Protein 5I2T (pdb70)

B-factor: mean 75.61, std 19.77, range [37.93, 160.84]

Secondary structure (DSSP, 8-state):
--EEEEEET-S--SS--EE-TTSSEEEEE-SSSEEEEETTTTEEEE-S---SS-EEEEEE-TTS-EEEEEETTSEEEEEETTT--EEEEEE-SS-EEEEEE-TTSSEEEEEETTEEEEEEPPPTTT----SS-EEEEEE---SS-EEEEEE-TTSSEEEEEETTS-EEEEE-SSTT--S-SEEE---SS-EEEEEE-TTSSEEEEEETTSEEEEEEE--EEEEEEEE---SS--EEEEEEETTTTEEEEEESSSEEEEEETTTTEEEEEEES-SS---EEEE-TTS-EEEEEETTTTEEEEEETTTTEEEEEE------EEEEEE-TTSSEEEEEETTS-EEEEETTT--EEEEE---SS-EEEEEEETTTTEEEEEETTS-EEEEETTTTB---EE--SS-----EEEE-TT-SEEEEE-SS-SSEEEEETTT--B---B-TTSS-EEEEEE-SSTT-EEEEETTSEEEEE-SSS--S--S-EE-SS-EEEEEE-SSSSEEEEEESSSEEEEEETTTTEEEEEEE----------SEEEE-TTSSEEEEE-SSSEEEEEETTTTEEEEEEE-------EEEEEE-TTSSEEEEEETTEEEEEE--

Organism: Saccharomyces cerevisiae (strain ATCC 204508 / S288c) (NCBI:txid559292)

Structure (mmCIF, N/CA/C/O backbone):
data_5I2T
#
_entry.id   5I2T
#
_cell.length_a   70.830
_cell.length_b   76.040
_cell.length_c   191.350
_cell.angle_alpha   90.00
_cell.angle_beta   90.00
_cell.angle_gamma   90.00
#
_symmetry.space_group_name_H-M   'P 21 21 21'
#
loop_
_entity.id
_entity.type
_entity.pdbx_description
1 polymer 'Periodic tryptophan protein 2'
2 non-polymer 'SULFATE ION'
3 water water
#
loop_
_atom_site.group_PDB
_atom_site.id
_atom_site.type_symbol
_atom_site.label_atom_id
_atom_site.label_alt_id
_atom_site.label_comp_id
_atom_site.label_asym_id
_atom_site.label_entity_id
_atom_site.label_seq_id
_atom_site.pdbx_PDB_ins_code
_atom_site.Cartn_x
_atom_site.Cartn_y
_atom_site.Cartn_z
_atom_site.occupancy
_atom_site.B_iso_or_equiv
_atom_site.auth_seq_id
_atom_site.auth_comp_id
_atom_site.auth_asym_id
_atom_site.auth_atom_id
_atom_site.pdbx_PDB_model_num
ATOM 1 N N . ASP A 1 29 ? 57.369 26.054 139.740 1.00 90.65 4 ASP A N 1
ATOM 2 C CA . ASP A 1 29 ? 57.823 27.438 139.834 1.00 97.87 4 ASP A CA 1
ATOM 3 C C . ASP A 1 29 ? 57.625 28.206 138.525 1.00 94.46 4 ASP A C 1
ATOM 4 O O . ASP A 1 29 ? 57.022 27.703 137.577 1.00 94.20 4 ASP A O 1
ATOM 9 N N . PHE A 1 30 ? 58.138 29.434 138.493 1.00 89.23 5 PHE A N 1
ATOM 10 C CA . PHE A 1 30 ? 58.027 30.313 137.335 1.00 80.01 5 PHE A CA 1
ATOM 11 C C . PHE A 1 30 ? 58.974 29.915 136.194 1.00 78.33 5 PHE A C 1
ATOM 12 O O . PHE A 1 30 ? 60.127 29.550 136.429 1.00 76.91 5 PHE A O 1
ATOM 20 N N . LYS A 1 31 ? 58.482 30.020 134.962 1.00 75.91 6 LYS A N 1
ATOM 21 C CA . LYS A 1 31 ? 59.278 29.768 133.766 1.00 68.16 6 LYS A CA 1
ATOM 22 C C . LYS A 1 31 ? 59.026 30.844 132.700 1.00 66.39 6 LYS A C 1
ATOM 23 O O . LYS A 1 31 ? 57.921 31.393 132.599 1.00 65.25 6 LYS A O 1
ATOM 29 N N . PHE A 1 32 ? 60.054 31.146 131.912 1.00 66.36 7 PHE A N 1
ATOM 30 C CA . PHE A 1 32 ? 59.914 32.078 130.802 1.00 63.29 7 PHE A CA 1
ATOM 31 C C . PHE A 1 32 ? 58.810 31.609 129.870 1.00 63.89 7 PHE A C 1
ATOM 32 O O . PHE A 1 32 ? 58.745 30.433 129.521 1.00 64.61 7 PHE A O 1
ATOM 40 N N . SER A 1 33 ? 57.942 32.518 129.456 1.00 58.36 8 SER A N 1
ATOM 41 C CA . SER A 1 33 ? 56.748 32.070 128.757 1.00 58.04 8 SER A CA 1
ATOM 42 C C . SER A 1 33 ? 56.419 32.970 127.577 1.00 59.41 8 SER A C 1
ATOM 43 O O . SER A 1 33 ? 55.845 32.513 126.593 1.00 62.55 8 SER A O 1
ATOM 46 N N . ASN A 1 34 ? 56.784 34.248 127.668 1.00 58.46 9 ASN A N 1
ATOM 47 C CA . ASN A 1 34 ? 56.513 35.184 126.578 1.00 53.89 9 ASN A CA 1
ATOM 48 C C . ASN A 1 34 ? 57.636 36.187 126.374 1.00 58.96 9 ASN A C 1
ATOM 49 O O . ASN A 1 34 ? 58.207 36.699 127.334 1.00 60.16 9 ASN A O 1
ATOM 54 N N . LEU A 1 35 ? 57.946 36.475 125.118 1.00 55.53 10 LEU A N 1
ATOM 55 C CA . LEU A 1 35 ? 58.827 37.580 124.823 1.00 56.49 10 LEU A CA 1
ATOM 56 C C . LEU A 1 35 ? 58.053 38.618 124.029 1.00 57.13 10 LEU A C 1
ATOM 57 O O . LEU A 1 35 ? 57.811 38.439 122.844 1.00 61.38 10 LEU A O 1
ATOM 62 N N . LEU A 1 36 ? 57.659 39.704 124.679 1.00 58.97 11 LEU A N 1
ATOM 63 C CA . LEU A 1 36 ? 56.819 40.691 124.010 1.00 55.43 11 LEU A CA 1
ATOM 64 C C . LEU A 1 36 ? 57.648 41.774 123.355 1.00 54.01 11 LEU A C 1
ATOM 65 O O . LEU A 1 36 ? 58.729 42.086 123.824 1.00 63.43 11 LEU A O 1
ATOM 70 N N . GLY A 1 37 ? 57.137 42.332 122.260 1.00 58.91 12 GLY A N 1
ATOM 71 C CA . GLY A 1 37 ? 57.818 43.381 121.517 1.00 57.28 12 GLY A CA 1
ATOM 72 C C . GLY A 1 37 ? 58.572 42.861 120.295 1.00 56.29 12 GLY A C 1
ATOM 73 O O . GLY A 1 37 ? 59.015 43.635 119.411 1.00 53.96 12 GLY A O 1
ATOM 74 N N . THR A 1 38 ? 58.718 41.540 120.220 1.00 49.82 13 THR A N 1
ATOM 75 C CA . THR A 1 38 ? 59.430 40.951 119.093 1.00 57.17 13 THR A CA 1
ATOM 76 C C . THR A 1 38 ? 58.648 39.808 118.457 1.00 57.87 13 THR A C 1
ATOM 77 O O . THR A 1 38 ? 58.223 38.894 119.168 1.00 58.21 13 THR A O 1
ATOM 81 N N . VAL A 1 39 ? 58.445 39.858 117.133 1.00 55.06 14 VAL A N 1
ATOM 82 C CA . VAL A 1 39 ? 57.667 38.805 116.481 1.00 55.89 14 VAL A CA 1
ATOM 83 C C . VAL A 1 39 ? 58.468 38.008 115.475 1.00 63.71 14 VAL A C 1
ATOM 84 O O . VAL A 1 39 ? 58.094 36.869 115.171 1.00 63.39 14 VAL A O 1
ATOM 88 N N . TYR A 1 40 ? 59.548 38.598 114.951 1.00 61.66 15 TYR A N 1
ATOM 89 C CA . TYR A 1 40 ? 60.439 37.904 114.004 1.00 55.42 15 TYR A CA 1
ATOM 90 C C . TYR A 1 40 ? 61.786 38.593 113.861 1.00 53.55 15 TYR A C 1
ATOM 91 O O . TYR A 1 40 ? 61.836 39.796 113.574 1.00 56.73 15 TYR A O 1
ATOM 100 N N . ARG A 1 41 ? 62.864 37.817 114.012 1.00 50.75 16 ARG A N 1
ATOM 101 C CA . ARG A 1 41 ? 64.247 38.333 113.942 1.00 56.96 16 ARG A CA 1
ATOM 102 C C . ARG A 1 41 ? 64.985 37.904 112.686 1.00 58.49 16 ARG A C 1
ATOM 103 O O . ARG A 1 41 ? 65.399 38.739 111.887 1.00 60.96 16 ARG A O 1
ATOM 111 N N . GLN A 1 42 ? 65.168 36.595 112.543 1.00 56.15 17 GLN A N 1
ATOM 112 C CA . GLN A 1 42 ? 65.918 36.035 111.430 1.00 54.99 17 GLN A CA 1
ATOM 113 C C . GLN A 1 42 ? 65.679 34.537 111.310 1.00 54.60 17 GLN A C 1
ATOM 114 O O . GLN A 1 42 ? 65.191 33.916 112.240 1.00 58.99 17 GLN A O 1
ATOM 120 N N . GLY A 1 43 ? 66.023 33.954 110.169 1.00 55.29 18 GLY A N 1
ATOM 121 C CA . GLY A 1 43 ? 65.774 32.544 109.961 1.00 50.42 18 GLY A CA 1
ATOM 122 C C . GLY A 1 43 ? 64.428 32.321 109.296 1.00 53.27 18 GLY A C 1
ATOM 123 O O . GLY A 1 43 ? 63.748 33.274 108.865 1.00 48.31 18 GLY A O 1
ATOM 124 N N . ASN A 1 44 ? 64.033 31.054 109.209 1.00 46.13 19 ASN A N 1
ATOM 125 C CA . ASN A 1 44 ? 62.809 30.706 108.509 1.00 49.97 19 ASN A CA 1
ATOM 126 C C . ASN A 1 44 ? 61.616 30.602 109.463 1.00 54.71 19 ASN A C 1
ATOM 127 O O . ASN A 1 44 ? 61.771 30.164 110.596 1.00 48.83 19 ASN A O 1
ATOM 132 N N . ILE A 1 45 ? 60.438 31.015 109.005 1.00 50.97 20 ILE A N 1
ATOM 133 C CA . ILE A 1 45 ? 59.194 30.759 109.731 1.00 51.23 20 ILE A CA 1
ATOM 134 C C . ILE A 1 45 ? 58.526 29.528 109.125 1.00 56.12 20 ILE A C 1
ATOM 135 O O . ILE A 1 45 ? 58.798 29.182 107.977 1.00 60.09 20 ILE A O 1
ATOM 140 N N . THR A 1 46 ? 57.658 28.863 109.878 1.00 51.97 21 THR A N 1
ATOM 141 C CA . THR A 1 46 ? 57.002 27.667 109.359 1.00 55.07 21 THR A CA 1
ATOM 142 C C . THR A 1 46 ? 55.624 27.442 110.016 1.00 54.76 21 THR A C 1
ATOM 143 O O . THR A 1 46 ? 55.498 27.500 111.230 1.00 54.55 21 THR A O 1
ATOM 147 N N . PHE A 1 47 ? 54.593 27.215 109.203 1.00 47.70 22 PHE A N 1
ATOM 148 C CA . PHE A 1 47 ? 53.288 26.838 109.727 1.00 54.20 22 PHE A CA 1
ATOM 149 C C . PHE A 1 47 ? 53.316 25.449 110.351 1.00 53.63 22 PHE A C 1
ATOM 150 O O . PHE A 1 47 ? 54.077 24.568 109.919 1.00 45.09 22 PHE A O 1
ATOM 158 N N . SER A 1 48 ? 52.457 25.241 111.346 1.00 52.53 23 SER A N 1
ATOM 159 C CA . SER A 1 48 ? 52.204 23.898 111.810 1.00 55.37 23 SER A CA 1
ATOM 160 C C . SER A 1 48 ? 51.506 23.148 110.680 1.00 54.99 23 SER A C 1
ATOM 161 O O . SER A 1 48 ? 50.988 23.757 109.754 1.00 56.45 23 SER A O 1
ATOM 164 N N . ASP A 1 49 ? 51.474 21.828 110.783 1.00 54.23 24 ASP A N 1
ATOM 165 C CA . ASP A 1 49 ? 50.949 20.958 109.740 1.00 51.36 24 ASP A CA 1
ATOM 166 C C . ASP A 1 49 ? 49.460 21.165 109.412 1.00 64.20 24 ASP A C 1
ATOM 167 O O . ASP A 1 49 ? 49.031 20.909 108.283 1.00 68.76 24 ASP A O 1
ATOM 172 N N . ASP A 1 50 ? 48.675 21.626 110.383 1.00 59.38 25 ASP A N 1
ATOM 173 C CA . ASP A 1 50 ? 47.241 21.848 110.166 1.00 65.63 25 ASP A CA 1
ATOM 174 C C . ASP A 1 50 ? 46.997 23.222 109.540 1.00 68.45 25 ASP A C 1
ATOM 175 O O . ASP A 1 50 ? 45.888 23.531 109.078 1.00 69.16 25 ASP A O 1
ATOM 180 N N . GLY A 1 51 ? 48.055 24.031 109.528 1.00 59.98 26 GLY A N 1
ATOM 181 C CA . GLY A 1 51 ? 48.019 25.347 108.921 1.00 59.64 26 GLY A CA 1
ATOM 182 C C . GLY A 1 51 ? 47.517 26.425 109.861 1.00 60.41 26 GLY A C 1
ATOM 183 O O . GLY A 1 51 ? 47.327 27.568 109.441 1.00 59.50 26 GLY A O 1
ATOM 184 N N . LYS A 1 52 ? 47.319 26.070 111.130 1.00 67.45 27 LYS A N 1
ATOM 185 C CA . LYS A 1 52 ? 46.639 26.965 112.074 1.00 67.77 27 LYS A CA 1
ATOM 186 C C . LYS A 1 52 ? 47.567 27.751 112.995 1.00 71.15 27 LYS A C 1
ATOM 187 O O . LYS A 1 52 ? 47.155 28.749 113.594 1.00 67.72 27 LYS A O 1
ATOM 193 N N . GLN A 1 53 ? 48.814 27.309 113.114 1.00 68.02 28 GLN A N 1
ATOM 194 C CA . GLN A 1 53 ? 49.773 28.041 113.932 1.00 67.17 28 GLN A CA 1
ATOM 195 C C . GLN A 1 53 ? 51.088 28.310 113.191 1.00 63.75 28 GLN A C 1
ATOM 196 O O . GLN A 1 53 ? 51.518 27.541 112.327 1.00 60.92 28 GLN A O 1
ATOM 202 N N . LEU A 1 54 ? 51.715 29.421 113.550 1.00 60.39 29 LEU A N 1
ATOM 203 C CA . LEU A 1 54 ? 52.924 29.859 112.905 1.00 55.12 29 LEU A CA 1
ATOM 204 C C . LEU A 1 54 ? 54.097 29.943 113.889 1.00 55.27 29 LEU A C 1
ATOM 205 O O . LEU A 1 54 ? 54.011 30.601 114.933 1.00 54.77 29 LEU A O 1
ATOM 210 N N . LEU A 1 55 ? 55.192 29.273 113.557 1.00 53.07 30 LEU A N 1
ATOM 211 C CA . LEU A 1 55 ? 56.403 29.346 114.373 1.00 51.70 30 LEU A CA 1
ATOM 212 C C . LEU A 1 55 ? 57.344 30.403 113.793 1.00 49.85 30 LEU A C 1
ATOM 213 O O . LEU A 1 55 ? 57.495 30.519 112.582 1.00 52.29 30 LEU A O 1
ATOM 218 N N . SER A 1 56 ? 57.963 31.177 114.676 1.00 53.44 31 SER A N 1
ATOM 219 C CA . SER A 1 56 ? 58.782 32.302 114.268 1.00 53.38 31 SER A CA 1
ATOM 220 C C . SER A 1 56 ? 60.022 32.459 115.145 1.00 54.96 31 SER A C 1
ATOM 221 O O . SER A 1 56 ? 59.912 32.751 116.339 1.00 56.99 31 SER A O 1
ATOM 224 N N . PRO A 1 57 ? 61.212 32.292 114.550 1.00 58.97 32 PRO A N 1
ATOM 225 C CA . PRO A 1 57 ? 62.448 32.564 115.300 1.00 52.62 32 PRO A CA 1
ATOM 226 C C . PRO A 1 57 ? 62.460 34.014 115.754 1.00 53.41 32 PRO A C 1
ATOM 227 O O . PRO A 1 57 ? 62.382 34.932 114.929 1.00 54.13 32 PRO A O 1
ATOM 231 N N . VAL A 1 58 ? 62.547 34.218 117.060 1.00 57.87 33 VAL A N 1
ATOM 232 C CA . VAL A 1 58 ? 62.295 35.535 117.616 1.00 62.27 33 VAL A CA 1
ATOM 233 C C . VAL A 1 58 ? 63.569 36.096 118.295 1.00 64.11 33 VAL A C 1
ATOM 234 O O . VAL A 1 58 ? 63.551 37.132 118.956 1.00 69.13 33 VAL A O 1
ATOM 238 N N . GLY A 1 59 ? 64.688 35.414 118.061 1.00 61.05 34 GLY A N 1
ATOM 239 C CA . GLY A 1 59 ? 66.013 35.894 118.420 1.00 58.59 34 GLY A CA 1
ATOM 240 C C . GLY A 1 59 ? 66.902 34.693 118.654 1.00 58.35 34 GLY A C 1
ATOM 241 O O . GLY A 1 59 ? 67.533 34.169 117.739 1.00 61.89 34 GLY A O 1
ATOM 242 N N . ASN A 1 60 ? 66.939 34.243 119.899 1.00 58.13 35 ASN A N 1
ATOM 243 C CA . ASN A 1 60 ? 67.544 32.960 120.224 1.00 61.45 35 ASN A CA 1
ATOM 244 C C . ASN A 1 60 ? 66.488 32.020 120.803 1.00 61.10 35 ASN A C 1
ATOM 245 O O . ASN A 1 60 ? 66.812 30.936 121.287 1.00 62.73 35 ASN A O 1
ATOM 250 N N . ARG A 1 61 ? 65.225 32.443 120.734 1.00 61.84 36 ARG A N 1
ATOM 251 C CA . ARG A 1 61 ? 64.105 31.594 121.118 1.00 59.43 36 ARG A CA 1
ATOM 252 C C . ARG A 1 61 ? 63.100 31.511 119.972 1.00 62.46 36 ARG A C 1
ATOM 253 O O . ARG A 1 61 ? 63.135 32.303 119.029 1.00 60.96 36 ARG A O 1
ATOM 261 N N . VAL A 1 62 ? 62.194 30.549 120.062 1.00 59.28 37 VAL A N 1
ATOM 262 C CA . VAL A 1 62 ? 61.144 30.412 119.074 1.00 57.65 37 VAL A CA 1
ATOM 263 C C . VAL A 1 62 ? 59.798 30.752 119.684 1.00 60.46 37 VAL A C 1
ATOM 264 O O . VAL A 1 62 ? 59.440 30.200 120.721 1.00 54.71 37 VAL A O 1
ATOM 268 N N . SER A 1 63 ? 59.055 31.639 119.027 1.00 56.99 38 SER A N 1
ATOM 269 C CA . SER A 1 63 ? 57.676 31.930 119.398 1.00 54.25 38 SER A CA 1
ATOM 270 C C . SER A 1 63 ? 56.680 31.099 118.588 1.00 56.27 38 SER A C 1
ATOM 271 O O . SER A 1 63 ? 56.962 30.697 117.464 1.00 54.44 38 SER A O 1
ATOM 274 N N . VAL A 1 64 ? 55.512 30.850 119.163 1.00 52.73 39 VAL A N 1
ATOM 275 C CA . VAL A 1 64 ? 54.445 30.177 118.441 1.00 54.50 39 VAL A CA 1
ATOM 276 C C . VAL A 1 64 ? 53.153 30.980 118.511 1.00 54.40 39 VAL A C 1
ATOM 277 O O . VAL A 1 64 ? 52.664 31.314 119.592 1.00 59.44 39 VAL A O 1
ATOM 281 N N . PHE A 1 65 ? 52.608 31.286 117.342 1.00 52.09 40 PHE A N 1
ATOM 282 C CA . PHE A 1 65 ? 51.405 32.088 117.260 1.00 58.51 40 PHE A CA 1
ATOM 283 C C . PHE A 1 65 ? 50.213 31.220 116.871 1.00 58.08 40 PHE A C 1
ATOM 284 O O . PHE A 1 65 ? 50.260 30.502 115.867 1.00 57.29 40 PHE A O 1
ATOM 292 N N . ASP A 1 66 ? 49.170 31.261 117.699 1.00 58.99 41 ASP A N 1
ATOM 293 C CA . ASP A 1 66 ? 47.915 30.585 117.411 1.00 59.88 41 ASP A CA 1
ATOM 294 C C . ASP A 1 66 ? 47.144 31.575 116.557 1.00 60.11 41 ASP A C 1
ATOM 295 O O . ASP A 1 66 ? 46.788 32.654 117.018 1.00 58.69 41 ASP A O 1
ATOM 300 N N . LEU A 1 67 ? 46.927 31.231 115.292 1.00 63.12 42 LEU A N 1
ATOM 301 C CA . LEU A 1 67 ? 46.382 32.206 114.359 1.00 62.76 42 LEU A CA 1
ATOM 302 C C . LEU A 1 67 ? 44.856 32.265 114.417 1.00 63.83 42 LEU A C 1
ATOM 303 O O . LEU A 1 67 ? 44.274 33.309 114.125 1.00 60.77 42 LEU A O 1
ATOM 308 N N . ILE A 1 68 ? 44.215 31.169 114.822 1.00 61.57 43 ILE A N 1
ATOM 309 C CA . ILE A 1 68 ? 42.757 31.164 114.919 1.00 72.45 43 ILE A CA 1
ATOM 310 C C . ILE A 1 68 ? 42.248 31.682 116.283 1.00 66.49 43 ILE A C 1
ATOM 311 O O . ILE A 1 68 ? 41.130 32.136 116.371 1.00 64.08 43 ILE A O 1
ATOM 316 N N . ASN A 1 69 ? 43.076 31.667 117.323 1.00 68.11 44 ASN A N 1
ATOM 317 C CA . ASN A 1 69 ? 42.643 32.155 118.642 1.00 62.81 44 ASN A CA 1
ATOM 318 C C . ASN A 1 69 ? 43.328 33.435 119.137 1.00 62.29 44 ASN A C 1
ATOM 319 O O . ASN A 1 69 ? 42.966 33.947 120.172 1.00 58.15 44 ASN A O 1
ATOM 324 N N . ASN A 1 70 ? 44.316 33.940 118.406 1.00 64.03 45 ASN A N 1
ATOM 325 C CA . ASN A 1 70 ? 45.072 35.111 118.837 1.00 59.40 45 ASN A CA 1
ATOM 326 C C . ASN A 1 70 ? 45.797 34.912 120.170 1.00 61.48 45 ASN A C 1
ATOM 327 O O . ASN A 1 70 ? 45.906 35.834 120.955 1.00 59.74 45 ASN A O 1
ATOM 332 N N . LYS A 1 71 ? 46.292 33.706 120.422 1.00 58.67 46 LYS A N 1
ATOM 333 C CA . LYS A 1 71 ? 47.235 33.498 121.505 1.00 59.15 46 LYS A CA 1
ATOM 334 C C . LYS A 1 71 ? 48.638 33.340 120.929 1.00 61.00 46 LYS A C 1
ATOM 335 O O . LYS A 1 71 ? 48.800 32.877 119.805 1.00 60.27 46 LYS A O 1
ATOM 341 N N . SER A 1 72 ? 49.650 33.740 121.690 1.00 64.40 47 SER A N 1
ATOM 342 C CA . SER A 1 72 ? 51.013 33.332 121.390 1.00 55.32 47 SER A CA 1
ATOM 343 C C . SER A 1 72 ? 51.773 33.009 122.669 1.00 54.75 47 SER A C 1
ATOM 344 O O . SER A 1 72 ? 51.371 33.400 123.758 1.00 55.79 47 SER A O 1
ATOM 347 N N . PHE A 1 73 ? 52.870 32.278 122.527 1.00 56.76 48 PHE A N 1
ATOM 348 C CA . PHE A 1 73 ? 53.822 32.128 123.617 1.00 58.67 48 PHE A CA 1
ATOM 349 C C . PHE A 1 73 ? 55.253 32.013 123.080 1.00 57.83 48 PHE A C 1
ATOM 350 O O . PHE A 1 73 ? 55.473 31.985 121.863 1.00 58.21 48 PHE A O 1
ATOM 358 N N . THR A 1 74 ? 56.218 31.930 123.988 1.00 53.93 49 THR A N 1
ATOM 359 C CA . THR A 1 74 ? 57.608 31.743 123.596 1.00 50.46 49 THR A CA 1
ATOM 360 C C . THR A 1 74 ? 58.204 30.603 124.391 1.00 51.60 49 THR A C 1
ATOM 361 O O . THR A 1 74 ? 57.957 30.482 125.587 1.00 58.06 49 THR A O 1
ATOM 365 N N . PHE A 1 75 ? 58.979 29.749 123.742 1.00 53.52 50 PHE A N 1
ATOM 366 C CA . PHE A 1 75 ? 59.585 28.637 124.456 1.00 59.33 50 PHE A CA 1
ATOM 367 C C . PHE A 1 75 ? 60.553 29.119 125.520 1.00 61.32 50 PHE A C 1
ATOM 368 O O . PHE A 1 75 ? 61.149 30.205 125.405 1.00 57.59 50 PHE A O 1
ATOM 376 N N . GLU A 1 76 ? 60.707 28.299 126.551 1.00 61.57 51 GLU A N 1
ATOM 377 C CA . GLU A 1 76 ? 61.579 28.653 127.653 1.00 66.60 51 GLU A CA 1
ATOM 378 C C . GLU A 1 76 ? 63.051 28.617 127.224 1.00 62.03 51 GLU A C 1
ATOM 379 O O . GLU A 1 76 ? 63.858 29.451 127.652 1.00 64.47 51 GLU A O 1
ATOM 385 N N . TYR A 1 77 ? 63.391 27.666 126.365 1.00 54.52 52 TYR A N 1
ATOM 386 C CA . TYR A 1 77 ? 64.787 27.390 126.055 1.00 57.84 52 TYR A CA 1
ATOM 387 C C . TYR A 1 77 ? 65.412 28.498 125.176 1.00 63.07 52 TYR A C 1
ATOM 388 O O . TYR A 1 77 ? 64.711 29.211 124.460 1.00 64.74 52 TYR A O 1
ATOM 397 N N . GLU A 1 78 ? 66.732 28.648 125.281 1.00 65.94 53 GLU A N 1
ATOM 398 C CA . GLU A 1 78 ? 67.518 29.698 124.617 1.00 66.31 53 GLU A CA 1
ATOM 399 C C . GLU A 1 78 ? 68.699 29.092 123.884 1.00 68.25 53 GLU A C 1
ATOM 400 O O . GLU A 1 78 ? 69.334 28.177 124.396 1.00 72.21 53 GLU A O 1
ATOM 406 N N . HIS A 1 79 ? 69.050 29.627 122.724 1.00 69.14 54 HIS A N 1
ATOM 407 C CA . HIS A 1 79 ? 70.310 29.224 122.103 1.00 65.91 54 HIS A CA 1
ATOM 408 C C . HIS A 1 79 ? 71.465 30.102 122.593 1.00 70.90 54 HIS A C 1
ATOM 409 O O . HIS A 1 79 ? 71.233 31.194 123.131 1.00 63.79 54 HIS A O 1
ATOM 416 N N . ARG A 1 80 ? 72.702 29.624 122.402 1.00 76.35 55 ARG A N 1
ATOM 417 C CA . ARG A 1 80 ? 73.900 30.395 122.744 1.00 69.35 55 ARG A CA 1
ATOM 418 C C . ARG A 1 80 ? 73.997 31.637 121.856 1.00 70.70 55 ARG A C 1
ATOM 419 O O . ARG A 1 80 ? 74.620 32.631 122.229 1.00 65.51 55 ARG A O 1
ATOM 427 N N . LYS A 1 81 ? 73.377 31.559 120.674 1.00 72.92 56 LYS A N 1
ATOM 428 C CA . LYS A 1 81 ? 73.364 32.646 119.687 1.00 70.27 56 LYS A CA 1
ATOM 429 C C . LYS A 1 81 ? 72.027 32.723 118.937 1.00 69.02 56 LYS A C 1
ATOM 430 O O . LYS A 1 81 ? 71.141 31.896 119.154 1.00 62.79 56 LYS A O 1
ATOM 436 N N . ASN A 1 82 ? 71.877 33.713 118.062 1.00 68.33 57 ASN A N 1
ATOM 437 C CA . ASN A 1 82 ? 70.661 33.824 117.247 1.00 65.29 57 ASN A CA 1
ATOM 438 C C . ASN A 1 82 ? 70.330 32.554 116.458 1.00 66.54 57 ASN A C 1
ATOM 439 O O . ASN A 1 82 ? 71.233 31.820 116.030 1.00 63.02 57 ASN A O 1
ATOM 444 N N . ILE A 1 83 ? 69.035 32.300 116.266 1.00 66.47 58 ILE A N 1
ATOM 445 C CA . ILE A 1 83 ? 68.593 31.141 115.487 1.00 60.06 58 ILE A CA 1
ATOM 446 C C . ILE A 1 83 ? 68.809 31.328 113.994 1.00 56.35 58 ILE A C 1
ATOM 447 O O . ILE A 1 83 ? 68.491 32.382 113.456 1.00 58.56 58 ILE A O 1
ATOM 452 N N . ALA A 1 84 ? 69.360 30.314 113.330 1.00 58.54 59 ALA A N 1
ATOM 453 C CA . ALA A 1 84 ? 69.577 30.382 111.873 1.00 58.12 59 ALA A CA 1
ATOM 454 C C . ALA A 1 84 ? 68.549 29.575 111.082 1.00 56.56 59 ALA A C 1
ATOM 455 O O . ALA A 1 84 ? 68.341 29.824 109.906 1.00 57.75 59 ALA A O 1
ATOM 457 N N . ALA A 1 85 ? 67.901 28.619 111.741 1.00 56.53 60 ALA A N 1
ATOM 458 C CA . ALA A 1 85 ? 67.072 27.640 111.048 1.00 47.23 60 ALA A CA 1
ATOM 459 C C . ALA A 1 85 ? 66.253 26.772 112.020 1.00 55.10 60 ALA A C 1
ATOM 460 O O . ALA A 1 85 ? 66.756 26.381 113.086 1.00 51.27 60 ALA A O 1
ATOM 462 N N . ILE A 1 86 ? 64.996 26.486 111.660 1.00 49.76 61 ILE A N 1
ATOM 463 C CA . ILE A 1 86 ? 64.111 25.640 112.482 1.00 50.63 61 ILE A CA 1
ATOM 464 C C . ILE A 1 86 ? 63.279 24.675 111.644 1.00 57.78 61 ILE A C 1
ATOM 465 O O . ILE A 1 86 ? 63.084 24.910 110.460 1.00 59.64 61 ILE A O 1
ATOM 470 N N . ASP A 1 87 ? 62.780 23.605 112.262 1.00 53.98 62 ASP A N 1
ATOM 471 C CA . ASP A 1 87 ? 61.721 22.807 111.647 1.00 50.32 62 ASP A CA 1
ATOM 472 C C . ASP A 1 87 ? 60.919 22.003 112.647 1.00 58.39 62 ASP A C 1
ATOM 473 O O . ASP A 1 87 ? 61.450 21.383 113.558 1.00 56.90 62 ASP A O 1
ATOM 478 N N . LEU A 1 88 ? 59.611 22.014 112.422 1.00 57.28 63 LEU A N 1
ATOM 479 C CA . LEU A 1 88 ? 58.667 21.209 113.153 1.00 45.98 63 LEU A CA 1
ATOM 480 C C . LEU A 1 88 ? 58.303 19.986 112.317 1.00 48.22 63 LEU A C 1
ATOM 481 O O . LEU A 1 88 ? 57.843 20.129 111.187 1.00 53.50 63 LEU A O 1
ATOM 486 N N . ASN A 1 89 ? 58.525 18.786 112.842 1.00 47.43 64 ASN A N 1
ATOM 487 C CA . ASN A 1 89 ? 58.145 17.574 112.112 1.00 54.69 64 ASN A CA 1
ATOM 488 C C . ASN A 1 89 ? 56.617 17.544 111.823 1.00 62.48 64 ASN A C 1
ATOM 489 O O . ASN A 1 89 ? 55.848 18.258 112.466 1.00 58.82 64 ASN A O 1
ATOM 494 N N . LYS A 1 90 ? 56.192 16.740 110.847 1.00 67.89 65 LYS A N 1
ATOM 495 C CA . LYS A 1 90 ? 54.787 16.688 110.419 1.00 66.23 65 LYS A CA 1
ATOM 496 C C . LYS A 1 90 ? 53.792 16.283 111.525 1.00 69.95 65 LYS A C 1
ATOM 497 O O . LYS A 1 90 ? 52.721 16.864 111.656 1.00 69.14 65 LYS A O 1
ATOM 503 N N . GLN A 1 91 ? 54.168 15.287 112.322 1.00 69.29 66 GLN A N 1
ATOM 504 C CA . GLN A 1 91 ? 53.303 14.721 113.352 1.00 59.36 66 GLN A CA 1
ATOM 505 C C . GLN A 1 91 ? 53.108 15.687 114.523 1.00 62.50 66 GLN A C 1
ATOM 506 O O . GLN A 1 91 ? 52.414 15.369 115.493 1.00 72.76 66 GLN A O 1
ATOM 512 N N . GLY A 1 92 ? 53.740 16.858 114.431 1.00 60.94 67 GLY A N 1
ATOM 513 C CA . GLY A 1 92 ? 53.617 17.928 115.416 1.00 56.98 67 GLY A CA 1
ATOM 514 C C . GLY A 1 92 ? 54.241 17.684 116.776 1.00 57.86 67 GLY A C 1
ATOM 515 O O . GLY A 1 92 ? 53.892 18.335 117.751 1.00 58.57 67 GLY A O 1
ATOM 516 N N . THR A 1 93 ? 55.195 16.772 116.842 1.00 59.51 68 THR A N 1
ATOM 517 C CA . THR A 1 93 ? 55.795 16.403 118.113 1.00 56.53 68 THR A CA 1
ATOM 518 C C . THR A 1 93 ? 57.253 16.845 118.345 1.00 56.99 68 THR A C 1
ATOM 519 O O . THR A 1 93 ? 57.704 16.893 119.486 1.00 56.36 68 THR A O 1
ATOM 523 N N . LEU A 1 94 ? 57.994 17.150 117.283 1.00 59.89 69 LEU A N 1
ATOM 524 C CA . LEU A 1 94 ? 59.426 17.422 117.429 1.00 51.16 69 LEU A CA 1
ATOM 525 C C . LEU A 1 94 ? 59.825 18.737 116.788 1.00 48.48 69 LEU A C 1
ATOM 526 O O . LEU A 1 94 ? 59.676 18.932 115.587 1.00 52.99 69 LEU A O 1
ATOM 531 N N . LEU A 1 95 ? 60.307 19.655 117.610 1.00 50.40 70 LEU A N 1
ATOM 532 C CA . LEU A 1 95 ? 60.790 20.936 117.111 1.00 52.45 70 LEU A CA 1
ATOM 533 C C . LEU A 1 95 ? 62.306 20.977 117.199 1.00 52.67 70 LEU A C 1
ATOM 534 O O . LEU A 1 95 ? 62.841 20.809 118.284 1.00 54.73 70 LEU A O 1
ATOM 539 N N . ILE A 1 96 ? 63.004 21.176 116.080 1.00 53.92 71 ILE A N 1
ATOM 540 C CA . ILE A 1 96 ? 64.457 21.375 116.146 1.00 52.60 71 ILE A CA 1
ATOM 541 C C . ILE A 1 96 ? 64.845 22.752 115.647 1.00 48.75 71 ILE A C 1
ATOM 542 O O . ILE A 1 96 ? 64.351 23.224 114.624 1.00 49.04 71 ILE A O 1
ATOM 547 N N . SER A 1 97 ? 65.693 23.425 116.413 1.00 49.49 72 SER A N 1
ATOM 548 C CA . SER A 1 97 ? 66.198 24.729 115.993 1.00 52.70 72 SER A CA 1
ATOM 549 C C . SER A 1 97 ? 67.729 24.783 116.115 1.00 56.19 72 SER A C 1
ATOM 550 O O . SER A 1 97 ? 68.352 24.085 116.927 1.00 51.77 72 SER A O 1
ATOM 553 N N . ILE A 1 98 ? 68.322 25.622 115.282 1.00 56.29 73 ILE A N 1
ATOM 554 C CA . ILE A 1 98 ? 69.755 25.646 115.083 1.00 51.03 73 ILE A CA 1
ATOM 555 C C . ILE A 1 98 ? 70.233 27.091 115.063 1.00 57.10 73 ILE A C 1
ATOM 556 O O . ILE A 1 98 ? 69.722 27.910 114.270 1.00 50.69 73 ILE A O 1
ATOM 561 N N . ASP A 1 99 ? 71.205 27.404 115.925 1.00 54.64 74 ASP A N 1
ATOM 562 C CA . ASP A 1 99 ? 71.790 28.739 115.949 1.00 58.43 74 ASP A CA 1
ATOM 563 C C . ASP A 1 99 ? 72.843 28.895 114.832 1.00 62.33 74 ASP A C 1
ATOM 564 O O . ASP A 1 99 ? 73.169 27.933 114.120 1.00 57.02 74 ASP A O 1
ATOM 569 N N . GLU A 1 100 ? 73.375 30.105 114.698 1.00 66.41 75 GLU A N 1
ATOM 570 C CA . GLU A 1 100 ? 74.311 30.436 113.630 1.00 71.57 75 GLU A CA 1
ATOM 571 C C . GLU A 1 100 ? 75.584 29.599 113.608 1.00 66.17 75 GLU A C 1
ATOM 572 O O . GLU A 1 100 ? 76.246 29.522 112.582 1.00 68.65 75 GLU A O 1
ATOM 578 N N . ASP A 1 101 ? 75.939 28.979 114.728 1.00 65.25 76 ASP A N 1
ATOM 579 C CA . ASP A 1 101 ? 77.168 28.183 114.771 1.00 64.61 76 ASP A CA 1
ATOM 580 C C . ASP A 1 101 ? 76.912 26.692 114.515 1.00 67.10 76 ASP A C 1
ATOM 581 O O . ASP A 1 101 ? 77.850 25.891 114.555 1.00 68.77 76 ASP A O 1
ATOM 586 N N . GLY A 1 102 ? 75.655 26.322 114.265 1.00 62.16 77 GLY A N 1
ATOM 587 C CA . GLY A 1 102 ? 75.304 24.927 114.035 1.00 57.19 77 GLY A CA 1
ATOM 588 C C . GLY A 1 102 ? 75.073 24.105 115.298 1.00 59.97 77 GLY A C 1
ATOM 589 O O . GLY A 1 102 ? 75.215 22.875 115.292 1.00 61.40 77 GLY A O 1
ATOM 590 N N . ARG A 1 103 ? 74.719 24.784 116.387 1.00 58.91 78 ARG A N 1
ATOM 591 C CA . ARG A 1 103 ? 74.379 24.105 117.632 1.00 59.26 78 ARG A CA 1
ATOM 592 C C . ARG A 1 103 ? 72.875 23.960 117.690 1.00 58.42 78 ARG A C 1
ATOM 593 O O . ARG A 1 103 ? 72.142 24.951 117.701 1.00 57.29 78 ARG A O 1
ATOM 601 N N . ALA A 1 104 ? 72.412 22.720 117.710 1.00 58.06 79 ALA A N 1
ATOM 602 C CA . ALA A 1 104 ? 70.989 22.458 117.569 1.00 56.55 79 ALA A CA 1
ATOM 603 C C . ALA A 1 104 ? 70.364 21.997 118.866 1.00 58.65 79 ALA A C 1
ATOM 604 O O . ALA A 1 104 ? 70.949 21.195 119.590 1.00 59.60 79 ALA A O 1
ATOM 606 N N . ILE A 1 105 ? 69.172 22.507 119.147 1.00 54.66 80 ILE A N 1
ATOM 607 C CA . ILE A 1 105 ? 68.356 22.009 120.261 1.00 58.98 80 ILE A CA 1
ATOM 608 C C . ILE A 1 105 ? 67.098 21.312 119.730 1.00 60.77 80 ILE A C 1
ATOM 609 O O . ILE A 1 105 ? 66.331 21.893 118.952 1.00 57.71 80 ILE A O 1
ATOM 614 N N . LEU A 1 106 ? 66.904 20.061 120.134 1.00 59.14 81 LEU A N 1
ATOM 615 C CA . LEU A 1 106 ? 65.703 19.317 119.780 1.00 56.55 81 LEU A CA 1
ATOM 616 C C . LEU A 1 106 ? 64.712 19.347 120.951 1.00 58.49 81 LEU A C 1
ATOM 617 O O . LEU A 1 106 ? 65.057 19.062 122.100 1.00 62.77 81 LEU A O 1
ATOM 622 N N . VAL A 1 107 ? 63.472 19.691 120.651 1.00 56.21 82 VAL A N 1
ATOM 623 C CA . VAL A 1 107 ? 62.486 19.938 121.686 1.00 61.50 82 VAL A CA 1
ATOM 624 C C . VAL A 1 107 ? 61.241 19.058 121.555 1.00 61.20 82 VAL A C 1
ATOM 625 O O . VAL A 1 107 ? 60.718 18.865 120.458 1.00 60.06 82 VAL A O 1
ATOM 629 N N . ASN A 1 108 ? 60.780 18.506 122.673 1.00 65.75 83 ASN A N 1
ATOM 630 C CA . ASN A 1 108 ? 59.446 17.919 122.727 1.00 62.67 83 ASN A CA 1
ATOM 631 C C . ASN A 1 108 ? 58.464 19.060 122.520 1.00 60.35 83 ASN A C 1
ATOM 632 O O . ASN A 1 108 ? 58.325 19.929 123.372 1.00 61.65 83 ASN A O 1
ATOM 637 N N . PHE A 1 109 ? 57.789 19.076 121.384 1.00 61.06 84 PHE A N 1
ATOM 638 C CA . PHE A 1 109 ? 56.983 20.238 121.046 1.00 61.16 84 PHE A CA 1
ATOM 639 C C . PHE A 1 109 ? 55.758 20.401 121.944 1.00 62.77 84 PHE A C 1
ATOM 640 O O . PHE A 1 109 ? 55.374 21.524 122.247 1.00 64.03 84 PHE A O 1
ATOM 648 N N . LYS A 1 110 ? 55.144 19.294 122.360 1.00 62.19 85 LYS A N 1
ATOM 649 C CA . LYS A 1 110 ? 53.860 19.364 123.069 1.00 62.74 85 LYS A CA 1
ATOM 650 C C . LYS A 1 110 ? 54.009 19.503 124.575 1.00 62.94 85 LYS A C 1
ATOM 651 O O . LYS A 1 110 ? 53.159 20.090 125.227 1.00 69.08 85 LYS A O 1
ATOM 657 N N . ALA A 1 111 ? 55.090 18.969 125.127 1.00 67.36 86 ALA A N 1
ATOM 658 C CA . ALA A 1 111 ? 55.355 19.077 126.552 1.00 55.44 86 ALA A CA 1
ATOM 659 C C . ALA A 1 111 ? 56.305 20.236 126.839 1.00 61.59 86 ALA A C 1
ATOM 660 O O . ALA A 1 111 ? 56.524 20.602 127.981 1.00 64.84 86 ALA A O 1
ATOM 662 N N . ARG A 1 112 ? 56.887 20.769 125.774 1.00 63.96 87 ARG A N 1
ATOM 663 C CA . ARG A 1 112 ? 57.809 21.902 125.798 1.00 58.23 87 ARG A CA 1
ATOM 664 C C . ARG A 1 112 ? 59.203 21.631 126.397 1.00 60.17 87 ARG A C 1
ATOM 665 O O . ARG A 1 112 ? 60.007 22.570 126.526 1.00 56.18 87 ARG A O 1
ATOM 673 N N . ASN A 1 113 ? 59.527 20.372 126.711 1.00 58.56 88 ASN A N 1
ATOM 674 C CA . ASN A 1 113 ? 60.859 20.069 127.272 1.00 58.93 88 ASN A CA 1
ATOM 675 C C . ASN A 1 113 ? 61.951 19.771 126.226 1.00 64.42 88 ASN A C 1
ATOM 676 O O . ASN A 1 113 ? 61.691 19.207 125.154 1.00 62.69 88 ASN A O 1
ATOM 681 N N . VAL A 1 114 ? 63.178 20.162 126.562 1.00 62.27 89 VAL A N 1
ATOM 682 C CA . VAL A 1 114 ? 64.330 19.882 125.728 1.00 57.34 89 VAL A CA 1
ATOM 683 C C . VAL A 1 114 ? 64.678 18.412 125.839 1.00 60.15 89 VAL A C 1
ATOM 684 O O . VAL A 1 114 ? 64.707 17.867 126.932 1.00 72.92 89 VAL A O 1
ATOM 688 N N . LEU A 1 115 ? 64.893 17.768 124.700 1.00 63.75 90 LEU A N 1
ATOM 689 C CA . LEU A 1 115 ? 65.157 16.340 124.658 1.00 64.81 90 LEU A CA 1
ATOM 690 C C . LEU A 1 115 ? 66.603 16.042 124.320 1.00 69.74 90 LEU A C 1
ATOM 691 O O . LEU A 1 115 ? 67.076 14.938 124.588 1.00 74.07 90 LEU A O 1
ATOM 696 N N . HIS A 1 116 ? 67.289 17.006 123.701 1.00 68.13 91 HIS A N 1
ATOM 697 C CA . HIS A 1 116 ? 68.620 16.754 123.154 1.00 66.72 91 HIS A CA 1
ATOM 698 C C . HIS A 1 116 ? 69.338 17.965 122.553 1.00 66.66 91 HIS A C 1
ATOM 699 O O . HIS A 1 116 ? 68.707 18.918 122.091 1.00 66.49 91 HIS A O 1
ATOM 706 N N . HIS A 1 117 ? 70.671 17.906 122.577 1.00 66.01 92 HIS A N 1
ATOM 707 C CA . HIS A 1 117 ? 71.519 18.857 121.861 1.00 62.70 92 HIS A CA 1
ATOM 708 C C . HIS A 1 117 ? 72.345 18.135 120.825 1.00 65.48 92 HIS A C 1
ATOM 709 O O . HIS A 1 117 ? 72.814 17.030 121.062 1.00 66.28 92 HIS A O 1
ATOM 716 N N . PHE A 1 118 ? 72.511 18.758 119.668 1.00 66.69 93 PHE A N 1
ATOM 717 C CA . PHE A 1 118 ? 73.429 18.259 118.654 1.00 55.91 93 PHE A CA 1
ATOM 718 C C . PHE A 1 118 ? 74.444 19.326 118.379 1.00 64.37 93 PHE A C 1
ATOM 719 O O . PHE A 1 118 ? 74.106 20.519 118.384 1.00 63.20 93 PHE A O 1
ATOM 727 N N . ASN A 1 119 ? 75.675 18.924 118.088 1.00 70.61 94 ASN A N 1
ATOM 728 C CA . ASN A 1 119 ? 76.587 19.872 117.484 1.00 67.59 94 ASN A CA 1
ATOM 729 C C . ASN A 1 119 ? 76.857 19.491 116.045 1.00 71.64 94 ASN A C 1
ATOM 730 O O . ASN A 1 119 ? 77.490 18.474 115.777 1.00 81.37 94 ASN A O 1
ATOM 735 N N . PHE A 1 120 ? 76.392 20.304 115.108 1.00 67.70 95 PHE A N 1
ATOM 736 C CA . PHE A 1 120 ? 76.625 19.979 113.703 1.00 71.40 95 PHE A CA 1
ATOM 737 C C . PHE A 1 120 ? 77.939 20.577 113.186 1.00 79.21 95 PHE A C 1
ATOM 738 O O . PHE A 1 120 ? 78.266 20.440 112.001 1.00 80.27 95 PHE A O 1
ATOM 746 N N . LYS A 1 121 ? 78.681 21.233 114.086 1.00 77.91 96 LYS A N 1
ATOM 747 C CA . LYS A 1 121 ? 80.068 21.653 113.848 1.00 77.34 96 LYS A CA 1
ATOM 748 C C . LYS A 1 121 ? 80.261 22.620 112.668 1.00 82.51 96 LYS A C 1
ATOM 749 O O . LYS A 1 121 ? 81.385 23.001 112.351 1.00 84.20 96 LYS A O 1
ATOM 755 N N . GLU A 1 122 ? 79.162 23.014 112.033 1.00 83.57 97 GLU A N 1
ATOM 756 C CA . GLU A 1 122 ? 79.177 23.870 110.847 1.00 82.20 97 GLU A CA 1
ATOM 757 C C . GLU A 1 122 ? 77.899 24.710 110.798 1.00 73.54 97 GLU A C 1
ATOM 758 O O . GLU A 1 122 ? 76.850 24.282 111.274 1.00 64.52 97 GLU A O 1
ATOM 764 N N . LYS A 1 123 ? 77.997 25.894 110.204 1.00 72.21 98 LYS A N 1
ATOM 765 C CA . LYS A 1 123 ? 76.838 26.726 109.923 1.00 64.53 98 LYS A CA 1
ATOM 766 C C . LYS A 1 123 ? 75.828 25.988 109.036 1.00 71.61 98 LYS A C 1
ATOM 767 O O . LYS A 1 123 ? 76.177 25.459 107.972 1.00 69.16 98 LYS A O 1
ATOM 773 N N . CYS A 1 124 ? 74.577 25.936 109.497 1.00 70.73 99 CYS A N 1
ATOM 774 C CA . CYS A 1 124 ? 73.504 25.304 108.738 1.00 64.88 99 CYS A CA 1
ATOM 775 C C . CYS A 1 124 ? 72.502 26.338 108.277 1.00 60.97 99 CYS A C 1
ATOM 776 O O . CYS A 1 124 ? 72.070 27.183 109.057 1.00 66.71 99 CYS A O 1
ATOM 779 N N . SER A 1 125 ? 72.148 26.269 107.000 1.00 57.84 100 SER A N 1
ATOM 780 C CA . SER A 1 125 ? 71.201 27.207 106.390 1.00 62.87 100 SER A CA 1
ATOM 781 C C . SER A 1 125 ? 69.747 26.784 106.508 1.00 57.31 100 SER A C 1
ATOM 782 O O . SER A 1 125 ? 68.844 27.597 106.311 1.00 45.39 100 SER A O 1
ATOM 785 N N . ALA A 1 126 ? 69.531 25.506 106.790 1.00 48.94 101 ALA A N 1
ATOM 786 C CA . ALA A 1 126 ? 68.226 24.920 106.603 1.00 50.75 101 ALA A CA 1
ATOM 787 C C . ALA A 1 126 ? 68.211 23.539 107.217 1.00 55.99 101 ALA A C 1
ATOM 788 O O . ALA A 1 126 ? 69.207 22.799 107.129 1.00 55.71 101 ALA A O 1
ATOM 790 N N . VAL A 1 127 ? 67.095 23.210 107.866 1.00 53.36 102 VAL A N 1
ATOM 791 C CA . VAL A 1 127 ? 66.866 21.862 108.367 1.00 51.09 102 VAL A CA 1
ATOM 792 C C . VAL A 1 127 ? 65.419 21.525 108.077 1.00 52.16 102 VAL A C 1
ATOM 793 O O . VAL A 1 127 ? 64.568 22.414 108.082 1.00 51.78 102 VAL A O 1
ATOM 797 N N . LYS A 1 128 ? 65.149 20.254 107.788 1.00 47.55 103 LYS A N 1
ATOM 798 C CA . LYS A 1 128 ? 63.811 19.834 107.430 1.00 52.51 103 LYS A CA 1
ATOM 799 C C . LYS A 1 128 ? 63.621 18.360 107.720 1.00 55.04 103 LYS A C 1
ATOM 800 O O . LYS A 1 128 ? 64.428 17.529 107.286 1.00 50.55 103 LYS A O 1
ATOM 806 N N . PHE A 1 129 ? 62.569 18.034 108.469 1.00 52.48 104 PHE A N 1
ATOM 807 C CA . PHE A 1 129 ? 62.262 16.637 108.730 1.00 52.69 104 PHE A CA 1
ATOM 808 C C . PHE A 1 129 ? 61.671 16.035 107.472 1.00 50.52 104 PHE A C 1
ATOM 809 O O . PHE A 1 129 ? 61.007 16.729 106.703 1.00 51.81 104 PHE A O 1
ATOM 817 N N . SER A 1 130 ? 61.892 14.741 107.277 1.00 50.01 105 SER A N 1
ATOM 818 C CA . SER A 1 130 ? 61.266 14.030 106.190 1.00 53.39 105 SER A CA 1
ATOM 819 C C . SER A 1 130 ? 59.771 13.950 106.492 1.00 56.29 105 SER A C 1
ATOM 820 O O . SER A 1 130 ? 59.374 14.084 107.640 1.00 59.01 105 SER A O 1
ATOM 823 N N . PRO A 1 131 ? 58.930 13.768 105.460 1.00 60.59 106 PRO A N 1
ATOM 824 C CA . PRO A 1 131 ? 57.473 13.676 105.695 1.00 60.40 106 PRO A CA 1
ATOM 825 C C . PRO A 1 131 ? 57.068 12.633 106.749 1.00 60.97 106 PRO A C 1
ATOM 826 O O . PRO A 1 131 ? 56.181 12.895 107.557 1.00 62.15 106 PRO A O 1
ATOM 830 N N . ASP A 1 132 ? 57.730 11.481 106.769 1.00 60.68 107 ASP A N 1
ATOM 831 C CA . ASP A 1 132 ? 57.359 10.444 107.725 1.00 58.31 107 ASP A CA 1
ATOM 832 C C . ASP A 1 132 ? 58.005 10.616 109.106 1.00 63.86 107 ASP A C 1
ATOM 833 O O . ASP A 1 132 ? 57.880 9.735 109.954 1.00 64.75 107 ASP A O 1
ATOM 838 N N . GLY A 1 133 ? 58.726 11.722 109.311 1.00 60.89 108 GLY A N 1
ATOM 839 C CA . GLY A 1 133 ? 59.401 11.990 110.573 1.00 63.51 108 GLY A CA 1
ATOM 840 C C . GLY A 1 133 ? 60.531 11.050 111.013 1.00 66.08 108 GLY A C 1
ATOM 841 O O . GLY A 1 133 ? 61.099 11.225 112.097 1.00 67.35 108 GLY A O 1
ATOM 842 N N . ARG A 1 134 ? 60.863 10.053 110.195 1.00 65.20 109 ARG A N 1
ATOM 843 C CA . ARG A 1 134 ? 61.931 9.103 110.537 1.00 67.80 109 ARG A CA 1
ATOM 844 C C . ARG A 1 134 ? 63.317 9.701 110.305 1.00 68.66 109 ARG A C 1
ATOM 845 O O . ARG A 1 134 ? 64.315 9.234 110.862 1.00 69.11 109 ARG A O 1
ATOM 853 N N . LEU A 1 135 ? 63.356 10.732 109.467 1.00 64.98 110 LEU A N 1
ATOM 854 C CA . LEU A 1 135 ? 64.588 11.344 108.991 1.00 60.11 110 LEU A CA 1
ATOM 855 C C . LEU A 1 135 ? 64.551 12.860 109.137 1.00 58.05 110 LEU A C 1
ATOM 856 O O . LEU A 1 135 ? 63.472 13.464 109.111 1.00 61.76 110 LEU A O 1
ATOM 861 N N . PHE A 1 136 ? 65.713 13.490 109.285 1.00 56.08 111 PHE A N 1
ATOM 862 C CA . PHE A 1 136 ? 65.757 14.915 108.989 1.00 57.22 111 PHE A CA 1
ATOM 863 C C . PHE A 1 136 ? 67.018 15.226 108.184 1.00 55.72 111 PHE A C 1
ATOM 864 O O . PHE A 1 136 ? 67.990 14.476 108.211 1.00 58.32 111 PHE A O 1
ATOM 872 N N . ALA A 1 137 ? 66.962 16.310 107.421 1.00 49.73 112 ALA A N 1
ATOM 873 C CA . ALA A 1 137 ? 68.036 16.661 106.514 1.00 51.34 112 ALA A CA 1
ATOM 874 C C . ALA A 1 137 ? 68.554 18.035 106.838 1.00 55.92 112 ALA A C 1
ATOM 875 O O . ALA A 1 137 ? 67.782 18.943 107.154 1.00 53.05 112 ALA A O 1
ATOM 877 N N . LEU A 1 138 ? 69.874 18.167 106.753 1.00 57.30 113 LEU A N 1
ATOM 878 C CA . LEU A 1 138 ? 70.569 19.409 107.006 1.00 51.32 113 LEU A CA 1
ATOM 879 C C . LEU A 1 138 ? 71.277 19.940 105.760 1.00 53.56 113 LEU A C 1
ATOM 880 O O . LEU A 1 138 ? 71.863 19.178 104.979 1.00 53.98 113 LEU A O 1
ATOM 885 N N . ALA A 1 139 ? 71.249 21.254 105.596 1.00 50.89 114 ALA A N 1
ATOM 886 C CA . ALA A 1 139 ? 72.183 21.922 104.711 1.00 49.88 114 ALA A CA 1
ATOM 887 C C . ALA A 1 139 ? 73.306 22.553 105.571 1.00 56.83 114 ALA A C 1
ATOM 888 O O . ALA A 1 139 ? 73.086 23.580 106.229 1.00 55.35 114 ALA A O 1
ATOM 890 N N . SER A 1 140 ? 74.480 21.919 105.617 1.00 54.72 115 SER A N 1
ATOM 891 C CA . SER A 1 140 ? 75.624 22.502 106.348 1.00 57.66 115 SER A CA 1
ATOM 892 C C . SER A 1 140 ? 76.722 22.799 105.370 1.00 57.66 115 SER A C 1
ATOM 893 O O . SER A 1 140 ? 77.360 21.873 104.840 1.00 55.90 115 SER A O 1
ATOM 896 N N . GLY A 1 141 ? 76.942 24.086 105.119 1.00 54.76 116 GLY A N 1
ATOM 897 C CA . GLY A 1 141 ? 77.786 24.497 104.007 1.00 51.70 116 GLY A CA 1
ATOM 898 C C . GLY A 1 141 ? 77.345 23.899 102.682 1.00 55.58 116 GLY A C 1
ATOM 899 O O . GLY A 1 141 ? 76.207 24.073 102.255 1.00 67.91 116 GLY A O 1
ATOM 900 N N . ARG A 1 142 ? 78.245 23.166 102.040 1.00 60.01 117 ARG A N 1
ATOM 901 C CA . ARG A 1 142 ? 77.990 22.608 100.712 1.00 59.68 117 ARG A CA 1
ATOM 902 C C . ARG A 1 142 ? 77.434 21.177 100.792 1.00 56.95 117 ARG A C 1
ATOM 903 O O . ARG A 1 142 ? 77.043 20.563 99.770 1.00 53.86 117 ARG A O 1
ATOM 911 N N . PHE A 1 143 ? 77.402 20.657 102.014 1.00 50.51 118 PHE A N 1
ATOM 912 C CA . PHE A 1 143 ? 77.002 19.279 102.248 1.00 55.06 118 PHE A CA 1
ATOM 913 C C . PHE A 1 143 ? 75.546 19.167 102.641 1.00 56.99 118 PHE A C 1
ATOM 914 O O . PHE A 1 143 ? 74.957 20.097 103.195 1.00 53.01 118 PHE A O 1
ATOM 922 N N . LEU A 1 144 ? 74.984 18.010 102.324 1.00 52.53 119 LEU A N 1
ATOM 923 C CA . LEU A 1 144 ? 73.666 17.624 102.752 1.00 53.39 119 LEU A CA 1
ATOM 924 C C . LEU A 1 144 ? 73.862 16.490 103.732 1.00 54.74 119 LEU A C 1
ATOM 925 O O . LEU A 1 144 ? 74.372 15.439 103.351 1.00 58.91 119 LEU A O 1
ATOM 930 N N . GLN A 1 145 ? 73.497 16.698 104.994 1.00 56.46 120 GLN A N 1
ATOM 931 C CA . GLN A 1 145 ? 73.543 15.605 105.970 1.00 61.15 120 GLN A CA 1
ATOM 932 C C . GLN A 1 145 ? 72.157 15.000 106.088 1.00 58.18 120 GLN A C 1
ATOM 933 O O . GLN A 1 145 ? 71.162 15.707 105.973 1.00 55.37 120 GLN A O 1
ATOM 939 N N . ILE A 1 146 ? 72.105 13.688 106.293 1.00 57.35 121 ILE A N 1
ATOM 940 C CA . ILE A 1 146 ? 70.856 12.987 106.548 1.00 57.51 121 ILE A CA 1
ATOM 941 C C . ILE A 1 146 ? 70.969 12.325 107.909 1.00 62.09 121 ILE A C 1
ATOM 942 O O . ILE A 1 146 ? 71.951 11.616 108.175 1.00 59.08 121 ILE A O 1
ATOM 947 N N . TRP A 1 147 ? 69.982 12.578 108.769 1.00 59.87 122 TRP A N 1
ATOM 948 C CA . TRP A 1 147 ? 69.955 12.005 110.112 1.00 58.95 122 TRP A CA 1
ATOM 949 C C . TRP A 1 147 ? 68.752 11.087 110.295 1.00 61.04 122 TRP A C 1
ATOM 950 O O . TRP A 1 147 ? 67.642 11.389 109.844 1.00 62.75 122 TRP A O 1
ATOM 961 N N . LYS A 1 148 ? 68.991 9.963 110.960 1.00 60.06 123 LYS A N 1
ATOM 962 C CA . LYS A 1 148 ? 68.011 8.893 111.061 1.00 65.25 123 LYS A CA 1
ATOM 963 C C . LYS A 1 148 ? 67.763 8.462 112.504 1.00 68.95 123 LYS A C 1
ATOM 964 O O . LYS A 1 148 ? 68.595 8.669 113.391 1.00 70.04 123 LYS A O 1
ATOM 970 N N . THR A 1 149 ? 66.591 7.876 112.717 1.00 75.93 124 THR A N 1
ATOM 971 C CA . THR A 1 149 ? 66.227 7.217 113.965 1.00 76.05 124 THR A CA 1
ATOM 972 C C . THR A 1 149 ? 67.047 5.946 114.107 1.00 75.30 124 THR A C 1
ATOM 973 O O . THR A 1 149 ? 67.192 5.200 113.146 1.00 81.30 124 THR A O 1
ATOM 977 N N . PRO A 1 150 ? 67.594 5.693 115.301 1.00 79.76 125 PRO A N 1
ATOM 978 C CA . PRO A 1 150 ? 68.537 4.578 115.478 1.00 79.30 125 PRO A CA 1
ATOM 979 C C . PRO A 1 150 ? 67.899 3.208 115.273 1.00 84.97 125 PRO A C 1
ATOM 980 O O . PRO A 1 150 ? 66.792 2.989 115.756 1.00 89.93 125 PRO A O 1
ATOM 984 N N . ASP A 1 151 ? 68.570 2.308 114.558 1.00 91.59 126 ASP A N 1
ATOM 985 C CA . ASP A 1 151 ? 68.024 0.968 114.356 1.00 103.73 126 ASP A CA 1
ATOM 986 C C . ASP A 1 151 ? 68.117 0.189 115.662 1.00 114.72 126 ASP A C 1
ATOM 987 O O . ASP A 1 151 ? 69.117 0.295 116.372 1.00 114.92 126 ASP A O 1
ATOM 989 N N . VAL A 1 152 ? 67.079 -0.585 115.980 1.00 116.93 127 VAL A N 1
ATOM 990 C CA . VAL A 1 152 ? 67.051 -1.361 117.224 1.00 118.35 127 VAL A CA 1
ATOM 991 C C . VAL A 1 152 ? 68.104 -2.477 117.219 1.00 124.35 127 VAL A C 1
ATOM 992 O O . VAL A 1 152 ? 68.401 -3.070 118.260 1.00 123.91 127 VAL A O 1
ATOM 996 N N . ASN A 1 153 ? 68.665 -2.749 116.040 1.00 128.71 128 ASN A N 1
ATOM 997 C CA . ASN A 1 153 ? 69.732 -3.736 115.879 1.00 130.76 128 ASN A CA 1
ATOM 998 C C . ASN A 1 153 ? 71.069 -3.292 116.485 1.00 131.25 128 ASN A C 1
ATOM 999 O O . ASN A 1 153 ? 71.743 -4.073 117.157 1.00 136.01 128 ASN A O 1
ATOM 1004 N N . LYS A 1 154 ? 71.446 -2.038 116.246 1.00 128.41 129 LYS A N 1
ATOM 1005 C CA . LYS A 1 154 ? 72.707 -1.489 116.757 1.00 131.79 129 LYS A CA 1
ATOM 1006 C C . LYS A 1 154 ? 72.617 -1.203 118.273 1.00 129.50 129 LYS A C 1
ATOM 1007 O O . LYS A 1 154 ? 73.628 -1.154 118.988 1.00 121.22 129 LYS A O 1
ATOM 1013 N N . ASP A 1 155 ? 71.388 -0.992 118.730 1.00 128.29 130 ASP A N 1
ATOM 1014 C CA . ASP A 1 155 ? 70.975 -1.295 120.098 1.00 126.09 130 ASP A CA 1
ATOM 1015 C C . ASP A 1 155 ? 71.656 -0.552 121.256 1.00 128.44 130 ASP A C 1
ATOM 1016 O O . ASP A 1 155 ? 71.390 -0.875 122.415 1.00 135.29 130 ASP A O 1
ATOM 1018 N N . ARG A 1 156 ? 72.510 0.431 120.992 1.00 122.93 131 ARG A N 1
ATOM 1019 C CA . ARG A 1 156 ? 73.123 1.143 122.118 1.00 118.98 131 ARG A CA 1
ATOM 1020 C C . ARG A 1 156 ? 73.416 2.615 121.842 1.00 113.59 131 ARG A C 1
ATOM 1021 O O . ARG A 1 156 ? 74.519 3.087 122.109 1.00 113.87 131 ARG A O 1
ATOM 1023 N N . GLN A 1 157 ? 72.427 3.339 121.325 1.00 109.21 132 GLN A N 1
ATOM 1024 C CA . GLN A 1 157 ? 72.567 4.777 121.106 1.00 105.99 132 GLN A CA 1
ATOM 1025 C C . GLN A 1 157 ? 71.790 5.524 122.180 1.00 100.82 132 GLN A C 1
ATOM 1026 O O . GLN A 1 157 ? 70.751 5.044 122.641 1.00 101.00 132 GLN A O 1
ATOM 1032 N N . PHE A 1 158 ? 72.272 6.698 122.577 1.00 89.30 133 PHE A N 1
ATOM 1033 C CA . PHE A 1 158 ? 71.528 7.505 123.542 1.00 84.73 133 PHE A CA 1
ATOM 1034 C C . PHE A 1 158 ? 71.025 8.807 122.930 1.00 81.48 133 PHE A C 1
ATOM 1035 O O . PHE A 1 158 ? 70.764 9.784 123.636 1.00 79.92 133 PHE A O 1
ATOM 1043 N N . ALA A 1 159 ? 70.885 8.815 121.610 1.00 80.59 134 ALA A N 1
ATOM 1044 C CA . ALA A 1 159 ? 70.414 9.999 120.912 1.00 70.50 134 ALA A CA 1
ATOM 1045 C C . ALA A 1 159 ? 69.172 9.656 120.111 1.00 69.23 134 ALA A C 1
ATOM 1046 O O . ALA A 1 159 ? 69.029 8.520 119.664 1.00 75.01 134 ALA A O 1
ATOM 1048 N N . PRO A 1 160 ? 68.272 10.637 119.923 1.00 61.58 135 PRO A N 1
ATOM 1049 C CA . PRO A 1 160 ? 67.045 10.420 119.144 1.00 64.98 135 PRO A CA 1
ATOM 1050 C C . PRO A 1 160 ? 67.318 10.296 117.643 1.00 68.00 135 PRO A C 1
ATOM 1051 O O . PRO A 1 160 ? 66.519 9.698 116.919 1.00 70.59 135 PRO A O 1
ATOM 1055 N N . PHE A 1 161 ? 68.426 10.881 117.189 1.00 69.09 136 PHE A N 1
ATOM 1056 C CA . PHE A 1 161 ? 68.874 10.757 115.798 1.00 67.55 136 PHE A CA 1
ATOM 1057 C C . PHE A 1 161 ? 70.384 10.615 115.737 1.00 70.04 136 PHE A C 1
ATOM 1058 O O . PHE A 1 161 ? 71.116 11.365 116.386 1.00 71.07 136 PHE A O 1
ATOM 1066 N N . VAL A 1 162 ? 70.847 9.638 114.969 1.00 72.95 137 VAL A N 1
ATOM 1067 C CA . VAL A 1 162 ? 72.259 9.557 114.636 1.00 69.51 137 VAL A CA 1
ATOM 1068 C C . VAL A 1 162 ? 72.442 9.985 113.193 1.00 69.23 137 VAL A C 1
ATOM 1069 O O . VAL A 1 162 ? 71.511 9.902 112.380 1.00 63.54 137 VAL A O 1
ATOM 1073 N N . ARG A 1 163 ? 73.639 10.467 112.877 1.00 70.23 138 ARG A N 1
ATOM 1074 C CA . ARG A 1 163 ? 73.910 10.889 111.518 1.00 63.14 138 ARG A CA 1
ATOM 1075 C C . ARG A 1 163 ? 74.130 9.681 110.642 1.00 63.97 138 ARG A C 1
ATOM 1076 O O . ARG A 1 163 ? 74.854 8.769 110.999 1.00 67.80 138 ARG A O 1
ATOM 1084 N N . HIS A 1 164 ? 73.492 9.676 109.487 1.00 64.00 139 HIS A N 1
ATOM 1085 C CA . HIS A 1 164 ? 73.466 8.480 108.674 1.00 68.21 139 HIS A CA 1
ATOM 1086 C C . HIS A 1 164 ? 74.385 8.613 107.463 1.00 71.35 139 HIS A C 1
ATOM 1087 O O . HIS A 1 164 ? 75.027 7.648 107.034 1.00 71.72 139 HIS A O 1
ATOM 1094 N N . ARG A 1 165 ? 74.439 9.816 106.912 1.00 63.32 140 ARG A N 1
ATOM 1095 C CA . ARG A 1 165 ? 75.235 10.024 105.743 1.00 61.57 140 ARG A CA 1
ATOM 1096 C C . ARG A 1 165 ? 75.515 11.502 105.494 1.00 60.23 140 ARG A C 1
ATOM 1097 O O . ARG A 1 165 ? 74.704 12.390 105.771 1.00 54.32 140 ARG A O 1
ATOM 1105 N N . VAL A 1 166 ? 76.706 11.755 104.977 1.00 61.39 141 VAL A N 1
ATOM 1106 C CA . VAL A 1 166 ? 77.030 13.074 104.491 1.00 61.12 141 VAL A CA 1
ATOM 1107 C C . VAL A 1 166 ? 77.140 13.014 102.970 1.00 64.28 141 VAL A C 1
ATOM 1108 O O . VAL A 1 166 ? 77.796 12.131 102.420 1.00 68.46 141 VAL A O 1
ATOM 1112 N N . HIS A 1 167 ? 76.459 13.929 102.293 1.00 52.87 142 HIS A N 1
ATOM 1113 C CA . HIS A 1 167 ? 76.405 13.877 100.856 1.00 51.99 142 HIS A CA 1
ATOM 1114 C C . HIS A 1 167 ? 77.188 15.026 100.248 1.00 57.31 142 HIS A C 1
ATOM 1115 O O . HIS A 1 167 ? 76.804 16.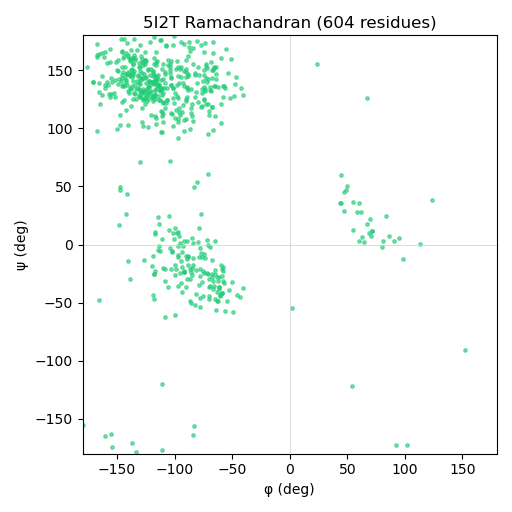201 100.385 1.00 52.20 142 HIS A O 1
ATOM 1122 N N . ALA A 1 168 ? 78.273 14.671 99.551 1.00 61.25 143 ALA A N 1
ATOM 1123 C CA . ALA A 1 168 ? 79.186 15.661 98.981 1.00 52.61 143 ALA A CA 1
ATOM 1124 C C . ALA A 1 168 ? 79.042 15.749 97.470 1.00 51.28 143 ALA A C 1
ATOM 1125 O O . ALA A 1 168 ? 79.166 14.749 96.774 1.00 50.30 143 ALA A O 1
ATOM 1127 N N . GLY A 1 169 ? 78.782 16.956 96.974 1.00 54.07 144 GLY A N 1
ATOM 1128 C CA . GLY A 1 169 ? 78.604 17.180 95.551 1.00 46.13 144 GLY A CA 1
ATOM 1129 C C . GLY A 1 169 ? 78.656 18.642 95.118 1.00 49.32 144 GLY A C 1
ATOM 1130 O O . GLY A 1 169 ? 79.335 18.987 94.151 1.00 56.89 144 GLY A O 1
ATOM 1131 N N . HIS A 1 170 ? 77.936 19.506 95.820 1.00 48.98 145 HIS A N 1
ATOM 1132 C CA . HIS A 1 170 ? 77.893 20.927 95.478 1.00 53.45 145 HIS A CA 1
ATOM 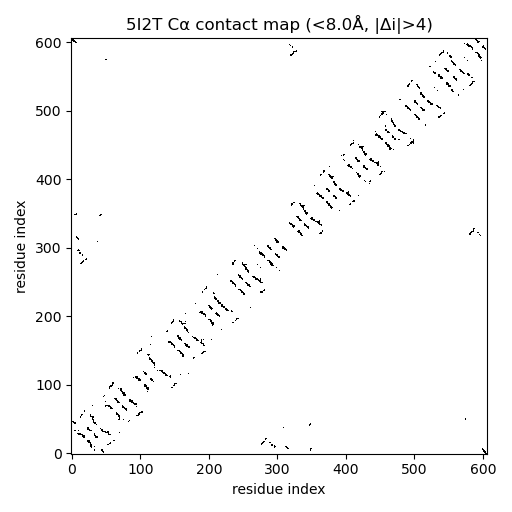1133 C C . HIS A 1 170 ? 79.255 21.589 95.670 1.00 58.87 145 HIS A C 1
ATOM 1134 O O . HIS A 1 170 ? 80.060 21.146 96.504 1.00 58.38 145 HIS A O 1
ATOM 1141 N N . PHE A 1 171 ? 79.501 22.653 94.908 1.00 60.89 146 PHE A N 1
ATOM 1142 C CA . PHE A 1 171 ? 80.778 23.373 94.956 1.00 58.28 146 PHE A CA 1
ATOM 1143 C C . PHE A 1 171 ? 80.730 24.522 95.950 1.00 62.23 146 PHE A C 1
ATOM 1144 O O . PHE A 1 171 ? 81.765 24.975 96.444 1.00 64.36 146 PHE A O 1
ATOM 1152 N N . GLN A 1 172 ? 79.519 24.995 96.218 1.00 54.76 147 GLN A N 1
ATOM 1153 C CA . GLN A 1 172 ? 79.277 26.059 97.183 1.00 54.35 147 GLN A CA 1
ATOM 1154 C C . GLN A 1 172 ? 78.051 25.738 98.058 1.00 57.39 147 GLN A C 1
ATOM 1155 O O . GLN A 1 172 ? 77.528 24.621 98.034 1.00 56.34 147 GLN A O 1
ATOM 1161 N N . ASP A 1 173 ? 77.610 26.708 98.844 1.00 54.76 148 ASP A N 1
ATOM 1162 C CA . ASP A 1 173 ? 76.694 26.419 99.941 1.00 52.12 148 ASP A CA 1
ATOM 1163 C C . ASP A 1 173 ? 75.308 25.984 99.497 1.00 55.86 148 ASP A C 1
ATOM 1164 O O . ASP A 1 173 ? 74.709 26.610 98.623 1.00 55.11 148 ASP A O 1
ATOM 1169 N N . ILE A 1 174 ? 74.815 24.898 100.089 1.00 48.50 149 ILE A N 1
ATOM 1170 C CA . ILE A 1 174 ? 73.428 24.502 99.912 1.00 52.22 149 ILE A CA 1
ATOM 1171 C C . ILE A 1 174 ? 72.491 25.547 100.509 1.00 49.44 149 ILE A C 1
ATOM 1172 O O . ILE A 1 174 ? 72.722 26.074 101.584 1.00 55.97 149 ILE A O 1
ATOM 1177 N N . THR A 1 175 ? 71.444 25.849 99.760 1.00 51.80 150 THR A N 1
ATOM 1178 C CA . THR A 1 175 ? 70.641 27.036 99.977 1.00 52.88 150 THR A CA 1
ATOM 1179 C C . THR A 1 175 ? 69.273 26.664 100.550 1.00 56.00 150 THR A C 1
ATOM 1180 O O . THR A 1 175 ? 68.693 27.409 101.344 1.00 52.80 150 THR A O 1
ATOM 1184 N N . SER A 1 176 ? 68.789 25.485 100.172 1.00 55.60 151 SER A N 1
ATOM 1185 C CA . SER A 1 176 ? 67.460 25.051 100.559 1.00 56.05 151 SER A CA 1
ATOM 1186 C C . SER A 1 176 ? 67.290 23.569 100.253 1.00 53.51 151 SER A C 1
ATOM 1187 O O . SER A 1 176 ? 68.079 22.978 99.519 1.00 57.33 151 SER A O 1
ATOM 1190 N N . LEU A 1 177 ? 66.277 22.975 100.863 1.00 45.16 152 LEU A N 1
ATOM 1191 C CA . LEU A 1 177 ? 66.045 21.541 100.804 1.00 50.58 152 LEU A CA 1
ATOM 1192 C C . LEU A 1 177 ? 64.557 21.293 100.577 1.00 58.48 152 LEU A C 1
ATOM 1193 O O . LEU A 1 177 ? 63.695 22.023 101.096 1.00 52.67 152 LEU A O 1
ATOM 1198 N N . THR A 1 178 ? 64.251 20.237 99.845 1.00 54.39 153 THR A N 1
ATOM 1199 C CA . THR A 1 178 ? 62.874 19.864 99.637 1.00 52.82 153 THR A CA 1
ATOM 1200 C C . THR A 1 178 ? 62.757 18.353 99.606 1.00 57.00 153 THR A C 1
ATOM 1201 O O . THR A 1 178 ? 63.437 17.690 98.823 1.00 51.33 153 THR A O 1
ATOM 1205 N N . TRP A 1 179 ? 61.900 17.802 100.459 1.00 54.99 154 TRP A N 1
ATOM 1206 C CA . TRP A 1 179 ? 61.767 16.356 100.534 1.00 53.99 154 TRP A CA 1
ATOM 1207 C C . TRP A 1 179 ? 60.818 15.863 99.465 1.00 57.18 154 TRP A C 1
ATOM 1208 O O . TRP A 1 179 ? 59.999 16.624 98.973 1.00 50.99 154 TRP A O 1
ATOM 1219 N N . SER A 1 180 ? 60.967 14.605 99.068 1.00 60.34 155 SER A N 1
ATOM 1220 C CA . SER A 1 180 ? 60.006 13.992 98.170 1.00 64.17 155 SER A CA 1
ATOM 1221 C C . SER A 1 180 ? 58.963 13.411 99.096 1.00 68.28 155 SER A C 1
ATOM 1222 O O . SER A 1 180 ? 59.325 12.956 100.187 1.00 62.69 155 SER A O 1
ATOM 1225 N N . GLN A 1 181 ? 57.695 13.420 98.677 1.00 71.32 156 GLN A N 1
ATOM 1226 C CA . GLN A 1 181 ? 56.604 13.045 99.567 1.00 71.82 156 GLN A CA 1
ATOM 1227 C C . GLN A 1 181 ? 56.766 11.643 100.157 1.00 70.06 156 GLN A C 1
ATOM 1228 O O . GLN A 1 181 ? 56.391 11.406 101.319 1.00 63.96 156 GLN A O 1
ATOM 1234 N N . ASP A 1 182 ? 57.354 10.731 99.384 1.00 64.59 157 ASP A N 1
ATOM 1235 C CA . ASP A 1 182 ? 57.604 9.370 99.872 1.00 66.09 157 ASP A CA 1
ATOM 1236 C C . ASP A 1 182 ? 58.816 9.277 100.812 1.00 66.16 157 ASP A C 1
ATOM 1237 O O . ASP A 1 182 ? 59.117 8.192 101.340 1.00 58.66 157 ASP A O 1
ATOM 1242 N N . SER A 1 183 ? 59.499 10.407 101.006 1.00 60.93 158 SER A N 1
ATOM 1243 C CA . SER A 1 183 ? 60.640 10.520 101.917 1.00 64.80 158 SER A CA 1
ATOM 1244 C C . SER A 1 183 ? 61.920 9.814 101.443 1.00 62.85 158 SER A C 1
ATOM 1245 O O . SER A 1 183 ? 62.850 9.673 102.219 1.00 57.78 158 SER A O 1
ATOM 1248 N N . ARG A 1 184 ? 61.968 9.378 100.183 1.00 63.48 159 ARG A N 1
ATOM 1249 C CA . ARG A 1 184 ? 63.124 8.624 99.684 1.00 70.96 159 ARG A CA 1
ATOM 1250 C C . ARG A 1 184 ? 64.146 9.492 98.930 1.00 68.27 159 ARG A C 1
ATOM 1251 O O . ARG A 1 184 ? 65.232 9.021 98.613 1.00 75.43 159 ARG A O 1
ATOM 1259 N N . PHE A 1 185 ? 63.795 10.748 98.665 1.00 61.69 160 PHE A N 1
ATOM 1260 C CA . PHE A 1 185 ? 64.539 11.622 97.765 1.00 59.43 160 PHE A CA 1
ATOM 1261 C C . PHE A 1 185 ? 64.525 13.060 98.228 1.00 60.12 160 PHE A C 1
ATOM 1262 O O . PHE A 1 185 ? 63.546 13.515 98.802 1.00 62.75 160 PHE A O 1
ATOM 1270 N N . ILE A 1 186 ? 65.592 13.799 97.952 1.00 55.81 161 ILE A N 1
ATOM 1271 C CA . ILE A 1 186 ? 65.605 15.191 98.361 1.00 53.73 161 ILE A CA 1
ATOM 1272 C C . ILE A 1 186 ? 66.278 16.046 97.298 1.00 54.82 161 ILE A C 1
ATOM 1273 O O . ILE A 1 186 ? 67.156 15.589 96.577 1.00 57.15 161 ILE A O 1
ATOM 1278 N N . LEU A 1 187 ? 65.794 17.269 97.158 1.00 55.82 162 LEU A N 1
ATOM 1279 C CA . LEU A 1 187 ? 66.379 18.243 96.265 1.00 51.23 162 LEU A CA 1
ATOM 1280 C C . LEU A 1 187 ? 67.163 19.210 97.104 1.00 52.84 162 LEU A C 1
ATOM 1281 O O . LEU A 1 187 ? 66.692 19.617 98.170 1.00 53.20 162 LEU A O 1
ATOM 1286 N N . THR A 1 188 ? 68.357 19.568 96.635 1.00 51.86 163 THR A N 1
ATOM 1287 C CA . THR A 1 188 ? 69.124 20.657 97.232 1.00 49.37 163 THR A CA 1
ATOM 1288 C C . THR A 1 188 ? 69.341 21.739 96.186 1.00 53.32 163 THR A C 1
ATOM 1289 O O . THR A 1 188 ? 69.384 21.447 94.996 1.00 53.86 163 THR A O 1
ATOM 1293 N N . THR A 1 189 ? 69.435 22.986 96.623 1.00 51.42 164 THR A N 1
ATOM 1294 C CA . THR A 1 189 ? 69.833 24.074 95.742 1.00 52.88 164 THR A CA 1
ATOM 1295 C C . THR A 1 189 ? 71.134 24.669 96.258 1.00 58.85 164 THR A C 1
ATOM 1296 O O . THR A 1 189 ? 71.414 24.589 97.451 1.00 57.40 164 THR A O 1
ATOM 1300 N N . SER A 1 190 ? 71.916 25.298 95.389 1.00 60.62 165 SER A N 1
ATOM 1301 C CA . SER A 1 190 ? 73.178 25.847 95.851 1.00 57.08 165 SER A CA 1
ATOM 1302 C C . SER A 1 190 ? 73.611 27.140 95.186 1.00 55.86 165 SER A C 1
ATOM 1303 O O . SER A 1 190 ? 73.069 27.552 94.165 1.00 56.99 165 SER A O 1
ATOM 1306 N N . LYS A 1 191 ? 74.606 27.783 95.781 1.00 56.91 166 LYS A N 1
ATOM 1307 C CA . LYS A 1 191 ? 75.159 28.975 95.170 1.00 61.16 166 LYS A CA 1
ATOM 1308 C C . LYS A 1 191 ? 76.038 28.601 93.969 1.00 58.49 166 LYS A C 1
ATOM 1309 O O . LYS A 1 191 ? 76.455 29.477 93.210 1.00 57.87 166 LYS A O 1
ATOM 1315 N N . ASP A 1 192 ? 76.290 27.300 93.788 1.00 54.61 167 ASP A N 1
ATOM 1316 C CA . ASP A 1 192 ? 77.059 26.820 92.645 1.00 55.04 167 ASP A CA 1
ATOM 1317 C C . ASP A 1 192 ? 76.212 26.755 91.371 1.00 57.42 167 ASP A C 1
ATOM 1318 O O . ASP A 1 192 ? 76.603 26.113 90.381 1.00 63.00 167 ASP A O 1
ATOM 1323 N N . LEU A 1 193 ? 75.048 27.409 91.423 1.00 57.50 168 LEU A N 1
ATOM 1324 C CA . LEU A 1 193 ? 74.149 27.583 90.278 1.00 57.68 168 LEU A CA 1
ATOM 1325 C C . LEU A 1 193 ? 73.494 26.287 89.812 1.00 56.79 168 LEU A C 1
ATOM 1326 O O . LEU A 1 193 ? 72.860 26.264 88.754 1.00 62.66 168 LEU A O 1
ATOM 1331 N N . SER A 1 194 ? 73.630 25.213 90.585 1.00 46.77 169 SER A N 1
ATOM 1332 C CA . SER A 1 194 ? 72.843 24.020 90.294 1.00 51.20 169 SER A CA 1
ATOM 1333 C C . SER A 1 194 ? 71.828 23.641 91.417 1.00 61.83 169 SER A C 1
ATOM 1334 O O . SER A 1 194 ? 71.885 24.145 92.554 1.00 55.50 169 SER A O 1
ATOM 1337 N N . ALA A 1 195 ? 70.892 22.756 91.083 1.00 54.03 170 ALA A N 1
ATOM 1338 C CA . ALA A 1 195 ? 70.175 21.997 92.101 1.00 52.72 170 ALA A CA 1
ATOM 1339 C C . ALA A 1 195 ? 70.557 20.544 91.906 1.00 51.13 170 ALA A C 1
ATOM 1340 O O . ALA A 1 195 ? 70.995 20.165 90.827 1.00 51.03 170 ALA A O 1
ATOM 1342 N N . LYS A 1 196 ? 70.406 19.730 92.936 1.00 48.45 171 LYS A N 1
ATOM 1343 C CA . LYS A 1 196 ? 70.724 18.312 92.830 1.00 51.35 171 LYS A CA 1
ATOM 1344 C C . LYS A 1 196 ? 69.656 17.497 93.531 1.00 53.45 171 LYS A C 1
ATOM 1345 O O . LYS A 1 196 ? 68.934 17.997 94.400 1.00 51.83 171 LYS A O 1
ATOM 1351 N N . ILE A 1 197 ? 69.561 16.234 93.158 1.00 49.70 172 ILE A N 1
ATOM 1352 C CA . ILE A 1 197 ? 68.546 15.389 93.722 1.00 49.44 172 ILE A CA 1
ATOM 1353 C C . ILE A 1 197 ? 69.232 14.142 94.188 1.00 48.87 172 ILE A C 1
ATOM 1354 O O . ILE A 1 197 ? 69.997 13.523 93.459 1.00 58.65 172 ILE A O 1
ATOM 1359 N N . TRP A 1 198 ? 68.991 13.815 95.445 1.00 53.97 173 TRP A N 1
ATOM 1360 C CA . TRP A 1 198 ? 69.713 12.762 96.134 1.00 53.00 173 TRP A CA 1
ATOM 1361 C C . TRP A 1 198 ? 68.774 11.633 96.482 1.00 59.11 173 TRP A C 1
ATOM 1362 O O . TRP A 1 198 ? 67.618 11.874 96.816 1.00 62.59 173 TRP A O 1
ATOM 1373 N N . SER A 1 199 ? 69.255 10.403 96.383 1.00 54.21 174 SER A N 1
ATOM 1374 C CA . SER A 1 199 ? 68.520 9.266 96.901 1.00 62.46 174 SER A CA 1
ATOM 1375 C C . SER A 1 199 ? 69.030 9.039 98.312 1.00 69.90 174 SER A C 1
ATOM 1376 O O . SER A 1 199 ? 70.200 8.703 98.500 1.00 73.30 174 SER A O 1
ATOM 1379 N N . VAL A 1 200 ? 68.170 9.238 99.310 1.00 73.40 175 VAL A N 1
ATOM 1380 C CA . VAL A 1 200 ? 68.661 9.303 100.685 1.00 75.49 175 VAL A CA 1
ATOM 1381 C C . VAL A 1 200 ? 68.212 8.174 101.608 1.00 87.62 175 VAL A C 1
ATOM 1382 O O . VAL A 1 200 ? 68.330 8.295 102.821 1.00 90.08 175 VAL A O 1
ATOM 1386 N N . ASP A 1 201 ? 67.731 7.068 101.054 1.00 102.44 176 ASP A N 1
ATOM 1387 C CA . ASP A 1 201 ? 67.409 5.919 101.898 1.00 120.63 176 ASP A CA 1
ATOM 1388 C C . ASP A 1 201 ? 68.257 4.688 101.562 1.00 139.34 176 ASP A C 1
ATOM 1389 O O . ASP A 1 201 ? 68.805 4.048 102.462 1.00 141.95 176 ASP A O 1
ATOM 1394 N N . SER A 1 202 ? 68.378 4.375 100.271 1.00 150.28 177 SER A N 1
ATOM 1395 C CA . SER A 1 202 ? 68.998 3.128 99.819 1.00 149.00 177 SER A CA 1
ATOM 1396 C C . SER A 1 202 ? 70.517 3.139 99.965 1.00 143.11 177 SER A C 1
ATOM 1397 O O . SER A 1 202 ? 71.201 4.012 99.426 1.00 133.42 177 SER A O 1
ATOM 1400 N N . GLU A 1 203 ? 71.022 2.141 100.690 1.00 148.03 178 GLU A N 1
ATOM 1401 C CA . GLU A 1 203 ? 72.429 2.043 101.070 1.00 149.61 178 GLU A CA 1
ATOM 1402 C C . GLU A 1 203 ? 73.274 1.224 100.087 1.00 151.29 178 GLU A C 1
ATOM 1403 O O . GLU A 1 203 ? 73.006 0.045 99.856 1.00 156.18 178 GLU A O 1
ATOM 1409 N N . GLU A 1 204 ? 74.291 1.855 99.507 1.00 147.16 179 GLU A N 1
ATOM 1410 C CA . GLU A 1 204 ? 74.491 3.286 99.676 1.00 140.67 179 GLU A CA 1
ATOM 1411 C C . GLU A 1 204 ? 74.884 3.925 98.337 1.00 138.22 179 GLU A C 1
ATOM 1412 O O . GLU A 1 204 ? 75.870 3.555 97.685 1.00 135.36 179 GLU A O 1
ATOM 1418 N N . LYS A 1 205 ? 74.040 4.846 97.897 1.00 128.85 180 LYS A N 1
ATOM 1419 C CA . LYS A 1 205 ? 74.385 5.711 96.792 1.00 110.25 180 LYS A CA 1
ATOM 1420 C C . LYS A 1 205 ? 74.580 7.095 97.355 1.00 95.44 180 LYS A C 1
ATOM 1421 O O . LYS A 1 205 ? 73.609 7.785 97.706 1.00 85.39 180 LYS A O 1
ATOM 1427 N N . ASN A 1 206 ? 75.847 7.482 97.446 1.00 82.77 181 ASN A N 1
ATOM 1428 C CA . ASN A 1 206 ? 76.231 8.692 98.144 1.00 76.01 181 ASN A CA 1
ATOM 1429 C C . ASN A 1 206 ? 76.220 9.903 97.231 1.00 69.22 181 ASN A C 1
ATOM 1430 O O . ASN A 1 206 ? 76.294 11.040 97.699 1.00 62.56 181 ASN A O 1
ATOM 1435 N N . LEU A 1 207 ? 76.128 9.662 95.925 1.00 65.33 182 LEU A N 1
ATOM 1436 C CA . LEU A 1 207 ? 76.273 10.746 94.960 1.00 62.08 182 LEU A CA 1
ATOM 1437 C C . LEU A 1 207 ? 74.934 11.176 94.398 1.00 58.73 182 LEU A C 1
ATOM 1438 O O . LEU A 1 207 ? 74.052 10.353 94.198 1.00 61.72 182 LEU A O 1
ATOM 1443 N N . ALA A 1 208 ? 74.808 12.474 94.146 1.00 55.79 183 ALA A N 1
ATOM 1444 C CA . ALA A 1 208 ? 73.628 13.050 93.537 1.00 57.09 183 ALA A CA 1
ATOM 1445 C C . ALA A 1 208 ? 73.236 12.236 92.326 1.00 61.85 183 ALA A C 1
ATOM 1446 O O . ALA A 1 208 ? 74.092 11.823 91.567 1.00 61.09 183 ALA A O 1
ATOM 1448 N N . ALA A 1 209 ? 71.942 11.990 92.147 1.00 64.25 184 ALA A N 1
ATOM 1449 C CA . ALA A 1 209 ? 71.497 11.203 90.999 1.00 58.44 184 ALA A CA 1
ATOM 1450 C C . ALA A 1 209 ? 71.305 12.048 89.738 1.00 58.46 184 ALA A C 1
ATOM 1451 O O . ALA A 1 209 ? 71.378 11.537 88.632 1.00 61.08 184 ALA A O 1
ATOM 1453 N N . THR A 1 210 ? 71.072 13.338 89.913 1.00 55.70 185 THR A N 1
ATOM 1454 C CA . THR A 1 210 ? 70.893 14.237 88.789 1.00 55.11 185 THR A CA 1
ATOM 1455 C C . THR A 1 210 ? 71.276 15.634 89.236 1.00 54.93 185 THR A C 1
ATOM 1456 O O . THR A 1 210 ? 70.977 16.040 90.345 1.00 68.76 185 THR A O 1
ATOM 1460 N N . THR A 1 211 ? 71.944 16.371 88.373 1.00 54.20 186 THR A N 1
ATOM 1461 C CA . THR A 1 211 ? 72.297 17.746 88.664 1.00 59.71 186 THR A CA 1
ATOM 1462 C C . THR A 1 211 ? 71.487 18.624 87.719 1.00 59.46 186 THR A C 1
ATOM 1463 O O . THR A 1 211 ? 71.294 18.262 86.571 1.00 57.49 186 THR A O 1
ATOM 1467 N N . PHE A 1 212 ? 71.001 19.765 88.194 1.00 55.58 187 PHE A N 1
ATOM 1468 C CA . PHE A 1 212 ? 70.131 20.609 87.378 1.00 54.87 187 PHE A CA 1
ATOM 1469 C C . PHE A 1 212 ? 70.831 21.930 86.987 1.00 55.00 187 PHE A C 1
ATOM 1470 O O . PHE A 1 212 ? 70.857 22.906 87.750 1.00 51.32 187 PHE A O 1
ATOM 1478 N N . ASN A 1 213 ? 71.406 21.958 85.789 1.00 58.55 188 ASN A N 1
ATOM 1479 C CA . ASN A 1 213 ? 72.078 23.164 85.297 1.00 61.20 188 ASN A CA 1
ATOM 1480 C C . ASN A 1 213 ? 71.248 23.789 84.199 1.00 66.94 188 ASN A C 1
ATOM 1481 O O . ASN A 1 213 ? 70.575 23.069 83.464 1.00 81.08 188 ASN A O 1
ATOM 1486 N N . GLY A 1 214 ? 71.286 25.109 84.060 1.00 59.99 189 GLY A N 1
ATOM 1487 C CA . GLY A 1 214 ? 72.073 25.975 84.902 1.00 68.00 189 GLY A CA 1
ATOM 1488 C C . GLY A 1 214 ? 71.452 27.355 84.835 1.00 70.75 189 GLY A C 1
ATOM 1489 O O . GLY A 1 214 ? 71.163 27.878 83.749 1.00 55.77 189 GLY A O 1
ATOM 1490 N N . HIS A 1 215 ? 71.216 27.927 86.011 1.00 69.09 190 HIS A N 1
ATOM 1491 C CA . HIS A 1 215 ? 70.769 29.301 86.121 1.00 68.01 190 HIS A CA 1
ATOM 1492 C C . HIS A 1 215 ? 71.975 30.231 86.127 1.00 67.73 190 HIS A C 1
ATOM 1493 O O . HIS A 1 215 ? 73.121 29.789 86.289 1.00 60.47 190 HIS A O 1
ATOM 1500 N N . ARG A 1 216 ? 71.710 31.521 85.952 1.00 69.10 191 ARG A N 1
ATOM 1501 C CA . ARG A 1 216 ? 72.759 32.526 85.978 1.00 70.37 191 ARG A CA 1
ATOM 1502 C C . ARG A 1 216 ? 73.204 32.764 87.410 1.00 72.22 191 ARG A C 1
ATOM 1503 O O . ARG A 1 216 ? 74.405 32.839 87.687 1.00 77.77 191 ARG A O 1
ATOM 1511 N N . ASP A 1 217 ? 72.226 32.871 88.313 1.00 67.79 192 ASP A N 1
ATOM 1512 C CA . ASP A 1 217 ? 72.482 33.129 89.733 1.00 63.93 192 ASP A CA 1
ATOM 1513 C C . ASP A 1 217 ? 72.153 31.922 90.638 1.00 63.14 192 ASP A C 1
ATOM 1514 O O . ASP A 1 217 ? 71.803 30.838 90.150 1.00 60.86 192 ASP A O 1
ATOM 1519 N N . TYR A 1 218 ? 72.299 32.106 91.953 1.00 59.24 193 TYR A N 1
ATOM 1520 C CA . TYR A 1 218 ? 72.087 31.015 92.900 1.00 57.28 193 TYR A CA 1
ATOM 1521 C C . TYR A 1 218 ? 70.685 30.426 92.758 1.00 59.40 193 TYR A C 1
ATOM 1522 O O . TYR A 1 218 ? 69.699 31.170 92.649 1.00 53.68 193 TYR A O 1
ATOM 1531 N N . VAL A 1 219 ? 70.594 29.101 92.780 1.00 54.59 194 VAL A N 1
ATOM 1532 C CA . VAL A 1 219 ? 69.304 28.451 92.869 1.00 59.35 194 VAL A CA 1
ATOM 1533 C C . VAL A 1 219 ? 68.735 28.622 94.286 1.00 63.78 194 VAL A C 1
ATOM 1534 O O . VAL A 1 219 ? 69.351 28.214 95.270 1.00 60.71 194 VAL A O 1
ATOM 1538 N N . MET A 1 220 ? 67.557 29.231 94.381 1.00 59.49 195 MET A N 1
ATOM 1539 C CA . MET A 1 220 ? 66.934 29.505 95.672 1.00 56.01 195 MET A CA 1
ATOM 1540 C C . MET A 1 220 ? 65.958 28.435 96.122 1.00 56.45 195 MET A C 1
ATOM 1541 O O . MET A 1 220 ? 65.856 28.159 97.315 1.00 55.60 195 MET A O 1
ATOM 1546 N N . GLY A 1 221 ? 65.264 27.811 95.174 1.00 59.11 196 GLY A N 1
ATOM 1547 C CA . GLY A 1 221 ? 64.335 26.746 95.504 1.00 54.11 196 GLY A CA 1
ATOM 1548 C C . GLY A 1 221 ? 64.297 25.687 94.433 1.00 51.20 196 GLY A C 1
ATOM 1549 O O . GLY A 1 221 ? 64.564 25.965 93.276 1.00 51.63 196 GLY A O 1
ATOM 1550 N N . ALA A 1 222 ? 63.973 24.466 94.824 1.00 53.10 197 ALA A N 1
ATOM 1551 C CA . ALA A 1 222 ? 63.789 23.376 93.875 1.00 51.19 197 ALA A CA 1
ATOM 1552 C C . ALA A 1 222 ? 62.687 22.475 94.405 1.00 55.04 197 ALA A C 1
ATOM 1553 O O . ALA A 1 222 ? 62.765 21.981 95.510 1.00 54.37 197 ALA A O 1
ATOM 1555 N N . PHE A 1 223 ? 61.642 22.274 93.624 1.00 58.47 198 PHE A N 1
ATOM 1556 C CA . PHE A 1 223 ? 60.436 21.675 94.166 1.00 54.10 198 PHE A CA 1
ATOM 1557 C C . PHE A 1 223 ? 59.904 20.539 93.312 1.00 55.05 198 PHE A C 1
ATOM 1558 O O . PHE A 1 223 ? 59.859 20.661 92.103 1.00 55.09 198 PHE A O 1
ATOM 1566 N N . PHE A 1 224 ? 59.524 19.427 93.929 1.00 55.56 199 PHE A N 1
ATOM 1567 C CA . PHE A 1 224 ? 58.720 18.443 93.209 1.00 56.30 199 PHE A CA 1
ATOM 1568 C C . PHE A 1 224 ? 57.296 18.979 93.095 1.00 59.36 199 PHE A C 1
ATOM 1569 O O . PHE A 1 224 ? 56.807 19.671 93.987 1.00 66.63 199 PHE A O 1
ATOM 1577 N N . SER A 1 225 ? 56.630 18.667 91.997 1.00 61.92 200 SER A N 1
ATOM 1578 C CA . SER A 1 225 ? 55.236 19.035 91.844 1.00 59.73 200 SER A CA 1
ATOM 1579 C C . SER A 1 225 ? 54.403 17.911 92.449 1.00 60.48 200 SER A C 1
ATOM 1580 O O . SER A 1 225 ? 54.948 16.853 92.764 1.00 57.66 200 SER A O 1
ATOM 1583 N N . HIS A 1 226 ? 53.093 18.132 92.605 1.00 60.40 201 HIS A N 1
ATOM 1584 C CA . HIS A 1 226 ? 52.284 17.204 93.381 1.00 56.15 201 HIS A CA 1
ATOM 1585 C C . HIS A 1 226 ? 52.349 15.793 92.802 1.00 56.87 201 HIS A C 1
ATOM 1586 O O . HIS A 1 226 ? 52.455 14.827 93.566 1.00 52.33 201 HIS A O 1
ATOM 1593 N N . ASP A 1 227 ? 52.287 15.674 91.467 1.00 54.44 202 ASP A N 1
ATOM 1594 C CA . ASP A 1 227 ? 52.296 14.355 90.812 1.00 63.15 202 ASP A CA 1
ATOM 1595 C C . ASP A 1 227 ? 53.701 13.724 90.758 1.00 67.35 202 ASP A C 1
ATOM 1596 O O . ASP A 1 227 ? 53.864 12.570 90.332 1.00 61.79 202 ASP A O 1
ATOM 1601 N N . GLN A 1 228 ? 54.699 14.510 91.169 1.00 65.94 203 GLN A N 1
ATOM 1602 C CA . GLN A 1 228 ? 56.095 14.069 91.273 1.00 74.10 203 GLN A CA 1
ATOM 1603 C C . GLN A 1 228 ? 56.764 13.871 89.879 1.00 73.98 203 GLN A C 1
ATOM 1604 O O . GLN A 1 228 ? 57.856 13.335 89.779 1.00 75.78 203 GLN A O 1
ATOM 1610 N N . GLU A 1 229 ? 56.108 14.331 88.815 1.00 72.85 204 GLU A N 1
ATOM 1611 C CA . GLU A 1 229 ? 56.618 14.193 87.449 1.00 65.22 204 GLU A CA 1
ATOM 1612 C C . GLU A 1 229 ? 57.185 15.506 86.907 1.00 64.88 204 GLU A C 1
ATOM 1613 O O . GLU A 1 229 ? 57.659 15.557 85.779 1.00 68.12 204 GLU A O 1
ATOM 1619 N N . LYS A 1 230 ? 57.101 16.579 87.679 1.00 63.96 205 LYS A N 1
ATOM 1620 C CA . LYS A 1 230 ? 57.708 17.850 87.273 1.00 59.08 205 LYS A CA 1
ATOM 1621 C C . LYS A 1 230 ? 58.564 18.438 88.390 1.00 65.35 205 LYS A C 1
ATOM 1622 O O . LYS A 1 230 ? 58.205 18.334 89.564 1.00 59.39 205 LYS A O 1
ATOM 1628 N N . ILE A 1 231 ? 59.699 19.034 88.031 1.00 60.98 206 ILE A N 1
ATOM 1629 C CA . ILE A 1 231 ? 60.519 19.713 89.017 1.00 54.99 206 ILE A CA 1
ATOM 1630 C C . ILE A 1 231 ? 60.685 21.174 88.650 1.00 57.97 206 ILE A C 1
ATOM 1631 O O . ILE A 1 231 ? 60.956 21.503 87.513 1.00 60.05 206 ILE A O 1
ATOM 1636 N N . TYR A 1 232 ? 60.483 22.058 89.617 1.00 56.06 207 TYR A N 1
ATOM 1637 C CA . TYR A 1 232 ? 60.693 23.480 89.383 1.00 60.71 207 TYR A CA 1
ATOM 1638 C C . TYR A 1 232 ? 61.907 23.985 90.162 1.00 60.13 207 TYR A C 1
ATOM 1639 O O . TYR A 1 232 ? 62.078 23.673 91.332 1.00 58.02 207 TYR A O 1
ATOM 1648 N N . THR A 1 233 ? 62.734 24.771 89.482 1.00 51.53 208 THR A N 1
ATOM 1649 C CA . THR A 1 233 ? 63.909 25.376 90.057 1.00 52.77 208 THR A CA 1
ATOM 1650 C C . THR A 1 233 ? 63.789 26.884 89.916 1.00 52.48 208 THR A C 1
ATOM 1651 O O . THR A 1 233 ? 63.477 27.393 88.854 1.00 54.78 208 THR A O 1
ATOM 1655 N N . VAL A 1 234 ? 64.032 27.601 90.999 1.00 56.68 209 VAL A N 1
ATOM 1656 C CA . VAL A 1 234 ? 63.855 29.039 91.009 1.00 55.18 209 VAL A CA 1
ATOM 1657 C C . VAL A 1 234 ? 65.166 29.607 91.448 1.00 59.32 209 VAL A C 1
ATOM 1658 O O . VAL A 1 234 ? 65.837 29.009 92.279 1.00 61.72 209 VAL A O 1
ATOM 1662 N N . SER A 1 235 ? 65.541 30.752 90.894 1.00 57.74 210 SER A N 1
ATOM 1663 C CA . SER A 1 235 ? 66.882 31.253 91.099 1.00 60.41 210 SER A CA 1
ATOM 1664 C C . SER A 1 235 ? 66.913 32.740 91.380 1.00 61.61 210 SER A C 1
ATOM 1665 O O . SER A 1 235 ? 65.988 33.456 91.050 1.00 60.13 210 SER A O 1
ATOM 1668 N N . LYS A 1 236 ? 68.010 33.197 91.968 1.00 63.54 211 LYS A N 1
ATOM 1669 C CA . LYS A 1 236 ? 68.101 34.553 92.484 1.00 66.09 211 LYS A CA 1
ATOM 1670 C C . LYS A 1 236 ? 67.973 35.616 91.383 1.00 65.87 211 LYS A C 1
ATOM 1671 O O . LYS A 1 236 ? 67.513 36.726 91.636 1.00 67.32 211 LYS A O 1
ATOM 1677 N N . ASP A 1 237 ? 68.371 35.265 90.161 1.00 68.31 212 ASP A N 1
ATOM 1678 C CA . ASP A 1 237 ? 68.316 36.182 89.014 1.00 68.48 212 ASP A CA 1
ATOM 1679 C C . ASP A 1 237 ? 66.885 36.435 88.592 1.00 71.53 212 ASP A C 1
ATOM 1680 O O . ASP A 1 237 ? 66.572 37.498 88.066 1.00 75.04 212 ASP A O 1
ATOM 1685 N N . GLY A 1 238 ? 66.030 35.441 88.811 1.00 64.07 213 GLY A N 1
ATOM 1686 C CA . GLY A 1 238 ? 64.598 35.614 88.681 1.00 64.29 213 GLY A CA 1
ATOM 1687 C C . GLY A 1 238 ? 63.973 34.646 87.701 1.00 68.20 213 GLY A C 1
ATOM 1688 O O . GLY A 1 238 ? 63.066 35.012 86.963 1.00 69.93 213 GLY A O 1
ATOM 1689 N N . ALA A 1 239 ? 64.457 33.411 87.699 1.00 66.61 214 ALA A N 1
ATOM 1690 C CA . ALA A 1 239 ? 64.062 32.435 86.696 1.00 61.33 214 ALA A CA 1
ATOM 1691 C C . ALA A 1 239 ? 63.351 31.255 87.316 1.00 61.37 214 ALA A C 1
ATOM 1692 O O . ALA A 1 239 ? 63.683 30.831 88.419 1.00 65.92 214 ALA A O 1
ATOM 1694 N N . VAL A 1 240 ? 62.368 30.719 86.601 1.00 58.04 215 VAL A N 1
ATOM 1695 C CA . VAL A 1 240 ? 61.793 29.444 86.984 1.00 56.29 215 VAL A CA 1
ATOM 1696 C C . VAL A 1 240 ? 61.929 28.501 85.812 1.00 56.30 215 VAL A C 1
ATOM 1697 O O . VAL A 1 240 ? 61.613 28.856 84.684 1.00 60.98 215 VAL A O 1
ATOM 1701 N N . PHE A 1 241 ? 62.438 27.308 86.075 1.00 57.72 216 PHE A N 1
ATOM 1702 C CA . PHE A 1 241 ? 62.635 26.322 85.026 1.00 58.85 216 PHE A CA 1
ATOM 1703 C C . PHE A 1 241 ? 61.723 25.144 85.300 1.00 61.98 216 PHE A C 1
ATOM 1704 O O . PHE A 1 241 ? 61.626 24.685 86.435 1.00 70.80 216 PHE A O 1
ATOM 1712 N N . VAL A 1 242 ? 61.065 24.641 84.268 1.00 56.92 217 VAL A N 1
ATOM 1713 C CA . VAL A 1 242 ? 60.291 23.427 84.429 1.00 60.60 217 VAL A CA 1
ATOM 1714 C C . VAL A 1 242 ? 61.084 22.259 83.862 1.00 59.31 217 VAL A C 1
ATOM 1715 O O . VAL A 1 242 ? 61.641 22.359 82.782 1.00 60.88 217 VAL A O 1
ATOM 1719 N N . TRP A 1 243 ? 61.128 21.157 84.594 1.00 54.98 218 TRP A N 1
ATOM 1720 C CA . TRP A 1 243 ? 61.932 20.004 84.227 1.00 60.32 218 TRP A CA 1
ATOM 1721 C C . TRP A 1 243 ? 61.088 18.765 84.158 1.00 63.64 218 TRP A C 1
ATOM 1722 O O . TRP A 1 243 ? 60.342 18.500 85.091 1.00 69.84 218 TRP A O 1
ATOM 1733 N N . GLU A 1 244 ? 61.209 17.978 83.093 1.00 65.02 219 GLU A N 1
ATOM 1734 C CA . GLU A 1 244 ? 60.490 16.703 83.050 1.00 66.77 219 GLU A CA 1
ATOM 1735 C C . GLU A 1 244 ? 61.357 15.541 82.573 1.00 68.74 219 GLU A C 1
ATOM 1736 O O . GLU A 1 244 ? 62.387 15.747 81.935 1.00 67.07 219 GLU A O 1
ATOM 1742 N N . PHE A 1 245 ? 60.935 14.324 82.917 1.00 72.26 220 PHE A N 1
ATOM 1743 C CA . PHE A 1 245 ? 61.622 13.086 82.527 1.00 76.27 220 PHE A CA 1
ATOM 1744 C C . PHE A 1 245 ? 61.265 12.716 81.077 1.00 82.09 220 PHE A C 1
ATOM 1745 O O . PHE A 1 245 ? 60.082 12.557 80.754 1.00 82.98 220 PHE A O 1
ATOM 1753 N N . THR A 1 246 ? 62.258 12.585 80.196 1.00 87.28 221 THR A N 1
ATOM 1754 C CA . THR A 1 246 ? 61.966 12.324 78.791 1.00 85.46 221 THR A CA 1
ATOM 1755 C C . THR A 1 246 ? 62.909 11.332 78.113 1.00 93.63 221 THR A C 1
ATOM 1756 O O . THR A 1 246 ? 62.783 11.052 76.886 1.00 101.43 221 THR A O 1
ATOM 1760 N N . SER A 1 272 ? 66.203 11.083 80.925 1.00 82.98 247 SER A N 1
ATOM 1761 C CA . SER A 1 272 ? 66.846 12.155 81.681 1.00 86.35 247 SER A CA 1
ATOM 1762 C C . SER A 1 272 ? 65.935 13.370 81.863 1.00 84.29 247 SER A C 1
ATOM 1763 O O . SER A 1 272 ? 65.039 13.599 81.060 1.00 83.79 247 SER A O 1
ATOM 1766 N N . TRP A 1 273 ? 66.193 14.150 82.913 1.00 74.88 248 TRP A N 1
ATOM 1767 C CA . TRP A 1 273 ? 65.470 15.397 83.200 1.00 73.34 248 TRP A CA 1
ATOM 1768 C C . TRP A 1 273 ? 65.923 16.556 82.311 1.00 70.13 248 TRP A C 1
ATOM 1769 O O . TRP A 1 273 ? 67.077 16.973 82.390 1.00 74.94 248 TRP A O 1
ATOM 1780 N N . ARG A 1 274 ? 65.015 17.095 81.501 1.00 63.99 249 ARG A N 1
ATOM 1781 C CA . ARG A 1 274 ? 65.319 18.220 80.610 1.00 62.50 249 ARG A CA 1
ATOM 1782 C C . ARG A 1 274 ? 64.496 19.458 80.925 1.00 62.14 249 ARG A C 1
ATOM 1783 O O . ARG A 1 274 ? 63.338 19.342 81.327 1.00 65.85 249 ARG A O 1
ATOM 1791 N N . ILE A 1 275 ? 65.074 20.641 80.746 1.00 57.52 250 ILE A N 1
ATOM 1792 C CA . ILE A 1 275 ? 64.278 21.857 80.873 1.00 55.56 250 ILE A CA 1
ATOM 1793 C C . ILE A 1 275 ? 63.193 21.863 79.812 1.00 67.72 250 ILE A C 1
ATOM 1794 O O . ILE A 1 275 ? 63.455 21.575 78.649 1.00 75.80 250 ILE A O 1
ATOM 1799 N N . THR A 1 276 ? 61.980 22.222 80.210 1.00 65.83 251 THR A N 1
ATOM 1800 C CA . THR A 1 276 ? 60.821 22.077 79.350 1.00 63.15 251 THR A CA 1
ATOM 1801 C C . THR A 1 276 ? 60.196 23.424 79.053 1.00 66.24 251 THR A C 1
ATOM 1802 O O . THR A 1 276 ? 59.553 23.609 78.035 1.00 68.58 251 THR A O 1
ATOM 1806 N N . LYS A 1 277 ? 60.411 24.379 79.942 1.00 67.66 252 LYS A N 1
ATOM 1807 C CA . LYS A 1 277 ? 59.903 25.727 79.747 1.00 66.78 252 LYS A CA 1
ATOM 1808 C C . LYS A 1 277 ? 60.713 26.618 80.680 1.00 63.42 252 LYS A C 1
ATOM 1809 O O . LYS A 1 277 ? 61.356 26.123 81.601 1.00 63.89 252 LYS A O 1
ATOM 1815 N N . LYS A 1 278 ? 60.706 27.918 80.431 1.00 58.90 253 LYS A N 1
ATOM 1816 C CA . LYS A 1 278 ? 61.419 28.861 81.272 1.00 59.83 253 LYS A CA 1
ATOM 1817 C C . LYS A 1 278 ? 60.543 30.080 81.510 1.00 60.94 253 LYS A C 1
ATOM 1818 O O . LYS A 1 278 ? 59.930 30.594 80.584 1.00 70.65 253 LYS A O 1
ATOM 1824 N N . HIS A 1 279 ? 60.497 30.550 82.752 1.00 59.79 254 HIS A N 1
ATOM 1825 C CA . HIS A 1 279 ? 59.688 31.714 83.097 1.00 63.75 254 HIS A CA 1
ATOM 1826 C C . HIS A 1 279 ? 60.500 32.710 83.882 1.00 63.51 254 HIS A C 1
ATOM 1827 O O . HIS A 1 279 ? 61.477 32.347 84.529 1.00 64.50 254 HIS A O 1
ATOM 1834 N N . PHE A 1 280 ? 60.077 33.966 83.838 1.00 62.32 255 PHE A N 1
ATOM 1835 C CA . PHE A 1 280 ? 60.873 35.042 84.397 1.00 66.39 255 PHE A CA 1
ATOM 1836 C C . PHE A 1 280 ? 60.006 36.078 85.098 1.00 67.61 255 PHE A C 1
ATOM 1837 O O . PHE A 1 280 ? 58.945 36.449 84.606 1.00 75.01 255 PHE A O 1
ATOM 1845 N N . PHE A 1 281 ? 60.455 36.520 86.267 1.00 63.75 256 PHE A N 1
ATOM 1846 C CA . PHE A 1 281 ? 59.678 37.434 87.087 1.00 68.12 256 PHE A CA 1
ATOM 1847 C C . PHE A 1 281 ? 59.786 38.839 86.533 1.00 68.65 256 PHE A C 1
ATOM 1848 O O . PHE A 1 281 ? 58.880 39.654 86.697 1.00 74.18 256 PHE A O 1
ATOM 1856 N N . TYR A 1 282 ? 60.897 39.103 85.858 1.00 70.10 257 TYR A N 1
ATOM 1857 C CA . TYR A 1 282 ? 61.220 40.433 85.351 1.00 74.29 257 TYR A CA 1
ATOM 1858 C C . TYR A 1 282 ? 60.934 41.542 86.367 1.00 75.35 257 TYR A C 1
ATOM 1859 O O . TYR A 1 282 ? 60.503 42.629 85.991 1.00 76.92 257 TYR A O 1
ATOM 1868 N N . ALA A 1 283 ? 61.156 41.252 87.648 1.00 80.79 258 ALA A N 1
ATOM 1869 C CA . ALA A 1 283 ? 61.119 42.268 88.697 1.00 81.46 258 ALA A CA 1
ATOM 1870 C C . ALA A 1 283 ? 62.379 43.080 88.565 1.00 88.16 258 ALA A C 1
ATOM 1871 O O . ALA A 1 283 ? 63.454 42.510 88.366 1.00 89.54 258 ALA A O 1
ATOM 1873 N N . ASN A 1 284 ? 62.290 44.398 88.649 1.00 93.82 259 ASN A N 1
ATOM 1874 C CA . ASN A 1 284 ? 63.524 45.143 88.458 1.00 110.11 259 ASN A CA 1
ATOM 1875 C C . ASN A 1 284 ? 64.043 45.755 89.746 1.00 115.72 259 ASN A C 1
ATOM 1876 O O . ASN A 1 284 ? 63.260 46.162 90.614 1.00 112.94 259 ASN A O 1
ATOM 1881 N N . GLN A 1 285 ? 65.375 45.822 89.835 1.00 116.20 260 GLN A N 1
ATOM 1882 C CA . GLN A 1 285 ? 66.087 46.185 91.057 1.00 113.27 260 GLN A CA 1
ATOM 1883 C C . GLN A 1 285 ? 65.549 45.348 92.203 1.00 104.82 260 GLN A C 1
ATOM 1884 O O . GLN A 1 285 ? 65.167 45.873 93.258 1.00 108.71 260 GLN A O 1
ATOM 1890 N N . ALA A 1 286 ? 65.494 44.042 91.970 1.00 86.52 261 ALA A N 1
ATOM 1891 C CA . ALA A 1 286 ? 65.098 43.114 93.010 1.00 82.57 261 ALA A CA 1
ATOM 1892 C C . ALA A 1 286 ? 65.451 41.698 92.607 1.00 75.16 261 ALA A C 1
ATOM 1893 O O . ALA A 1 286 ? 65.287 41.307 91.453 1.00 67.54 261 ALA A O 1
ATOM 1895 N N . LYS A 1 287 ? 65.946 40.942 93.582 1.00 73.44 262 LYS A N 1
ATOM 1896 C CA . LYS A 1 287 ? 66.335 39.558 93.387 1.00 68.20 262 LYS A CA 1
ATOM 1897 C C . LYS A 1 287 ? 65.441 38.685 94.248 1.00 64.89 262 LYS A C 1
ATOM 1898 O O . LYS A 1 287 ? 64.857 39.156 95.224 1.00 63.79 262 LYS A O 1
ATOM 1904 N N . VAL A 1 288 ? 65.317 37.418 93.874 1.00 60.98 263 VAL A N 1
ATOM 1905 C CA . VAL A 1 288 ? 64.537 36.480 94.664 1.00 59.89 263 VAL A CA 1
ATOM 1906 C C . VAL A 1 288 ? 65.282 36.285 95.964 1.00 63.34 263 VAL A C 1
ATOM 1907 O O . VAL A 1 288 ? 66.432 35.843 95.950 1.00 67.03 263 VAL A O 1
ATOM 1911 N N . LYS A 1 289 ? 64.647 36.642 97.078 1.00 59.29 264 LYS A N 1
ATOM 1912 C CA . LYS A 1 289 ? 65.272 36.488 98.394 1.00 59.13 264 LYS A CA 1
ATOM 1913 C C . LYS A 1 289 ? 64.789 35.219 99.111 1.00 56.92 264 LYS A C 1
ATOM 1914 O O . LYS A 1 289 ? 65.457 34.717 99.995 1.00 59.78 264 LYS A O 1
ATOM 1920 N N . CYS A 1 290 ? 63.637 34.695 98.713 1.00 62.90 265 CYS A N 1
ATOM 1921 C CA . CYS A 1 290 ? 63.143 33.415 99.227 1.00 59.71 265 CYS A CA 1
ATOM 1922 C C . CYS A 1 290 ? 61.988 32.958 98.370 1.00 58.10 265 CYS A C 1
ATOM 1923 O O . CYS A 1 290 ? 61.378 33.763 97.658 1.00 55.79 265 CYS A O 1
ATOM 1926 N N . VAL A 1 291 ? 61.675 31.673 98.450 1.00 53.51 266 VAL A N 1
ATOM 1927 C CA . VAL A 1 291 ? 60.633 31.119 97.615 1.00 57.48 266 VAL A CA 1
ATOM 1928 C C . VAL A 1 291 ? 60.106 29.837 98.233 1.00 57.64 266 VAL A C 1
ATOM 1929 O O . VAL A 1 291 ? 60.865 29.047 98.770 1.00 50.29 266 VAL A O 1
ATOM 1933 N N . THR A 1 292 ? 58.796 29.626 98.190 1.00 56.48 267 THR A N 1
ATOM 1934 C CA . THR A 1 292 ? 58.314 28.297 98.523 1.00 53.89 267 THR A CA 1
ATOM 1935 C C . THR A 1 292 ? 57.231 27.861 97.586 1.00 55.75 267 THR A C 1
ATOM 1936 O O . THR A 1 292 ? 56.687 28.654 96.826 1.00 59.45 267 THR A O 1
ATOM 1940 N N . PHE A 1 293 ? 56.915 26.581 97.652 1.00 55.75 268 PHE A N 1
ATOM 1941 C CA . PHE A 1 293 ? 55.939 26.029 96.751 1.00 53.95 268 PHE A CA 1
ATOM 1942 C C . PHE A 1 293 ? 54.990 25.043 97.453 1.00 54.28 268 PHE A C 1
ATOM 1943 O O . PHE A 1 293 ? 55.425 24.182 98.210 1.00 56.92 268 PHE A O 1
ATOM 1951 N N . HIS A 1 294 ? 53.694 25.181 97.181 1.00 55.41 269 HIS A N 1
ATOM 1952 C CA . HIS A 1 294 ? 52.676 24.302 97.740 1.00 52.01 269 HIS A CA 1
ATOM 1953 C C . HIS A 1 294 ? 52.060 23.440 96.646 1.00 56.11 269 HIS A C 1
ATOM 1954 O O . HIS A 1 294 ? 51.147 23.879 95.946 1.00 57.20 269 HIS A O 1
ATOM 1961 N N . PRO A 1 295 ? 52.557 22.207 96.500 1.00 54.54 270 PRO A N 1
ATOM 1962 C CA . PRO A 1 295 ? 52.244 21.304 95.377 1.00 53.46 270 PRO A CA 1
ATOM 1963 C C . PRO A 1 295 ? 50.740 21.011 95.099 1.00 55.80 270 PRO A C 1
ATOM 1964 O O . PRO A 1 295 ? 50.301 21.084 93.938 1.00 57.21 270 PRO A O 1
ATOM 1968 N N . ALA A 1 296 ? 49.978 20.667 96.128 1.00 55.89 271 ALA A N 1
ATOM 1969 C CA . ALA A 1 296 ? 48.557 20.335 95.956 1.00 53.36 271 ALA A CA 1
ATOM 1970 C C . ALA A 1 296 ? 47.724 21.498 95.377 1.00 50.10 271 ALA A C 1
ATOM 1971 O O . ALA A 1 296 ? 46.913 21.290 94.482 1.00 49.43 271 ALA A O 1
ATOM 1973 N N . THR A 1 297 ? 47.930 22.717 95.857 1.00 48.59 272 THR A N 1
ATOM 1974 C CA . THR A 1 297 ? 47.255 23.861 95.251 1.00 48.37 272 THR A CA 1
ATOM 1975 C C . THR A 1 297 ? 48.072 24.519 94.140 1.00 55.87 272 THR A C 1
ATOM 1976 O O . THR A 1 297 ? 47.647 25.540 93.592 1.00 55.22 272 THR A O 1
ATOM 1980 N N . ARG A 1 298 ? 49.242 23.941 93.823 1.00 56.08 273 ARG A N 1
ATOM 1981 C CA . ARG A 1 298 ? 50.160 24.450 92.785 1.00 53.13 273 ARG A CA 1
ATOM 1982 C C . ARG A 1 298 ? 50.563 25.922 92.994 1.00 53.35 273 ARG A C 1
ATOM 1983 O O . ARG A 1 298 ? 50.737 26.661 92.037 1.00 57.95 273 ARG A O 1
ATOM 1991 N N . LEU A 1 299 ? 50.736 26.342 94.245 1.00 55.31 274 LEU A N 1
ATOM 1992 C CA . LEU A 1 299 ? 51.086 27.735 94.528 1.00 57.82 274 LEU A CA 1
ATOM 1993 C C . LEU A 1 299 ? 52.600 27.956 94.762 1.00 59.32 274 LEU A C 1
ATOM 1994 O O . LEU A 1 299 ? 53.230 27.265 95.550 1.00 54.88 274 LEU A O 1
ATOM 1999 N N . LEU A 1 300 ? 53.165 28.909 94.033 1.00 58.21 275 LEU A N 1
ATOM 2000 C CA . LEU A 1 300 ? 54.511 29.364 94.252 1.00 56.45 275 LEU A CA 1
ATOM 2001 C C . LEU A 1 300 ? 54.454 30.753 94.864 1.00 62.04 275 LEU A C 1
ATOM 2002 O O . LEU A 1 300 ? 53.955 31.693 94.245 1.00 59.24 275 LEU A O 1
ATOM 2007 N N . ALA A 1 301 ? 54.976 30.880 96.080 1.00 58.44 276 ALA A N 1
ATOM 2008 C CA . ALA A 1 301 ? 55.108 32.181 96.718 1.00 54.04 276 ALA A CA 1
ATOM 2009 C C . ALA A 1 301 ? 56.586 32.617 96.734 1.00 57.71 276 ALA A C 1
ATOM 2010 O O . ALA A 1 301 ? 57.498 31.836 97.042 1.00 58.52 276 ALA A O 1
ATOM 2012 N N . VAL A 1 302 ? 56.801 33.875 96.380 1.00 55.36 277 VAL A N 1
ATOM 2013 C CA . VAL A 1 302 ? 58.119 34.390 96.092 1.00 58.32 277 VAL A CA 1
ATOM 2014 C C . VAL A 1 302 ? 58.247 35.695 96.825 1.00 64.73 277 VAL A C 1
ATOM 2015 O O . VAL A 1 302 ? 57.331 36.517 96.761 1.00 61.98 277 VAL A O 1
ATOM 2019 N N . GLY A 1 303 ? 59.371 35.895 97.509 1.00 60.46 278 GLY A N 1
ATOM 2020 C CA . GLY A 1 303 ? 59.639 37.158 98.172 1.00 62.57 278 GLY A CA 1
ATOM 2021 C C . GLY A 1 303 ? 60.929 37.773 97.668 1.00 61.98 278 GLY A C 1
ATOM 2022 O O . GLY A 1 303 ? 61.932 37.076 97.545 1.00 57.82 278 GLY A O 1
ATOM 2023 N N . PHE A 1 304 ? 60.906 39.076 97.396 1.00 61.99 279 PHE A N 1
ATOM 2024 C CA . PHE A 1 304 ? 62.023 39.754 96.755 1.00 63.75 279 PHE A CA 1
ATOM 2025 C C . PHE A 1 304 ? 62.788 40.653 97.699 1.00 64.40 279 PHE A C 1
ATOM 2026 O O . PHE A 1 304 ? 62.356 40.867 98.825 1.00 67.65 279 PHE A O 1
ATOM 2034 N N . THR A 1 305 ? 63.932 41.160 97.239 1.00 65.16 280 THR A N 1
ATOM 2035 C CA . THR A 1 305 ? 64.840 41.948 98.080 1.00 65.47 280 THR A CA 1
ATOM 2036 C C . THR A 1 305 ? 64.308 43.352 98.298 1.00 67.83 280 THR A C 1
ATOM 2037 O O . THR A 1 305 ? 64.687 44.027 99.266 1.00 67.95 280 THR A O 1
ATOM 2041 N N . SER A 1 306 ? 63.445 43.793 97.384 1.00 71.31 281 SER A N 1
ATOM 2042 C CA . SER A 1 306 ? 62.563 44.926 97.650 1.00 72.06 281 SER A CA 1
ATOM 2043 C C . SER A 1 306 ? 61.497 44.423 98.597 1.00 72.01 281 SER A C 1
ATOM 2044 O O . SER A 1 306 ? 61.433 43.234 98.868 1.00 74.38 281 SER A O 1
ATOM 2047 N N . GLY A 1 307 ? 60.636 45.279 99.103 1.00 69.29 282 GLY A N 1
ATOM 2048 C CA . GLY A 1 307 ? 59.564 44.739 99.933 1.00 72.78 282 GLY A CA 1
ATOM 2049 C C . GLY A 1 307 ? 58.635 43.726 99.251 1.00 72.84 282 GLY A C 1
ATOM 2050 O O . GLY A 1 307 ? 57.932 42.969 99.917 1.00 74.89 282 GLY A O 1
ATOM 2051 N N . GLU A 1 308 ? 58.658 43.705 97.921 1.00 74.33 283 GLU A N 1
ATOM 2052 C CA . GLU A 1 308 ? 57.731 42.940 97.084 1.00 71.02 283 GLU A CA 1
ATOM 2053 C C . GLU A 1 308 ? 57.669 41.421 97.288 1.00 70.49 283 GLU A C 1
ATOM 2054 O O . GLU A 1 308 ? 58.696 40.756 97.398 1.00 69.00 283 GLU A O 1
ATOM 2060 N N . PHE A 1 309 ? 56.453 40.876 97.319 1.00 68.76 284 PHE A N 1
ATOM 2061 C CA . PHE A 1 309 ? 56.259 39.429 97.197 1.00 67.53 284 PHE A CA 1
ATOM 2062 C C . PHE A 1 309 ? 55.219 39.108 96.099 1.00 72.24 284 PHE A C 1
ATOM 2063 O O . PHE A 1 309 ? 54.434 39.976 95.716 1.00 71.56 284 PHE A O 1
ATOM 2071 N N . ARG A 1 310 ? 55.234 37.876 95.582 1.00 68.95 285 ARG A N 1
ATOM 2072 C CA . ARG A 1 310 ? 54.339 37.472 94.484 1.00 64.66 285 ARG A CA 1
ATOM 2073 C C . ARG A 1 310 ? 53.779 36.058 94.627 1.00 65.17 285 ARG A C 1
ATOM 2074 O O . ARG A 1 310 ? 54.444 35.160 95.140 1.00 61.87 285 ARG A O 1
ATOM 2082 N N . LEU A 1 311 ? 52.550 35.863 94.154 1.00 64.39 286 LEU A N 1
ATOM 2083 C CA . LEU A 1 311 ? 51.948 34.539 94.148 1.00 61.61 286 LEU A CA 1
ATOM 2084 C C . LEU A 1 311 ? 51.681 34.098 92.686 1.00 62.76 286 LEU A C 1
ATOM 2085 O O . LEU A 1 311 ? 51.128 34.854 91.895 1.00 64.93 286 LEU A O 1
ATOM 2090 N N . TYR A 1 312 ? 52.127 32.892 92.338 1.00 56.03 287 TYR A N 1
ATOM 2091 C CA . TYR A 1 312 ? 51.967 32.309 91.006 1.00 60.43 287 TYR A CA 1
ATOM 2092 C C . TYR A 1 312 ? 51.402 30.919 91.152 1.00 61.35 287 TYR A C 1
ATOM 2093 O O . TYR A 1 312 ? 51.335 30.390 92.247 1.00 58.59 287 TYR A O 1
ATOM 2102 N N . ASP A 1 313 ? 51.030 30.303 90.040 1.00 67.91 288 ASP A N 1
ATOM 2103 C CA . ASP A 1 313 ? 50.791 28.870 90.058 1.00 64.47 288 ASP A CA 1
ATOM 2104 C C . ASP A 1 313 ? 51.664 28.228 88.988 1.00 61.07 288 ASP A C 1
ATOM 2105 O O . ASP A 1 313 ? 52.085 28.882 88.051 1.00 60.07 288 ASP A O 1
ATOM 2110 N N . LEU A 1 314 ? 51.932 26.945 89.141 1.00 56.83 289 LEU A N 1
ATOM 2111 C CA . LEU A 1 314 ? 52.801 26.247 88.231 1.00 65.46 289 LEU A CA 1
ATOM 2112 C C . LEU A 1 314 ? 52.064 24.987 87.842 1.00 69.78 289 LEU A C 1
ATOM 2113 O O . LEU A 1 314 ? 51.485 24.323 88.699 1.00 73.70 289 LEU A O 1
ATOM 2118 N N . PRO A 1 315 ? 52.130 24.620 86.554 1.00 76.42 290 PRO A N 1
ATOM 2119 C CA . PRO A 1 315 ? 53.146 25.145 85.631 1.00 70.36 290 PRO A CA 1
ATOM 2120 C C . PRO A 1 315 ? 52.726 26.320 84.741 1.00 71.82 290 PRO A C 1
ATOM 2121 O O . PRO A 1 315 ? 53.569 26.825 84.000 1.00 76.98 290 PRO A O 1
ATOM 2125 N N . ASP A 1 316 ? 51.479 26.765 84.832 1.00 77.48 291 ASP A N 1
ATOM 2126 C CA . ASP A 1 316 ? 50.988 27.866 83.997 1.00 75.89 291 ASP A CA 1
ATOM 2127 C C . ASP A 1 316 ? 51.760 29.194 84.126 1.00 70.12 291 ASP A C 1
ATOM 2128 O O . ASP A 1 316 ? 51.666 30.047 83.258 1.00 70.90 291 ASP A O 1
ATOM 2133 N N . PHE A 1 317 ? 52.502 29.369 85.212 1.00 68.32 292 PHE A N 1
ATOM 2134 C CA . PHE A 1 317 ? 53.147 30.650 85.553 1.00 68.82 292 PHE A CA 1
ATOM 2135 C C . PHE A 1 317 ? 52.184 31.847 85.459 1.00 67.05 292 PHE A C 1
ATOM 2136 O O . PHE A 1 317 ? 52.515 32.898 84.903 1.00 65.55 292 PHE A O 1
ATOM 2144 N N . THR A 1 318 ? 50.998 31.678 86.038 1.00 65.87 293 THR A N 1
ATOM 2145 C CA . THR A 1 318 ? 50.018 32.748 86.121 1.00 63.40 293 THR A CA 1
ATOM 2146 C C . THR A 1 318 ? 50.239 33.658 87.321 1.00 62.76 293 THR A C 1
ATOM 2147 O O . THR A 1 318 ? 50.180 33.189 88.457 1.00 64.76 293 THR A O 1
ATOM 2151 N N . LEU A 1 319 ? 50.451 34.952 87.087 1.00 57.38 294 LEU A N 1
ATOM 2152 C CA . LEU A 1 319 ? 50.543 35.900 88.202 1.00 60.86 294 LEU A CA 1
ATOM 2153 C C . LEU A 1 319 ? 49.188 36.121 88.888 1.00 65.08 294 LEU A C 1
ATOM 2154 O O . LEU A 1 319 ? 48.281 36.728 88.318 1.00 68.42 294 LEU A O 1
ATOM 2159 N N . ILE A 1 320 ? 49.072 35.638 90.124 1.00 66.45 295 ILE A N 1
ATOM 2160 C CA . ILE A 1 320 ? 47.844 35.730 90.919 1.00 59.95 295 ILE A CA 1
ATOM 2161 C C . ILE A 1 320 ? 47.810 36.953 91.835 1.00 69.61 295 ILE A C 1
ATOM 2162 O O . ILE A 1 320 ? 46.776 37.601 91.999 1.00 76.40 295 ILE A O 1
ATOM 2167 N N . GLN A 1 321 ? 48.949 37.250 92.451 1.00 72.64 296 GLN A N 1
ATOM 2168 C CA . GLN A 1 321 ? 49.040 38.325 93.429 1.00 68.84 296 GLN A CA 1
ATOM 2169 C C . GLN A 1 321 ? 50.384 39.021 93.307 1.00 68.48 296 GLN A C 1
ATOM 2170 O O . GLN A 1 321 ? 51.418 38.360 93.150 1.00 68.27 296 GLN A O 1
ATOM 2176 N N . GLN A 1 322 ? 50.376 40.351 93.363 1.00 65.82 297 GLN A N 1
ATOM 2177 C CA . GLN A 1 322 ? 51.627 41.112 93.383 1.00 65.52 297 GLN A CA 1
ATOM 2178 C C . GLN A 1 322 ? 51.562 42.303 94.339 1.00 72.10 297 GLN A C 1
ATOM 2179 O O . GLN A 1 322 ? 50.966 43.338 94.023 1.00 71.45 297 GLN A O 1
ATOM 2185 N N . LEU A 1 323 ? 52.189 42.144 95.505 1.00 73.96 298 LEU A N 1
ATOM 2186 C CA . LEU A 1 323 ? 52.102 43.126 96.586 1.00 76.08 298 LEU A CA 1
ATOM 2187 C C . LEU A 1 323 ? 53.457 43.423 97.215 1.00 75.30 298 LEU A C 1
ATOM 2188 O O . LEU A 1 323 ? 54.468 42.816 96.872 1.00 73.73 298 LEU A O 1
ATOM 2193 N N . SER A 1 324 ? 53.452 44.350 98.164 1.00 73.38 299 SER A N 1
ATOM 2194 C CA . SER A 1 324 ? 54.631 44.640 98.951 1.00 74.65 299 SER A CA 1
ATOM 2195 C C . SER A 1 324 ? 54.348 44.334 100.436 1.00 78.34 299 SER A C 1
ATOM 2196 O O . SER A 1 324 ? 53.194 44.230 100.852 1.00 74.81 299 SER A O 1
ATOM 2199 N N . MET A 1 325 ? 55.394 44.158 101.232 1.00 77.51 300 MET A N 1
ATOM 2200 C CA . MET A 1 325 ? 55.209 43.988 102.668 1.00 73.14 300 MET A CA 1
ATOM 2201 C C . MET A 1 325 ? 55.928 45.107 103.412 1.00 69.52 300 MET A C 1
ATOM 2202 O O . MET A 1 325 ? 55.644 45.370 104.570 1.00 74.90 300 MET A O 1
ATOM 2207 N N . GLY A 1 326 ? 56.853 45.766 102.725 1.00 75.73 301 GLY A N 1
ATOM 2208 C CA . GLY A 1 326 ? 57.604 46.883 103.272 1.00 75.70 301 GLY A CA 1
ATOM 2209 C C . GLY A 1 326 ? 58.547 47.387 102.198 1.00 74.54 301 GLY A C 1
ATOM 2210 O O . GLY A 1 326 ? 58.296 47.194 101.020 1.00 74.78 301 GLY A O 1
ATOM 2211 N N . GLN A 1 327 ? 59.634 48.034 102.589 1.00 79.54 302 GLN A N 1
ATOM 2212 C CA . GLN A 1 327 ? 60.652 48.421 101.622 1.00 83.49 302 GLN A CA 1
ATOM 2213 C C . GLN A 1 327 ? 61.921 47.598 101.843 1.00 78.18 302 GLN A C 1
ATOM 2214 O O . GLN A 1 327 ? 62.932 47.800 101.175 1.00 81.39 302 GLN A O 1
ATOM 2220 N N . ASN A 1 328 ? 61.845 46.653 102.774 1.00 73.34 303 ASN A N 1
ATOM 2221 C CA . ASN A 1 328 ? 62.985 45.825 103.145 1.00 71.19 303 ASN A CA 1
ATOM 2222 C C . ASN A 1 328 ? 62.797 44.383 102.675 1.00 66.89 303 ASN A C 1
ATOM 2223 O O . ASN A 1 328 ? 61.672 43.949 102.492 1.00 71.98 303 ASN A O 1
ATOM 2228 N N . PRO A 1 329 ? 63.905 43.645 102.475 1.00 64.17 304 PRO A N 1
ATOM 2229 C CA . PRO A 1 329 ? 63.906 42.271 101.954 1.00 63.77 304 PRO A CA 1
ATOM 2230 C C . PRO A 1 329 ? 62.898 41.333 102.595 1.00 59.57 304 PRO A C 1
ATOM 2231 O O . PRO A 1 329 ? 62.641 41.410 103.792 1.00 62.61 304 PRO A O 1
ATOM 2235 N N . VAL A 1 330 ? 62.347 40.436 101.788 1.00 60.39 305 VAL A N 1
ATOM 2236 C CA . VAL A 1 330 ? 61.517 39.363 102.308 1.00 62.18 305 VAL A CA 1
ATOM 2237 C C . VAL A 1 330 ? 62.427 38.176 102.560 1.00 61.30 305 VAL A C 1
ATOM 2238 O O . VAL A 1 330 ? 62.878 37.527 101.619 1.00 64.62 305 VAL A O 1
ATOM 2242 N N . ASN A 1 331 ? 62.694 37.897 103.830 1.00 56.14 306 ASN A N 1
ATOM 2243 C CA . ASN A 1 331 ? 63.691 36.902 104.203 1.00 53.13 306 ASN A CA 1
ATOM 2244 C C . ASN A 1 331 ? 63.170 35.490 104.274 1.00 55.21 306 ASN A C 1
ATOM 2245 O O . ASN A 1 331 ? 63.915 34.541 104.052 1.00 51.17 306 ASN A O 1
ATOM 2250 N N . THR A 1 332 ? 61.893 35.341 104.591 1.00 55.51 307 THR A N 1
ATOM 2251 C CA . THR A 1 332 ? 61.335 34.010 104.677 1.00 55.95 307 THR A CA 1
ATOM 2252 C C . THR A 1 332 ? 59.848 34.003 104.296 1.00 57.65 307 THR A C 1
ATOM 2253 O O . THR A 1 332 ? 59.147 34.994 104.489 1.00 55.51 307 THR A O 1
ATOM 2257 N N . VAL A 1 333 ? 59.393 32.883 103.738 1.00 50.49 308 VAL A N 1
ATOM 2258 C CA . VAL A 1 333 ? 58.032 32.746 103.271 1.00 57.51 308 VAL A CA 1
ATOM 2259 C C . VAL A 1 333 ? 57.536 31.337 103.552 1.00 59.91 308 VAL A C 1
ATOM 2260 O O . VAL A 1 333 ? 58.303 30.377 103.462 1.00 60.44 308 VAL A O 1
ATOM 2264 N N . SER A 1 334 ? 56.254 31.225 103.905 1.00 54.11 309 SER A N 1
ATOM 2265 C CA . SER A 1 334 ? 55.634 29.936 104.177 1.00 56.97 309 SER A CA 1
ATOM 2266 C C . SER A 1 334 ? 54.172 29.955 103.720 1.00 59.92 309 SER A C 1
ATOM 2267 O O . SER A 1 334 ? 53.452 30.931 103.944 1.00 61.12 309 SER A O 1
ATOM 2270 N N . VAL A 1 335 ? 53.744 28.879 103.072 1.00 54.60 310 VAL A N 1
ATOM 2271 C CA . VAL A 1 335 ? 52.347 28.722 102.664 1.00 52.59 310 VAL A CA 1
ATOM 2272 C C . VAL A 1 335 ? 51.711 27.642 103.539 1.00 55.91 310 VAL A C 1
ATOM 2273 O O . VAL A 1 335 ? 52.310 26.585 103.779 1.00 52.63 310 VAL A O 1
ATOM 2277 N N . ASN A 1 336 ? 50.509 27.905 104.047 1.00 54.75 311 ASN A N 1
ATOM 2278 C CA . ASN A 1 336 ? 49.945 26.972 105.011 1.00 51.31 311 ASN A CA 1
ATOM 2279 C C . ASN A 1 336 ? 49.188 25.876 104.276 1.00 59.07 311 ASN A C 1
ATOM 2280 O O . ASN A 1 336 ? 49.068 25.928 103.056 1.00 67.30 311 ASN A O 1
ATOM 2285 N N . GLN A 1 337 ? 48.701 24.878 105.006 1.00 63.79 312 GLN A N 1
ATOM 2286 C CA . GLN A 1 337 ? 48.239 23.632 104.390 1.00 65.64 312 GLN A CA 1
ATOM 2287 C C . GLN A 1 337 ? 47.126 23.812 103.354 1.00 65.21 312 GLN A C 1
ATOM 2288 O O . GLN A 1 337 ? 47.043 23.055 102.391 1.00 61.44 312 GLN A O 1
ATOM 2294 N N . THR A 1 338 ? 46.281 24.818 103.541 1.00 62.49 313 THR A N 1
ATOM 2295 C CA . THR A 1 338 ? 45.158 25.029 102.631 1.00 63.06 313 THR A CA 1
ATOM 2296 C C . THR A 1 338 ? 45.547 25.907 101.441 1.00 62.60 313 THR A C 1
ATOM 2297 O O . THR A 1 338 ? 44.790 26.038 100.469 1.00 61.64 313 THR A O 1
ATOM 2301 N N . GLY A 1 339 ? 46.731 26.498 101.511 1.00 52.50 314 GLY A N 1
ATOM 2302 C CA . GLY A 1 339 ? 47.137 27.447 100.500 1.00 53.95 314 GLY A CA 1
ATOM 2303 C C . GLY A 1 339 ? 46.540 28.823 100.719 1.00 55.30 314 GLY A C 1
ATOM 2304 O O . GLY A 1 339 ? 46.815 29.771 99.971 1.00 51.67 314 GLY A O 1
ATOM 2305 N N . GLU A 1 340 ? 45.716 28.951 101.754 1.00 59.59 315 GLU A N 1
ATOM 2306 C CA . GLU A 1 340 ? 44.918 30.158 101.898 1.00 57.95 315 GLU A CA 1
ATOM 2307 C C . GLU A 1 340 ? 45.699 31.284 102.514 1.00 62.38 315 GLU A C 1
ATOM 2308 O O . GLU A 1 340 ? 45.367 32.457 102.338 1.00 71.41 315 GLU A O 1
ATOM 2314 N N . TRP A 1 341 ? 46.762 30.901 103.213 1.00 63.43 316 TRP A N 1
ATOM 2315 C CA . TRP A 1 341 ? 47.509 31.789 104.077 1.00 56.42 316 TRP A CA 1
ATOM 2316 C C . TRP A 1 341 ? 48.998 31.864 103.696 1.00 63.08 316 TRP A C 1
ATOM 2317 O O . TRP A 1 341 ? 49.694 30.835 103.610 1.00 60.09 316 TRP A O 1
ATOM 2328 N N . LEU A 1 342 ? 49.476 33.088 103.469 1.00 61.72 317 LEU A N 1
ATOM 2329 C CA . LEU A 1 342 ? 50.870 33.329 103.116 1.00 60.79 317 LEU A CA 1
ATOM 2330 C C . LEU A 1 342 ? 51.591 34.022 104.263 1.00 65.33 317 LEU A C 1
ATOM 2331 O O . LEU A 1 342 ? 51.187 35.111 104.691 1.00 68.69 317 LEU A O 1
ATOM 2336 N N . ALA A 1 343 ? 52.655 33.395 104.758 1.00 63.24 318 ALA A N 1
ATOM 2337 C CA . ALA A 1 343 ? 53.434 33.968 105.858 1.00 63.11 318 ALA A CA 1
ATOM 2338 C C . ALA A 1 343 ? 54.736 34.585 105.359 1.00 62.35 318 ALA A C 1
ATOM 2339 O O . ALA A 1 343 ? 55.413 34.008 104.507 1.00 58.29 318 ALA A O 1
ATOM 2341 N N . PHE A 1 344 ? 55.078 35.758 105.887 1.00 60.10 319 PHE A N 1
ATOM 2342 C CA . PHE A 1 344 ? 56.303 36.454 105.501 1.00 59.88 319 PHE A CA 1
ATOM 2343 C C . PHE A 1 344 ? 57.038 37.014 106.704 1.00 63.52 319 PHE A C 1
ATOM 2344 O O . PHE A 1 344 ? 56.406 37.511 107.647 1.00 63.91 319 PHE A O 1
ATOM 2352 N N . GLY A 1 345 ? 58.372 36.924 106.663 1.00 61.53 320 GLY A N 1
ATOM 2353 C CA . GLY A 1 345 ? 59.236 37.564 107.643 1.00 55.70 320 GLY A CA 1
ATOM 2354 C C . GLY A 1 345 ? 60.270 38.461 106.979 1.00 62.19 320 GLY A C 1
ATOM 2355 O O . GLY A 1 345 ? 60.983 38.022 106.074 1.00 60.34 320 GLY A O 1
ATOM 2356 N N . SER A 1 346 ? 60.329 39.724 107.398 1.00 61.66 321 SER A N 1
ATOM 2357 C CA . SER A 1 346 ? 61.431 40.616 107.029 1.00 59.98 321 SER A CA 1
ATOM 2358 C C . SER A 1 346 ? 62.217 40.984 108.287 1.00 61.92 321 SER A C 1
ATOM 2359 O O . SER A 1 346 ? 61.630 41.281 109.312 1.00 67.66 321 SER A O 1
ATOM 2362 N N . SER A 1 347 ? 63.540 40.975 108.197 1.00 61.49 322 SER A N 1
ATOM 2363 C CA . SER A 1 347 ? 64.408 41.112 109.366 1.00 57.49 322 SER A CA 1
ATOM 2364 C C . SER A 1 347 ? 64.611 42.547 109.826 1.00 66.08 322 SER A C 1
ATOM 2365 O O . SER A 1 347 ? 64.579 42.826 111.027 1.00 69.82 322 SER A O 1
ATOM 2368 N N . LYS A 1 348 ? 64.821 43.451 108.876 1.00 66.02 323 LYS A N 1
ATOM 2369 C CA . LYS A 1 348 ? 65.216 44.816 109.198 1.00 61.18 323 LYS A CA 1
ATOM 2370 C C . LYS A 1 348 ? 64.339 45.494 110.251 1.00 69.37 323 LYS A C 1
ATOM 2371 O O . LYS A 1 348 ? 64.853 46.292 111.038 1.00 76.22 323 LYS A O 1
ATOM 2377 N N . LEU A 1 349 ? 63.042 45.168 110.315 1.00 63.85 324 LEU A N 1
ATOM 2378 C CA . LEU A 1 349 ? 62.146 46.025 111.096 1.00 58.46 324 LEU A CA 1
ATOM 2379 C C . LEU A 1 349 ? 61.344 45.521 112.331 1.00 78.23 324 LEU A C 1
ATOM 2380 O O . LEU A 1 349 ? 60.735 46.359 113.013 1.00 86.36 324 LEU A O 1
ATOM 2385 N N . GLY A 1 350 ? 61.265 44.229 112.650 1.00 70.30 325 GLY A N 1
ATOM 2386 C CA . GLY A 1 350 ? 61.442 43.085 111.795 1.00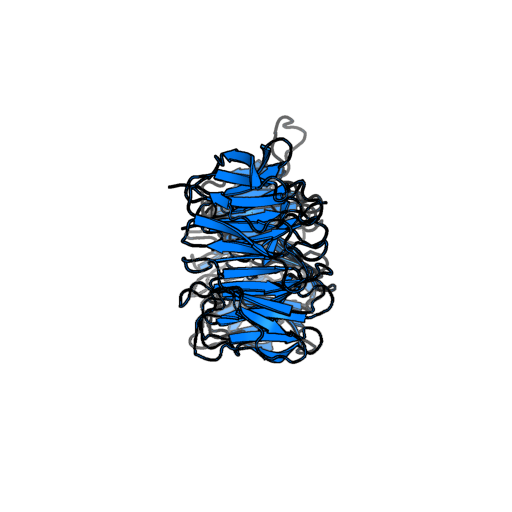 57.66 325 GLY A CA 1
ATOM 2387 C C . GLY A 1 350 ? 59.998 42.575 111.734 1.00 73.47 325 GLY A C 1
ATOM 2388 O O . GLY A 1 350 ? 59.356 42.289 112.760 1.00 64.38 325 GLY A O 1
ATOM 2389 N N . GLN A 1 351 ? 59.470 42.484 110.520 1.00 73.58 326 GLN A N 1
ATOM 2390 C CA . GLN A 1 351 ? 58.057 42.249 110.321 1.00 67.04 326 GLN A CA 1
ATOM 2391 C C . GLN A 1 351 ? 57.676 40.793 110.244 1.00 62.08 326 GLN A C 1
ATOM 2392 O O . GLN A 1 351 ? 58.461 39.944 109.844 1.00 62.44 326 GLN A O 1
ATOM 2398 N N . LEU A 1 352 ? 56.450 40.516 110.651 1.00 60.85 327 LEU A N 1
ATOM 2399 C CA . LEU A 1 352 ? 55.848 39.219 110.433 1.00 59.46 327 LEU A CA 1
ATOM 2400 C C . LEU A 1 352 ? 54.481 39.469 109.802 1.00 63.57 327 LEU A C 1
ATOM 2401 O O . LEU A 1 352 ? 53.729 40.334 110.248 1.00 59.97 327 LEU A O 1
ATOM 2406 N N . LEU A 1 353 ? 54.183 38.750 108.730 1.00 66.15 328 LEU A N 1
ATOM 2407 C CA . LEU A 1 353 ? 52.911 38.918 108.042 1.00 63.17 328 LEU A CA 1
ATOM 2408 C C . LEU A 1 353 ? 52.247 37.577 107.870 1.00 64.49 328 LEU A C 1
ATOM 2409 O O . LEU A 1 353 ? 52.887 36.625 107.447 1.00 66.12 328 LEU A O 1
ATOM 2414 N N . VAL A 1 354 ? 50.972 37.482 108.217 1.00 56.43 329 VAL A N 1
ATOM 2415 C CA . VAL A 1 354 ? 50.178 36.379 107.691 1.00 62.38 329 VAL A CA 1
ATOM 2416 C C . VAL A 1 354 ? 49.042 36.949 106.883 1.00 61.62 329 VAL A C 1
ATOM 2417 O O . VAL A 1 354 ? 48.261 37.757 107.370 1.00 58.84 329 VAL A O 1
ATOM 2421 N N . TYR A 1 355 ? 48.971 36.531 105.630 1.00 61.53 330 TYR A N 1
ATOM 2422 C CA . TYR A 1 355 ? 48.106 37.181 104.658 1.00 60.72 330 TYR A CA 1
ATOM 2423 C C . TYR A 1 355 ? 47.163 36.192 103.999 1.00 64.84 330 TYR A C 1
ATOM 2424 O O . TYR A 1 355 ? 47.613 35.209 103.419 1.00 60.33 330 TYR A O 1
ATOM 2433 N N . GLU A 1 356 ? 45.858 36.440 104.134 1.00 64.65 331 GLU A N 1
ATOM 2434 C CA . GLU A 1 356 ? 44.823 35.616 103.508 1.00 66.99 331 GLU A CA 1
ATOM 2435 C C . GLU A 1 356 ? 44.476 36.203 102.134 1.00 69.25 331 GLU A C 1
ATOM 2436 O O . GLU A 1 356 ? 43.694 37.150 102.014 1.00 70.73 331 GLU A O 1
ATOM 2442 N N . TRP A 1 357 ? 45.065 35.646 101.090 1.00 62.44 332 TRP A N 1
ATOM 2443 C CA . TRP A 1 357 ? 45.129 36.382 99.847 1.00 64.18 332 TRP A CA 1
ATOM 2444 C C . TRP A 1 357 ? 43.799 36.416 99.073 1.00 67.85 332 TRP A C 1
ATOM 2445 O O . TRP A 1 357 ? 43.513 37.407 98.399 1.00 68.65 332 TRP A O 1
ATOM 2456 N N . GLN A 1 358 ? 42.979 35.369 99.166 1.00 64.96 333 GLN A N 1
ATOM 2457 C CA . GLN A 1 358 ? 41.675 35.412 98.488 1.00 66.97 333 GLN A CA 1
ATOM 2458 C C . GLN A 1 358 ? 40.823 36.557 99.036 1.00 64.45 333 GLN A C 1
ATOM 2459 O O . GLN A 1 358 ? 40.153 37.236 98.279 1.00 68.16 333 GLN A O 1
ATOM 2465 N N . SER A 1 359 ? 40.885 36.811 100.336 1.00 61.54 334 SER A N 1
ATOM 2466 C CA . SER A 1 359 ? 40.056 37.867 100.912 1.00 64.88 334 SER A CA 1
ATOM 2467 C C . SER A 1 359 ? 40.783 39.185 101.093 1.00 70.59 334 SER A C 1
ATOM 2468 O O . SER A 1 359 ? 40.262 40.087 101.752 1.00 67.04 334 SER A O 1
ATOM 2471 N N . GLU A 1 360 ? 41.987 39.281 100.534 1.00 72.68 335 GLU A N 1
ATOM 2472 C CA . GLU A 1 360 ? 42.844 40.463 100.678 1.00 71.66 335 GLU A CA 1
ATOM 2473 C C . GLU A 1 360 ? 42.990 41.007 102.108 1.00 70.81 335 GLU A C 1
ATOM 2474 O O . GLU A 1 360 ? 43.208 42.205 102.298 1.00 72.12 335 GLU A O 1
ATOM 2480 N N . SER A 1 361 ? 42.879 40.136 103.106 1.00 66.01 336 SER A N 1
ATOM 2481 C CA . SER A 1 361 ? 42.942 40.577 104.498 1.00 73.67 336 SER A CA 1
ATOM 2482 C C . SER A 1 361 ? 44.158 40.007 105.247 1.00 73.59 336 SER A C 1
ATOM 2483 O O . SER A 1 361 ? 44.679 38.939 104.903 1.00 68.77 336 SER A O 1
ATOM 2486 N N . TYR A 1 362 ? 44.596 40.719 106.281 1.00 68.86 337 TYR A N 1
ATOM 2487 C CA . TYR A 1 362 ? 45.722 40.268 107.077 1.00 65.09 337 TYR A CA 1
ATOM 2488 C C . TYR A 1 362 ? 45.306 39.527 108.339 1.00 62.10 337 TYR A C 1
ATOM 2489 O O . TYR A 1 362 ? 44.734 40.126 109.234 1.00 70.50 337 TYR A O 1
ATOM 2498 N N . ILE A 1 363 ? 45.606 38.239 108.434 1.00 54.42 338 ILE A N 1
ATOM 2499 C CA . ILE A 1 363 ? 45.460 37.552 109.715 1.00 55.98 338 ILE A CA 1
ATOM 2500 C C . ILE A 1 363 ? 46.372 38.140 110.813 1.00 59.10 338 ILE A C 1
ATOM 2501 O O . ILE A 1 363 ? 45.930 38.376 111.936 1.00 62.96 338 ILE A O 1
ATOM 2506 N N . LEU A 1 364 ? 47.649 38.337 110.504 1.00 57.06 339 LEU A N 1
ATOM 2507 C CA . LEU A 1 364 ? 48.607 38.848 111.480 1.00 53.21 339 LEU A CA 1
ATOM 2508 C C . LEU A 1 364 ? 49.503 39.886 110.822 1.00 57.01 339 LEU A C 1
ATOM 2509 O O . LEU A 1 364 ? 50.021 39.673 109.726 1.00 60.14 339 LEU A O 1
ATOM 2514 N N . LYS A 1 365 ? 49.699 41.014 111.488 1.00 59.73 340 LYS A N 1
ATOM 2515 C CA . LYS A 1 365 ? 50.580 42.038 110.938 1.00 64.62 340 LYS A CA 1
ATOM 2516 C C . LYS A 1 365 ? 51.229 42.831 112.065 1.00 69.16 340 LYS A C 1
ATOM 2517 O O . LYS A 1 365 ? 50.620 43.730 112.653 1.00 71.37 340 LYS A O 1
ATOM 2523 N N . GLN A 1 366 ? 52.469 42.461 112.370 1.00 68.01 341 GLN A N 1
ATOM 2524 C CA . GLN A 1 366 ? 53.237 43.068 113.445 1.00 65.12 341 GLN A CA 1
ATOM 2525 C C . GLN A 1 366 ? 54.680 43.321 113.028 1.00 72.52 34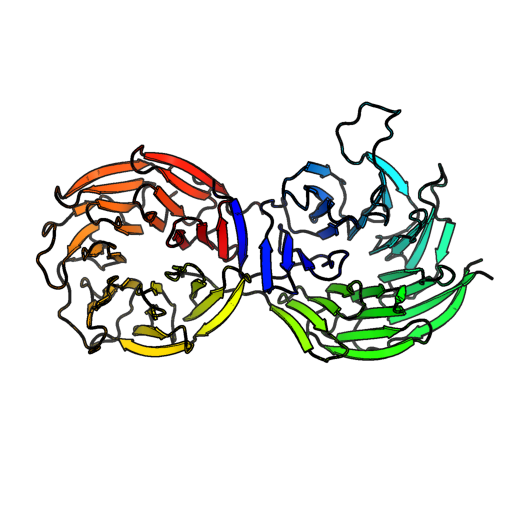1 GLN A C 1
ATOM 2526 O O . GLN A 1 366 ? 55.235 42.612 112.189 1.00 74.12 341 GLN A O 1
ATOM 2532 N N . GLN A 1 367 ? 55.286 44.337 113.624 1.00 76.90 342 GLN A N 1
ATOM 2533 C CA . GLN A 1 367 ? 56.723 44.543 113.518 1.00 69.62 342 GLN A CA 1
ATOM 2534 C C . GLN A 1 367 ? 57.324 44.536 114.912 1.00 71.66 342 GLN A C 1
ATOM 2535 O O . GLN A 1 367 ? 56.595 44.482 115.909 1.00 68.45 342 GLN A O 1
ATOM 2541 N N . GLY A 1 368 ? 58.648 44.602 114.987 1.00 72.11 343 GLY A N 1
ATOM 2542 C CA . GLY A 1 368 ? 59.314 44.629 116.271 1.00 66.26 343 GLY A CA 1
ATOM 2543 C C . GLY A 1 368 ? 59.271 46.007 116.904 1.00 66.80 343 GLY A C 1
ATOM 2544 O O . GLY A 1 368 ? 59.316 47.022 116.210 1.00 66.59 343 GLY A O 1
ATOM 2545 N N . HIS A 1 369 ? 59.172 46.041 118.229 1.00 64.19 344 HIS A N 1
ATOM 2546 C CA . HIS A 1 369 ? 59.242 47.296 118.975 1.00 65.94 344 HIS A CA 1
ATOM 2547 C C . HIS A 1 369 ? 60.662 47.505 119.553 1.00 69.70 344 HIS A C 1
ATOM 2548 O O . HIS A 1 369 ? 61.389 46.540 119.818 1.00 63.39 344 HIS A O 1
ATOM 2555 N N . PHE A 1 370 ? 61.062 48.764 119.721 1.00 73.40 345 PHE A N 1
ATOM 2556 C CA . PHE A 1 370 ? 62.435 49.079 120.121 1.00 74.23 345 PHE A CA 1
ATOM 2557 C C . PHE A 1 370 ? 62.536 50.237 121.097 1.00 77.21 345 PHE A C 1
ATOM 2558 O O . PHE A 1 370 ? 63.394 51.098 120.941 1.00 85.83 345 PHE A O 1
ATOM 2566 N N . ASP A 1 371 ? 61.668 50.277 122.095 1.00 78.82 346 ASP A N 1
ATOM 2567 C CA . ASP A 1 371 ? 61.726 51.364 123.059 1.00 84.96 346 ASP A CA 1
ATOM 2568 C C . ASP A 1 371 ? 62.755 51.079 124.147 1.00 83.02 346 ASP A C 1
ATOM 2569 O O . ASP A 1 371 ? 63.273 49.968 124.257 1.00 83.91 346 ASP A O 1
ATOM 2574 N N . SER A 1 372 ? 63.044 52.101 124.943 1.00 82.50 347 SER A N 1
ATOM 2575 C CA . SER A 1 372 ? 63.704 51.908 126.221 1.00 79.02 347 SER A CA 1
ATOM 2576 C C . SER A 1 372 ? 62.657 52.003 127.316 1.00 74.80 347 SER A C 1
ATOM 2577 O O . SER A 1 372 ? 62.093 53.071 127.554 1.00 73.52 347 SER A O 1
ATOM 2580 N N . THR A 1 373 ? 62.385 50.891 127.984 1.00 74.78 348 THR A N 1
ATOM 2581 C CA . THR A 1 373 ? 61.341 50.906 129.000 1.00 74.71 348 THR A CA 1
ATOM 2582 C C . THR A 1 373 ? 61.874 51.283 130.384 1.00 74.26 348 THR A C 1
ATOM 2583 O O . THR A 1 373 ? 62.921 50.810 130.818 1.00 74.56 348 THR A O 1
ATOM 2587 N N . ASN A 1 374 ? 61.122 52.156 131.049 1.00 72.29 349 ASN A N 1
ATOM 2588 C CA . ASN A 1 374 ? 61.398 52.628 132.397 1.00 70.31 349 ASN A CA 1
ATOM 2589 C C . ASN A 1 374 ? 60.568 51.901 133.451 1.00 69.67 349 ASN A C 1
ATOM 2590 O O . ASN A 1 374 ? 61.103 51.253 134.340 1.00 77.81 349 ASN A O 1
ATOM 2595 N N . SER A 1 375 ? 59.253 52.013 133.342 1.00 71.62 350 SER A N 1
ATOM 2596 C CA . SER A 1 375 ? 58.341 51.367 134.266 1.00 67.21 350 SER A CA 1
ATOM 2597 C C . SER A 1 375 ? 57.422 50.409 133.520 1.00 68.49 350 SER A C 1
ATOM 2598 O O . SER A 1 375 ? 57.134 50.625 132.347 1.00 70.83 350 SER A O 1
ATOM 2601 N N . LEU A 1 376 ? 56.969 49.352 134.188 1.00 65.59 351 LEU A N 1
ATOM 2602 C CA . LEU A 1 376 ? 55.843 48.566 133.683 1.00 69.25 351 LEU A CA 1
ATOM 2603 C C . LEU A 1 376 ? 54.802 48.331 134.793 1.00 74.34 351 LEU A C 1
ATOM 2604 O O . LEU A 1 376 ? 55.143 48.159 135.964 1.00 70.90 351 LEU A O 1
ATOM 2609 N N . ALA A 1 377 ? 53.530 48.302 134.424 1.00 71.33 352 ALA A N 1
ATOM 2610 C CA . ALA A 1 377 ? 52.481 48.019 135.400 1.00 73.23 352 ALA A CA 1
ATOM 2611 C C . ALA A 1 377 ? 51.448 47.028 134.864 1.00 72.40 352 ALA A C 1
ATOM 2612 O O . ALA A 1 377 ? 50.944 47.194 133.755 1.00 70.11 352 ALA A O 1
ATOM 2614 N N . TYR A 1 378 ? 51.148 45.995 135.649 1.00 71.69 353 TYR A N 1
ATOM 2615 C CA . TYR A 1 378 ? 50.006 45.117 135.373 1.00 69.45 353 TYR A CA 1
ATOM 2616 C C . TYR A 1 378 ? 48.654 45.797 135.615 1.00 70.23 353 TYR A C 1
ATOM 2617 O O . TYR A 1 378 ? 48.494 46.537 136.577 1.00 78.01 353 TYR A O 1
ATOM 2626 N N . SER A 1 379 ? 47.685 45.496 134.772 1.00 75.50 354 SER A N 1
ATOM 2627 C CA . SER A 1 379 ? 46.298 45.786 135.042 1.00 77.86 354 SER A CA 1
ATOM 2628 C C . SER A 1 379 ? 45.778 44.837 136.105 1.00 78.53 354 SER A C 1
ATOM 2629 O O . SER A 1 379 ? 46.278 43.736 136.261 1.00 75.09 354 SER A O 1
ATOM 2632 N N . PRO A 1 380 ? 44.750 45.243 136.816 1.00 78.75 355 PRO A N 1
ATOM 2633 C CA . PRO A 1 380 ? 44.225 44.469 137.931 1.00 75.39 355 PRO A CA 1
ATOM 2634 C C . PRO A 1 380 ? 43.763 43.078 137.560 1.00 79.51 355 PRO A C 1
ATOM 2635 O O . PRO A 1 380 ? 44.001 42.158 138.309 1.00 77.60 355 PRO A O 1
ATOM 2639 N N . ASP A 1 381 ? 43.085 42.921 136.439 1.00 78.36 356 ASP A N 1
ATOM 2640 C CA . ASP A 1 381 ? 42.669 41.598 136.010 1.00 79.30 356 ASP A CA 1
ATOM 2641 C C . ASP A 1 381 ? 43.887 40.795 135.636 1.00 83.89 356 ASP A C 1
ATOM 2642 O O . ASP A 1 381 ? 43.876 39.585 135.675 1.00 84.50 356 ASP A O 1
ATOM 2647 N N . GLY A 1 382 ? 44.938 41.491 135.253 1.00 80.88 357 GLY A N 1
ATOM 2648 C CA . GLY A 1 382 ? 46.179 40.855 134.874 1.00 80.86 357 GLY A CA 1
ATOM 2649 C C . GLY A 1 382 ? 46.229 40.549 133.406 1.00 83.56 357 GLY A C 1
ATOM 2650 O O . GLY A 1 382 ? 47.157 39.947 132.919 1.00 80.93 357 GLY A O 1
ATOM 2651 N N . SER A 1 383 ? 45.193 40.963 132.711 1.00 85.05 358 SER A N 1
ATOM 2652 C CA . SER A 1 383 ? 45.101 40.776 131.288 1.00 79.23 358 SER A CA 1
ATOM 2653 C C . SER A 1 383 ? 46.148 41.558 130.541 1.00 78.33 358 SER A C 1
ATOM 2654 O O . SER A 1 383 ? 46.591 41.135 129.506 1.00 81.93 358 SER A O 1
ATOM 2657 N N . ARG A 1 384 ? 46.476 42.736 131.023 1.00 70.59 359 ARG A N 1
ATOM 2658 C CA . ARG A 1 384 ? 47.379 43.593 130.297 1.00 72.26 359 ARG A CA 1
ATOM 2659 C C . ARG A 1 384 ? 48.542 44.078 131.123 1.00 75.34 359 ARG A C 1
ATOM 2660 O O . ARG A 1 384 ? 48.472 44.146 132.327 1.00 72.42 359 ARG A O 1
ATOM 2668 N N . VAL A 1 385 ? 49.631 44.394 130.456 1.00 69.50 360 VAL A N 1
ATOM 2669 C CA . VAL A 1 385 ? 50.689 45.124 131.075 1.00 67.33 360 VAL A CA 1
ATOM 2670 C C . VAL A 1 385 ? 50.985 46.277 130.174 1.00 65.41 360 VAL A C 1
ATOM 2671 O O . VAL A 1 385 ? 50.895 46.198 128.986 1.00 68.09 360 VAL A O 1
ATOM 2675 N N . VAL A 1 386 ? 51.294 47.376 130.797 1.00 70.25 361 VAL A N 1
ATOM 2676 C CA . VAL A 1 386 ? 51.512 48.644 130.143 1.00 71.57 361 VAL A CA 1
ATOM 2677 C C . VAL A 1 386 ? 52.893 49.146 130.469 1.00 72.26 361 VAL A C 1
ATOM 2678 O O . VAL A 1 386 ? 53.338 49.027 131.578 1.00 74.17 361 VAL A O 1
ATOM 2682 N N . THR A 1 387 ? 53.569 49.719 129.496 1.00 66.32 362 THR A N 1
ATOM 2683 C CA . THR A 1 387 ? 54.952 50.078 129.678 1.00 70.55 362 THR A CA 1
ATOM 2684 C C . THR A 1 387 ? 55.215 51.526 129.371 1.00 69.20 362 THR A C 1
ATOM 2685 O O . THR A 1 387 ? 54.495 52.142 128.634 1.00 68.03 362 THR A O 1
ATOM 2689 N N . ALA A 1 388 ? 56.262 52.064 129.971 1.00 69.14 363 ALA A N 1
ATOM 2690 C CA . ALA A 1 388 ? 56.591 53.464 129.838 1.00 73.18 363 ALA A CA 1
ATOM 2691 C C . ALA A 1 388 ? 57.909 53.633 129.144 1.00 78.11 363 ALA A C 1
ATOM 2692 O O . ALA A 1 388 ? 58.861 52.969 129.472 1.00 79.42 363 ALA A O 1
ATOM 2694 N N . SER A 1 389 ? 57.970 54.529 128.181 1.00 78.11 364 SER A N 1
ATOM 2695 C CA . SER A 1 389 ? 59.144 54.619 127.349 1.00 81.30 364 SER A CA 1
ATOM 2696 C C . SER A 1 389 ? 59.856 55.950 127.416 1.00 82.81 364 SER A C 1
ATOM 2697 O O . SER A 1 389 ? 59.251 56.972 127.589 1.00 83.62 364 SER A O 1
ATOM 2700 N N . GLU A 1 390 ? 61.161 55.912 127.249 1.00 82.57 365 GLU A N 1
ATOM 2701 C CA . GLU A 1 390 ? 61.996 57.083 127.377 1.00 87.27 365 GLU A CA 1
ATOM 2702 C C . GLU A 1 390 ? 61.651 58.144 126.373 1.00 90.08 365 GLU A C 1
ATOM 2703 O O . GLU A 1 390 ? 61.744 59.313 126.664 1.00 92.86 365 GLU A O 1
ATOM 2709 N N . ASP A 1 391 ? 61.298 57.737 125.170 1.00 91.37 366 ASP A N 1
ATOM 2710 C CA . ASP A 1 391 ? 60.903 58.677 124.146 1.00 91.63 366 ASP A CA 1
ATOM 2711 C C . ASP A 1 391 ? 59.623 59.390 124.545 1.00 94.09 366 ASP A C 1
ATOM 2712 O O . ASP A 1 391 ? 59.313 60.467 124.069 1.00 96.24 366 ASP A O 1
ATOM 2717 N N . GLY A 1 392 ? 58.872 58.772 125.430 1.00 88.81 367 GLY A N 1
ATOM 2718 C CA . GLY A 1 392 ? 57.647 59.369 125.903 1.00 84.52 367 GLY A CA 1
ATOM 2719 C C . GLY A 1 392 ? 56.389 58.657 125.495 1.00 86.49 367 GLY A C 1
ATOM 2720 O O . GLY A 1 392 ? 55.308 59.080 125.838 1.00 87.53 367 GLY A O 1
ATOM 2721 N N . LYS A 1 393 ? 56.523 57.569 124.768 1.00 88.82 368 LYS A N 1
ATOM 2722 C CA . LYS A 1 393 ? 55.375 56.752 124.456 1.00 88.23 368 LYS A CA 1
ATOM 2723 C C . LYS A 1 393 ? 54.982 55.836 125.596 1.00 85.07 368 LYS A C 1
ATOM 2724 O O . LYS A 1 393 ? 55.802 55.438 126.388 1.00 80.06 368 LYS A O 1
ATOM 2730 N N . ILE A 1 394 ? 53.708 55.499 125.653 1.00 81.55 369 ILE A N 1
ATOM 2731 C CA . ILE A 1 394 ? 53.196 54.520 126.581 1.00 77.33 369 ILE A CA 1
ATOM 2732 C C . ILE A 1 394 ? 52.529 53.449 125.746 1.00 77.29 369 ILE A C 1
ATOM 2733 O O . ILE A 1 394 ? 51.923 53.759 124.751 1.00 80.06 369 ILE A O 1
ATOM 2738 N N . LYS A 1 395 ? 52.676 52.191 126.114 1.00 70.81 370 LYS A N 1
ATOM 2739 C CA . LYS A 1 395 ? 52.136 51.124 125.307 1.00 70.56 370 LYS A CA 1
ATOM 2740 C C . LYS A 1 395 ? 51.353 50.138 126.130 1.00 75.23 370 LYS A C 1
ATOM 2741 O O . LYS A 1 395 ? 51.683 49.868 127.257 1.00 72.42 370 LYS A O 1
ATOM 2747 N N . VAL A 1 396 ? 50.307 49.591 125.543 1.00 75.86 371 VAL A N 1
ATOM 2748 C CA . VAL A 1 396 ? 49.469 48.644 126.223 1.00 73.65 371 VAL A CA 1
ATOM 2749 C C . VAL A 1 396 ? 49.640 47.305 125.569 1.00 72.08 371 VAL A C 1
ATOM 2750 O O . VAL A 1 396 ? 49.627 47.207 124.369 1.00 70.49 371 VAL A O 1
ATOM 2754 N N . TRP A 1 397 ? 49.828 46.274 126.368 1.00 67.55 372 TRP A N 1
ATOM 2755 C CA . TRP A 1 397 ? 50.107 44.988 125.839 1.00 65.83 372 TRP A CA 1
ATOM 2756 C C . TRP A 1 397 ? 49.142 43.985 126.300 1.00 71.63 372 TRP A C 1
ATOM 2757 O O . TRP A 1 397 ? 48.847 43.900 127.483 1.00 72.18 372 TRP A O 1
ATOM 2768 N N . ASP A 1 398 ? 48.644 43.179 125.388 1.00 72.65 373 ASP A N 1
ATOM 2769 C CA . ASP A 1 398 ? 47.802 42.073 125.808 1.00 71.14 373 ASP A CA 1
ATOM 2770 C C . ASP A 1 398 ? 48.628 40.826 126.061 1.00 67.83 373 ASP A C 1
ATOM 2771 O O . ASP A 1 398 ? 49.120 40.192 125.136 1.00 68.18 373 ASP A O 1
ATOM 2776 N N . ILE A 1 399 ? 48.763 40.485 127.331 1.00 70.08 374 ILE A N 1
ATOM 2777 C CA . ILE A 1 399 ? 49.476 39.295 127.761 1.00 74.23 374 ILE A CA 1
ATOM 2778 C C . ILE A 1 399 ? 49.177 38.041 126.933 1.00 71.61 374 ILE A C 1
ATOM 2779 O O . ILE A 1 399 ? 50.090 37.317 126.553 1.00 76.43 374 ILE A O 1
ATOM 2784 N N . THR A 1 400 ? 47.910 37.792 126.636 1.00 71.38 375 THR A N 1
ATOM 2785 C CA . THR A 1 400 ? 47.525 36.501 126.070 1.00 75.56 375 THR A CA 1
ATOM 2786 C C . THR A 1 400 ? 47.824 36.392 124.572 1.00 67.73 375 THR A C 1
ATOM 2787 O O . THR A 1 400 ? 48.163 35.318 124.087 1.00 59.66 375 THR A O 1
ATOM 2791 N N . SER A 1 401 ? 47.691 37.504 123.854 1.00 65.25 376 SER A N 1
ATOM 2792 C CA . SER A 1 401 ? 47.987 37.551 122.431 1.00 62.59 376 SER A CA 1
ATOM 2793 C C . SER A 1 401 ? 49.431 37.971 122.197 1.00 66.09 376 SER A C 1
ATOM 2794 O O . SER A 1 401 ? 50.010 37.698 121.136 1.00 65.40 376 SER A O 1
ATOM 2797 N N . GLY A 1 402 ? 49.994 38.646 123.196 1.00 66.07 377 GLY A N 1
ATOM 2798 C CA . GLY A 1 402 ? 51.364 39.120 123.154 1.00 59.66 377 GLY A CA 1
ATOM 2799 C C . GLY A 1 402 ? 51.491 40.416 122.377 1.00 62.50 377 GLY A C 1
ATOM 2800 O O . GLY A 1 402 ? 52.600 40.927 122.194 1.00 66.28 377 GLY A O 1
ATOM 2801 N N . PHE A 1 403 ? 50.370 40.964 121.917 1.00 57.95 378 PHE A N 1
ATOM 2802 C CA . PHE A 1 403 ? 50.462 42.117 121.025 1.00 63.83 378 PHE A CA 1
ATOM 2803 C C . PHE A 1 403 ? 50.079 43.429 121.697 1.00 63.77 378 PHE A C 1
ATOM 2804 O O . PHE A 1 403 ? 49.365 43.451 122.698 1.00 61.67 378 PHE A O 1
ATOM 2812 N N . CYS A 1 404 ? 50.557 44.519 121.107 1.00 61.56 379 CYS A N 1
ATOM 2813 C CA . CYS A 1 404 ? 50.345 45.864 121.616 1.00 60.28 379 CYS A CA 1
ATOM 2814 C C . CYS A 1 404 ? 48.997 46.450 121.175 1.00 67.88 379 CYS A C 1
ATOM 2815 O O . CYS A 1 404 ? 48.835 46.828 120.015 1.00 69.30 379 CYS A O 1
ATOM 2818 N N . LEU A 1 405 ? 48.041 46.536 122.105 1.00 70.91 380 LEU A N 1
ATOM 2819 C CA . LEU A 1 405 ? 46.695 47.045 121.809 1.00 67.03 380 LEU A CA 1
ATOM 2820 C C . LEU A 1 405 ? 46.665 48.538 121.471 1.00 71.66 380 LEU A C 1
ATOM 2821 O O . LEU A 1 405 ? 45.786 48.982 120.736 1.00 76.44 380 LEU A O 1
ATOM 2826 N N . ALA A 1 406 ? 47.610 49.313 122.000 1.00 75.49 381 ALA A N 1
ATOM 2827 C CA . ALA A 1 406 ? 47.553 50.767 121.842 1.00 77.02 381 ALA A CA 1
ATOM 2828 C C . ALA A 1 406 ? 48.869 51.487 122.123 1.00 80.54 381 ALA A C 1
ATOM 2829 O O . ALA A 1 406 ? 49.779 50.946 122.758 1.00 76.56 381 ALA A O 1
ATOM 2831 N N . THR A 1 407 ? 48.935 52.738 121.682 1.00 79.80 382 THR A N 1
ATOM 2832 C CA . THR A 1 407 ? 50.126 53.546 121.869 1.00 78.93 382 THR A CA 1
ATOM 2833 C C . THR A 1 407 ? 49.806 55.020 122.054 1.00 85.54 382 THR A C 1
ATOM 2834 O O . THR A 1 407 ? 49.528 55.718 121.080 1.00 88.85 382 THR A O 1
ATOM 2838 N N . PHE A 1 408 ? 49.860 55.488 123.301 1.00 88.30 383 PHE A N 1
ATOM 2839 C CA . PHE A 1 408 ? 49.654 56.902 123.624 1.00 87.85 383 PHE A CA 1
ATOM 2840 C C . PHE A 1 408 ? 50.927 57.720 123.412 1.00 93.13 383 PHE A C 1
ATOM 2841 O O . PHE A 1 408 ? 52.036 57.218 123.615 1.00 94.74 383 PHE A O 1
ATOM 2849 N N . GLU A 1 409 ? 50.777 58.982 123.014 1.00 95.95 384 GLU A N 1
ATOM 2850 C CA . GLU A 1 409 ? 51.945 59.814 122.718 1.00 101.41 384 GLU A CA 1
ATOM 2851 C C . GLU A 1 409 ? 51.795 61.269 123.154 1.00 105.18 384 GLU A C 1
ATOM 2852 O O . GLU A 1 409 ? 52.428 62.153 122.575 1.00 110.32 384 GLU A O 1
ATOM 2858 N N . GLU A 1 410 ? 50.970 61.524 124.166 1.00 102.61 385 GLU A N 1
ATOM 2859 C CA . GLU A 1 410 ? 50.784 62.888 124.660 1.00 101.53 385 GLU A CA 1
ATOM 2860 C C . GLU A 1 410 ? 52.019 63.416 125.390 1.00 102.18 385 GLU A C 1
ATOM 2861 O O . GLU A 1 410 ? 52.456 64.544 125.141 1.00 101.95 385 GLU A O 1
ATOM 2867 N N . HIS A 1 411 ? 52.570 62.607 126.291 1.00 98.40 386 HIS A N 1
ATOM 2868 C CA . HIS A 1 411 ? 53.793 62.973 126.991 1.00 95.33 386 HIS A CA 1
ATOM 2869 C C . HIS A 1 411 ? 54.860 63.381 125.984 1.00 96.11 386 HIS A C 1
ATOM 2870 O O . HIS A 1 411 ? 55.152 62.642 125.040 1.00 99.75 386 HIS A O 1
ATOM 2877 N N . THR A 1 412 ? 55.422 64.571 126.180 1.00 96.66 387 THR A N 1
ATOM 2878 C CA . THR A 1 412 ? 56.413 65.122 125.257 1.00 98.86 387 THR A CA 1
ATOM 2879 C C . THR A 1 412 ? 57.826 64.915 125.786 1.00 92.52 387 THR A C 1
ATOM 2880 O O . THR A 1 412 ? 58.779 65.530 125.315 1.00 87.71 387 THR A O 1
ATOM 2884 N N . SER A 1 413 ? 57.943 64.043 126.779 1.00 95.19 388 SER A N 1
ATOM 2885 C CA . SER A 1 413 ? 59.222 63.738 127.403 1.00 89.98 388 SER A CA 1
ATOM 2886 C C . SER A 1 413 ? 59.132 62.400 128.127 1.00 88.44 388 SER A C 1
ATOM 2887 O O . SER A 1 413 ? 58.031 61.889 128.341 1.00 91.25 388 SER A O 1
ATOM 2890 N N . SER A 1 414 ? 60.284 61.845 128.501 1.00 86.06 389 SER A N 1
ATOM 2891 C CA . SER A 1 414 ? 60.370 60.511 129.111 1.00 85.76 389 SER A CA 1
ATOM 2892 C C . SER A 1 414 ? 59.277 60.194 130.134 1.00 85.71 389 SER A C 1
ATOM 2893 O O . SER A 1 414 ? 59.031 60.964 131.063 1.00 88.57 389 SER A O 1
ATOM 2896 N N . VAL A 1 415 ? 58.615 59.059 129.955 1.00 82.60 390 VAL A N 1
ATOM 2897 C CA . VAL A 1 415 ? 57.665 58.597 130.953 1.00 78.55 390 VAL A CA 1
ATOM 2898 C C . VAL A 1 415 ? 58.417 57.807 132.018 1.00 76.27 390 VAL A C 1
ATOM 2899 O O . VAL A 1 415 ? 59.014 56.762 131.742 1.00 75.07 390 VAL A O 1
ATOM 2903 N N . THR A 1 416 ? 58.380 58.318 133.241 1.00 75.90 391 THR A N 1
ATOM 2904 C CA . THR A 1 416 ? 59.206 57.801 134.319 1.00 69.65 391 THR A CA 1
ATOM 2905 C C . THR A 1 416 ? 58.510 56.717 135.134 1.00 66.49 391 THR A C 1
ATOM 2906 O O . THR A 1 416 ? 59.173 55.899 135.765 1.00 61.60 391 THR A O 1
ATOM 2910 N N . ALA A 1 417 ? 57.178 56.710 135.125 1.00 70.20 392 ALA A N 1
ATOM 2911 C CA . ALA A 1 417 ? 56.422 55.677 135.837 1.00 67.33 392 ALA A CA 1
ATOM 2912 C C . ALA A 1 417 ? 55.029 55.553 135.274 1.00 69.83 392 ALA A C 1
ATOM 2913 O O . ALA A 1 417 ? 54.511 56.501 134.678 1.00 72.94 392 ALA A O 1
ATOM 2915 N N . VAL A 1 418 ? 54.431 54.380 135.475 1.00 68.63 393 VAL A N 1
ATOM 2916 C CA . VAL A 1 418 ? 53.029 54.130 135.134 1.00 73.96 393 VAL A CA 1
ATOM 2917 C C . VAL A 1 418 ? 52.477 53.265 136.243 1.00 74.18 393 VAL A C 1
ATOM 2918 O O . VAL A 1 418 ? 53.204 52.456 136.817 1.00 69.28 393 VAL A O 1
ATOM 2922 N N . GLN A 1 419 ? 51.205 53.444 136.569 1.00 77.12 394 GLN A N 1
ATOM 2923 C CA . GLN A 1 419 ? 50.620 52.695 137.670 1.00 78.43 394 GLN A CA 1
ATOM 2924 C C . GLN A 1 419 ? 49.101 52.678 137.579 1.00 81.38 394 GLN A C 1
ATOM 2925 O O . GLN A 1 419 ? 48.468 53.688 137.270 1.00 80.94 394 GLN A O 1
ATOM 2931 N N . PHE A 1 420 ? 48.526 51.511 137.840 1.00 84.40 395 PHE A N 1
ATOM 2932 C CA . PHE A 1 420 ? 47.085 51.329 137.754 1.00 89.83 395 PHE A CA 1
ATOM 2933 C C . PHE A 1 420 ? 46.363 51.711 139.045 1.00 90.53 395 PHE A C 1
ATOM 2934 O O . PHE A 1 420 ? 46.789 51.332 140.152 1.00 83.09 395 PHE A O 1
ATOM 2942 N N . ALA A 1 421 ? 45.276 52.466 138.890 1.00 93.65 396 ALA A N 1
ATOM 2943 C CA . ALA A 1 421 ? 44.247 52.531 139.918 1.00 94.71 396 ALA A CA 1
ATOM 2944 C C . ALA A 1 421 ? 43.481 51.234 139.797 1.00 99.60 396 ALA A C 1
ATOM 2945 O O . ALA A 1 421 ? 43.091 50.838 138.696 1.00 102.70 396 ALA A O 1
ATOM 2947 N N . LYS A 1 422 ? 43.295 50.557 140.920 1.00 102.37 397 LYS A N 1
ATOM 2948 C CA . LYS A 1 422 ? 42.773 49.200 140.907 1.00 109.66 397 LYS A CA 1
ATOM 2949 C C . LYS A 1 422 ? 41.588 49.113 141.835 1.00 113.34 397 LYS A C 1
ATOM 2950 O O . LYS A 1 422 ? 41.802 49.036 143.040 1.00 116.03 397 LYS A O 1
ATOM 2956 N N . ARG A 1 423 ? 40.348 49.115 141.334 1.00 119.80 398 ARG A N 1
ATOM 2957 C CA . ARG A 1 423 ? 39.946 49.088 139.923 1.00 118.92 398 ARG A CA 1
ATOM 2958 C C . ARG A 1 423 ? 39.562 50.518 139.465 1.00 117.59 398 ARG A C 1
ATOM 2959 O O . ARG A 1 423 ? 39.630 51.431 140.286 1.00 119.73 398 ARG A O 1
ATOM 2967 N N . GLY A 1 424 ? 39.160 50.762 138.208 1.00 118.89 399 GLY A N 1
ATOM 2968 C CA . GLY A 1 424 ? 39.017 49.791 137.133 1.00 123.48 399 GLY A CA 1
ATOM 2969 C C . GLY A 1 424 ? 40.032 49.954 136.024 1.00 119.21 399 GLY A C 1
ATOM 2970 O O . GLY A 1 424 ? 41.239 49.862 136.260 1.00 115.99 399 GLY A O 1
ATOM 2971 N N . GLN A 1 425 ? 39.541 50.203 134.813 1.00 113.57 400 GLN A N 1
ATOM 2972 C CA . GLN A 1 425 ? 40.409 50.349 133.648 1.00 113.35 400 GLN A CA 1
ATOM 2973 C C . GLN A 1 425 ? 41.022 51.744 133.580 1.00 108.00 400 GLN A C 1
ATOM 2974 O O . GLN A 1 425 ? 40.905 52.435 132.564 1.00 103.46 400 GLN A O 1
ATOM 2980 N N . VAL A 1 426 ? 41.673 52.152 134.669 1.00 106.45 401 VAL A N 1
ATOM 2981 C CA . VAL A 1 426 ? 42.335 53.452 134.733 1.00 101.33 401 VAL A CA 1
ATOM 2982 C C . VAL A 1 426 ? 43.792 53.304 135.158 1.00 95.80 401 VAL A C 1
ATOM 2983 O O . VAL A 1 426 ? 44.109 52.631 136.137 1.00 92.93 401 VAL A O 1
ATOM 2987 N N . MET A 1 427 ? 44.660 53.963 134.402 1.00 91.93 402 MET A N 1
ATOM 2988 C CA . MET A 1 427 ? 46.100 53.854 134.536 1.00 85.05 402 MET A CA 1
ATOM 2989 C C . MET A 1 427 ? 46.671 55.272 134.603 1.00 83.50 402 MET A C 1
ATOM 2990 O O . MET A 1 427 ? 46.314 56.128 133.792 1.00 83.26 402 MET A O 1
ATOM 2995 N N . PHE A 1 428 ? 47.526 55.542 135.583 1.00 78.72 403 PHE A N 1
ATOM 2996 C CA . PHE A 1 428 ? 48.177 56.847 135.651 1.00 78.79 403 PHE A CA 1
ATOM 2997 C C . PHE A 1 428 ? 49.622 56.773 135.189 1.00 80.59 403 PHE A C 1
ATOM 2998 O O . PHE A 1 428 ? 50.284 55.737 135.308 1.00 76.41 403 PHE A O 1
ATOM 3006 N N . SER A 1 429 ? 50.118 57.889 134.682 1.00 75.99 404 SER A N 1
ATOM 3007 C CA . SER A 1 429 ? 51.488 57.940 134.222 1.00 78.18 404 SER A CA 1
ATOM 3008 C C . SER A 1 429 ? 52.126 59.242 134.668 1.00 81.71 404 SER A C 1
ATOM 3009 O O . SER A 1 429 ? 51.451 60.270 134.760 1.00 81.80 404 SER A O 1
ATOM 3012 N N . SER A 1 430 ? 53.423 59.190 134.953 1.00 76.30 405 SER A N 1
ATOM 3013 C CA . SER A 1 430 ? 54.170 60.368 135.378 1.00 79.42 405 SER A CA 1
ATOM 3014 C C . SER A 1 430 ? 55.334 60.582 134.431 1.00 80.60 405 SER A C 1
ATOM 3015 O O . SER A 1 430 ? 55.855 59.624 133.861 1.00 79.20 405 SER A O 1
ATOM 3018 N N . SER A 1 431 ? 55.743 61.835 134.267 1.00 83.66 406 SER A N 1
ATOM 3019 C CA . SER A 1 431 ? 56.716 62.180 133.236 1.00 84.65 406 SER A CA 1
ATOM 3020 C C . SER A 1 431 ? 57.587 63.393 133.569 1.00 86.47 406 SER A C 1
ATOM 3021 O O . SER A 1 431 ? 57.207 64.256 134.357 1.00 83.45 406 SER A O 1
ATOM 3024 N N . LEU A 1 432 ? 58.753 63.459 132.935 1.00 85.79 407 LEU A N 1
ATOM 3025 C CA . LEU A 1 432 ? 59.657 64.590 133.104 1.00 87.15 407 LEU A CA 1
ATOM 3026 C C . LEU A 1 432 ? 59.136 65.887 132.483 1.00 93.56 407 LEU A C 1
ATOM 3027 O O . LEU A 1 432 ? 59.788 66.926 132.596 1.00 95.55 407 LEU A O 1
ATOM 3032 N N . ASP A 1 433 ? 57.970 65.838 131.839 1.00 96.67 408 ASP A N 1
ATOM 3033 C CA . ASP A 1 433 ? 57.585 66.911 130.919 1.00 98.72 408 ASP A CA 1
ATOM 3034 C C . ASP A 1 433 ? 56.918 68.229 131.424 1.00 107.35 408 ASP A C 1
ATOM 3035 O O . ASP A 1 433 ? 56.932 69.196 130.662 1.00 113.66 408 ASP A O 1
ATOM 3040 N N . GLY A 1 434 ? 56.352 68.348 132.633 1.00 101.23 409 GLY A N 1
ATOM 3041 C CA . GLY A 1 434 ? 56.203 67.336 133.656 1.00 92.77 409 GLY A CA 1
ATOM 3042 C C . GLY A 1 434 ? 54.746 67.315 134.079 1.00 95.39 409 GLY A C 1
ATOM 3043 O O . GLY A 1 434 ? 54.265 68.214 134.771 1.00 97.61 409 GLY A O 1
ATOM 3044 N N . THR A 1 435 ? 54.031 66.288 133.640 1.00 96.37 410 THR A N 1
ATOM 3045 C CA . THR A 1 435 ? 52.610 66.153 133.939 1.00 92.46 410 THR A CA 1
ATOM 3046 C C . THR A 1 435 ? 52.329 64.768 134.492 1.00 88.33 410 THR A C 1
ATOM 3047 O O . THR A 1 435 ? 53.133 63.850 134.351 1.00 87.85 410 THR A O 1
ATOM 3051 N N . VAL A 1 436 ? 51.191 64.618 135.136 1.00 86.48 411 VAL A N 1
ATOM 3052 C CA . VAL A 1 436 ? 50.691 63.293 135.435 1.00 86.85 411 VAL A CA 1
ATOM 3053 C C . VAL A 1 436 ? 49.425 63.164 134.604 1.00 90.92 411 VAL A C 1
ATOM 3054 O O . VAL A 1 436 ? 48.653 64.116 134.496 1.00 91.53 411 VAL A O 1
ATOM 3058 N N . ARG A 1 437 ? 49.236 62.012 133.971 1.00 91.66 412 ARG A N 1
ATOM 3059 C CA . ARG A 1 437 ? 48.097 61.835 133.079 1.00 85.77 412 ARG A CA 1
ATOM 3060 C C . ARG A 1 437 ? 47.301 60.587 133.425 1.00 84.88 412 ARG A C 1
ATOM 3061 O O . ARG A 1 437 ? 47.860 59.521 133.683 1.00 86.30 412 ARG A O 1
ATOM 3069 N N . ALA A 1 438 ? 45.984 60.743 133.467 1.00 91.58 413 ALA A N 1
ATOM 3070 C CA . ALA A 1 438 ? 45.086 59.620 133.693 1.00 91.03 413 ALA A CA 1
ATOM 3071 C C . ALA A 1 438 ? 44.640 59.047 132.343 1.00 93.91 413 ALA A C 1
ATOM 3072 O O . ALA A 1 438 ? 44.369 59.791 131.392 1.00 89.89 413 ALA A O 1
ATOM 3074 N N . TRP A 1 439 ? 44.593 57.722 132.256 1.00 91.63 414 TRP A N 1
ATOM 3075 C CA . TRP A 1 439 ? 44.266 57.074 131.001 1.00 90.44 414 TRP A CA 1
ATOM 3076 C C . TRP A 1 439 ? 43.126 56.090 131.191 1.00 93.40 414 TRP A C 1
ATOM 3077 O O . TRP A 1 439 ? 43.143 55.269 132.109 1.00 87.50 414 TRP A O 1
ATOM 3088 N N . ASP A 1 440 ? 42.132 56.205 130.313 1.00 99.57 415 ASP A N 1
ATOM 3089 C CA . ASP A 1 440 ? 41.016 55.270 130.230 1.00 97.99 415 ASP A CA 1
ATOM 3090 C C . ASP A 1 440 ? 41.390 54.165 129.249 1.00 98.79 415 ASP A C 1
ATOM 3091 O O . ASP A 1 440 ? 41.726 54.448 128.100 1.00 93.87 415 ASP A O 1
ATOM 3096 N N . LEU A 1 441 ? 41.351 52.914 129.697 1.00 98.75 416 LEU A N 1
ATOM 3097 C CA . LEU A 1 441 ? 41.803 51.823 128.841 1.00 100.61 416 LEU A CA 1
ATOM 3098 C C . LEU A 1 441 ? 40.667 51.175 128.076 1.00 104.98 416 LEU A C 1
ATOM 3099 O O . LEU A 1 441 ? 40.916 50.425 127.132 1.00 117.42 416 LEU A O 1
ATOM 3104 N N . ILE A 1 442 ? 39.426 51.453 128.472 1.00 107.15 417 ILE A N 1
ATOM 3105 C CA . ILE A 1 442 ? 38.283 50.972 127.704 1.00 102.93 417 ILE A CA 1
ATOM 3106 C C . ILE A 1 442 ? 38.087 51.856 126.457 1.00 99.32 417 ILE A C 1
ATOM 3107 O O . ILE A 1 442 ? 37.952 51.337 125.352 1.00 101.97 417 ILE A O 1
ATOM 3112 N N . ARG A 1 443 ? 38.142 53.177 126.605 1.00 99.48 418 ARG A N 1
ATOM 3113 C CA . ARG A 1 443 ? 38.060 54.062 125.434 1.00 97.01 418 ARG A CA 1
ATOM 3114 C C . ARG A 1 443 ? 39.421 54.452 124.847 1.00 96.61 418 ARG A C 1
ATOM 3115 O O . ARG A 1 443 ? 39.469 55.173 123.860 1.00 99.34 418 ARG A O 1
ATOM 3123 N N . TYR A 1 444 ? 40.513 53.983 125.454 1.00 97.09 419 TYR A N 1
ATOM 3124 C CA . TYR A 1 444 ? 41.894 54.384 125.104 1.00 93.40 419 TYR A CA 1
ATOM 3125 C C . TYR A 1 444 ? 42.100 55.888 124.894 1.00 92.34 419 TYR A C 1
ATOM 3126 O O . TYR A 1 444 ? 42.538 56.313 123.827 1.00 91.64 419 TYR A O 1
ATOM 3135 N N . ARG A 1 445 ? 41.817 56.680 125.930 1.00 97.69 420 ARG A N 1
ATOM 3136 C CA . ARG A 1 445 ? 42.124 58.116 125.907 1.00 99.20 420 ARG A CA 1
ATOM 3137 C C . ARG A 1 445 ? 42.610 58.702 127.249 1.00 97.08 420 ARG A C 1
ATOM 3138 O O . ARG A 1 445 ? 42.476 58.093 128.318 1.00 90.34 420 ARG A O 1
ATOM 3146 N N . ASN A 1 446 ? 43.176 59.903 127.147 1.00 95.05 421 ASN A N 1
ATOM 3147 C CA . ASN A 1 446 ? 43.680 60.693 128.269 1.00 93.83 421 ASN A CA 1
ATOM 3148 C C . ASN A 1 446 ? 42.662 61.733 128.745 1.00 93.84 421 ASN A C 1
ATOM 3149 O O . ASN A 1 446 ? 42.642 62.855 128.239 1.00 95.16 421 ASN A O 1
ATOM 3154 N N . PHE A 1 447 ? 41.822 61.385 129.716 1.00 92.93 422 PHE A N 1
ATOM 3155 C CA . PHE A 1 447 ? 40.801 62.338 130.148 1.00 95.97 422 PHE A CA 1
ATOM 3156 C C . PHE A 1 447 ? 41.324 63.444 131.068 1.00 96.88 422 PHE A C 1
ATOM 3157 O O . PHE A 1 447 ? 41.129 64.624 130.773 1.00 98.00 422 PHE A O 1
ATOM 3165 N N . ARG A 1 448 ? 41.987 63.083 132.165 1.00 99.99 423 ARG A N 1
ATOM 3166 C CA . ARG A 1 448 ? 42.496 64.095 133.094 1.00 97.44 423 ARG A CA 1
ATOM 3167 C C . ARG A 1 448 ? 44.008 64.320 132.957 1.00 93.91 423 ARG A C 1
ATOM 3168 O O . ARG A 1 448 ? 44.741 63.467 132.444 1.00 91.72 423 ARG A O 1
ATOM 3176 N N . THR A 1 449 ? 44.456 65.489 133.405 1.00 91.26 424 THR A N 1
ATOM 3177 C CA . THR A 1 449 ? 45.868 65.842 133.381 1.00 92.94 424 THR A CA 1
ATOM 3178 C C . THR A 1 449 ? 46.225 66.733 134.569 1.00 98.31 424 THR A C 1
ATOM 3179 O O . THR A 1 449 ? 45.800 67.885 134.651 1.00 101.44 424 THR A O 1
ATOM 3183 N N . PHE A 1 450 ? 47.017 66.188 135.485 1.00 99.78 425 PHE A N 1
ATOM 3184 C CA . PHE A 1 450 ? 47.424 66.895 136.689 1.00 95.62 425 PHE A CA 1
ATOM 3185 C C . PHE A 1 450 ? 48.805 67.512 136.528 1.00 97.81 425 PHE A C 1
ATOM 3186 O O . PHE A 1 450 ? 49.707 66.879 135.987 1.00 98.92 425 PHE A O 1
ATOM 3194 N N . THR A 1 451 ? 48.975 68.745 136.990 1.00 102.83 426 THR A N 1
ATOM 3195 C CA . THR A 1 451 ? 50.305 69.346 137.040 1.00 108.00 426 THR A CA 1
ATOM 3196 C C . THR A 1 451 ? 50.554 70.008 138.389 1.00 106.35 426 THR A C 1
ATOM 3197 O O . THR A 1 451 ? 49.711 69.957 139.285 1.00 101.66 426 THR A O 1
ATOM 3201 N N . GLY A 1 452 ? 51.724 70.616 138.530 1.00 108.75 427 GLY A N 1
ATOM 3202 C CA . GLY A 1 452 ? 52.011 71.433 139.691 1.00 110.17 427 GLY A CA 1
ATOM 3203 C C . GLY A 1 452 ? 51.851 72.880 139.293 1.00 114.65 427 GLY A C 1
ATOM 3204 O O . GLY A 1 452 ? 51.700 73.180 138.108 1.00 115.78 427 GLY A O 1
ATOM 3205 N N . THR A 1 453 ? 51.902 73.785 140.265 1.00 112.31 428 THR A N 1
ATOM 3206 C CA . THR A 1 453 ? 51.760 75.206 139.972 1.00 112.52 428 THR A CA 1
ATOM 3207 C C . THR A 1 453 ? 52.990 75.749 139.264 1.00 113.39 428 THR A C 1
ATOM 3208 O O . THR A 1 453 ? 53.095 76.945 139.009 1.00 110.59 428 THR A O 1
ATOM 3212 N N . GLU A 1 454 ? 53.922 74.858 138.962 1.00 114.84 429 GLU A N 1
ATOM 3213 C CA . GLU A 1 454 ? 55.096 75.199 138.186 1.00 114.92 429 GLU A CA 1
ATOM 3214 C C . GLU A 1 454 ? 55.530 73.978 137.398 1.00 115.15 429 GLU A C 1
ATOM 3215 O O . GLU A 1 454 ? 55.170 72.851 137.739 1.00 113.08 429 GLU A O 1
ATOM 3221 N N . ARG A 1 455 ? 56.292 74.199 136.338 1.00 115.05 430 ARG A N 1
ATOM 3222 C CA . ARG A 1 455 ? 56.770 73.095 135.526 1.00 115.77 430 ARG A CA 1
ATOM 3223 C C . ARG A 1 455 ? 57.823 72.307 136.279 1.00 112.76 430 ARG A C 1
ATOM 3224 O O . ARG A 1 455 ? 58.997 72.661 136.262 1.00 116.99 430 ARG A O 1
ATOM 3232 N N . ILE A 1 456 ? 57.403 71.241 136.947 1.00 108.41 431 ILE A N 1
ATOM 3233 C CA . ILE A 1 456 ? 58.351 70.372 137.633 1.00 108.79 431 ILE A CA 1
ATOM 3234 C C . ILE A 1 456 ? 58.302 68.949 137.065 1.00 103.75 431 ILE A C 1
ATOM 3235 O O . ILE A 1 456 ? 57.228 68.430 136.758 1.00 106.20 431 ILE A O 1
ATOM 3240 N N . GLN A 1 457 ? 59.470 68.329 136.909 1.00 101.14 432 GLN A N 1
ATOM 3241 C CA . GLN A 1 457 ? 59.543 66.938 136.472 1.00 97.94 432 GLN A CA 1
ATOM 3242 C C . GLN A 1 457 ? 58.935 66.029 137.530 1.00 96.71 432 GLN A C 1
ATOM 3243 O O . GLN A 1 457 ? 58.940 66.356 138.710 1.00 99.46 432 GLN A O 1
ATOM 3249 N N . PHE A 1 458 ? 58.398 64.892 137.113 1.00 92.61 433 PHE A N 1
ATOM 3250 C CA . PHE A 1 458 ? 57.969 63.890 138.075 1.00 87.80 433 PHE A CA 1
ATOM 3251 C C . PHE A 1 458 ? 58.758 62.611 137.815 1.00 86.57 433 PHE A C 1
ATOM 3252 O O . PHE A 1 458 ? 59.012 62.251 136.665 1.00 88.37 433 PHE A O 1
ATOM 3260 N N . ASN A 1 459 ? 59.172 61.941 138.883 1.00 84.06 434 ASN A N 1
ATOM 3261 C CA . ASN A 1 459 ? 60.107 60.827 138.763 1.00 81.59 434 ASN A CA 1
ATOM 3262 C C . ASN A 1 459 ? 59.528 59.522 139.247 1.00 79.28 434 ASN A C 1
ATOM 3263 O O . ASN A 1 459 ? 59.968 58.449 138.850 1.00 75.93 434 ASN A O 1
ATOM 3268 N N . CYS A 1 460 ? 58.557 59.622 140.141 1.00 78.50 435 CYS A N 1
ATOM 3269 C CA . CYS A 1 460 ? 57.974 58.447 140.751 1.00 74.50 435 CYS A CA 1
ATOM 3270 C C . CYS A 1 460 ? 56.489 58.684 140.856 1.00 73.66 435 CYS A C 1
ATOM 3271 O O . CYS A 1 460 ? 56.022 59.815 140.735 1.00 74.91 435 CYS A O 1
ATOM 3274 N N . LEU A 1 461 ? 55.741 57.616 141.065 1.00 70.36 436 LEU A N 1
ATOM 3275 C CA . LEU A 1 461 ? 54.307 57.737 141.029 1.00 70.04 436 LEU A CA 1
ATOM 3276 C C . LEU A 1 461 ? 53.698 56.745 141.985 1.00 71.16 436 LEU A C 1
ATOM 3277 O O . LEU A 1 461 ? 54.184 55.625 142.148 1.00 73.55 436 LEU A O 1
ATOM 3282 N N . ALA A 1 462 ? 52.633 57.172 142.637 1.00 75.44 437 ALA A N 1
ATOM 3283 C CA . ALA A 1 462 ? 51.904 56.287 143.524 1.00 85.86 437 ALA A CA 1
ATOM 3284 C C . ALA A 1 462 ? 50.421 56.549 143.343 1.00 85.47 437 ALA A C 1
ATOM 3285 O O . ALA A 1 462 ? 49.983 57.698 143.348 1.00 82.86 437 ALA A O 1
ATOM 3287 N N . VAL A 1 463 ? 49.650 55.492 143.144 1.00 83.41 438 VAL A N 1
ATOM 3288 C CA . VAL A 1 463 ? 48.214 55.659 142.989 1.00 92.81 438 VAL A CA 1
ATOM 3289 C C . VAL A 1 463 ? 47.517 54.947 144.132 1.00 98.25 438 VAL A C 1
ATOM 3290 O O . VAL A 1 463 ? 47.559 53.717 144.212 1.00 106.76 438 VAL A O 1
ATOM 3294 N N . ASP A 1 464 ? 46.918 55.729 145.032 1.00 99.20 439 ASP A N 1
ATOM 3295 C CA . ASP A 1 464 ? 46.128 55.182 146.125 1.00 100.42 439 ASP A CA 1
ATOM 3296 C C . ASP A 1 464 ? 45.196 54.166 145.521 1.00 110.52 439 ASP A C 1
ATOM 3297 O O . ASP A 1 464 ? 44.531 54.466 144.536 1.00 114.76 439 ASP A O 1
ATOM 3302 N N . PRO A 1 465 ? 45.177 52.946 146.066 1.00 110.43 440 PRO A N 1
ATOM 3303 C CA . PRO A 1 465 ? 44.446 51.879 145.380 1.00 129.93 440 PRO A CA 1
ATOM 3304 C C . PRO A 1 465 ? 42.963 52.192 145.154 1.00 148.08 440 PRO A C 1
ATOM 3305 O O . PRO A 1 465 ? 42.373 51.639 144.222 1.00 155.72 440 PRO A O 1
ATOM 3309 N N . SER A 1 466 ? 42.391 53.096 145.948 1.00 136.98 441 SER A N 1
ATOM 3310 C CA . SER A 1 466 ? 40.935 53.249 145.992 1.00 136.25 441 SER A CA 1
ATOM 3311 C C . SER A 1 466 ? 40.234 53.751 144.697 1.00 149.79 441 SER A C 1
ATOM 3312 O O . SER A 1 466 ? 39.238 53.139 144.318 1.00 154.08 441 SER A O 1
ATOM 3315 N N . GLY A 1 467 ? 40.682 54.799 143.991 1.00 143.32 442 GLY A N 1
ATOM 3316 C CA . GLY A 1 467 ? 41.823 55.639 144.282 1.00 136.14 442 GLY A CA 1
ATOM 3317 C C . GLY A 1 467 ? 41.405 57.091 144.386 1.00 127.74 442 GLY A C 1
ATOM 3318 O O . GLY A 1 467 ? 41.196 57.768 143.382 1.00 121.42 442 GLY A O 1
ATOM 3319 N N . GLU A 1 468 ? 41.281 57.561 145.620 1.00 130.96 443 GLU A N 1
ATOM 3320 C CA . GLU A 1 468 ? 40.901 58.937 145.912 1.00 129.82 443 GLU A CA 1
ATOM 3321 C C . GLU A 1 468 ? 41.907 59.939 145.348 1.00 119.05 443 GLU A C 1
ATOM 3322 O O . GLU A 1 468 ? 41.537 61.014 144.865 1.00 112.98 443 GLU A O 1
ATOM 3328 N N . VAL A 1 469 ? 43.181 59.561 145.399 1.00 117.60 444 VAL A N 1
ATOM 3329 C CA . VAL A 1 469 ? 44.276 60.491 145.162 1.00 111.05 444 VAL A CA 1
ATOM 3330 C C . VAL A 1 469 ? 45.473 59.833 144.457 1.00 100.71 444 VAL A C 1
ATOM 3331 O O . VAL A 1 469 ? 45.780 58.661 144.694 1.00 97.39 444 VAL A O 1
ATOM 3335 N N . VAL A 1 470 ? 46.119 60.592 143.570 1.00 96.06 445 VAL A N 1
ATOM 3336 C CA . VAL A 1 470 ? 47.394 60.204 142.973 1.00 91.38 445 VAL A CA 1
ATOM 3337 C C . VAL A 1 470 ? 48.510 61.176 143.411 1.00 88.43 445 VAL A C 1
ATOM 3338 O O . VAL A 1 470 ? 48.266 62.368 143.601 1.00 89.02 445 VAL A O 1
ATOM 3342 N N . CYS A 1 471 ? 49.730 60.663 143.582 1.00 90.04 446 CYS A N 1
ATOM 3343 C CA . CYS A 1 471 ? 50.868 61.491 144.012 1.00 88.58 446 CYS A CA 1
ATOM 3344 C C . CYS A 1 471 ? 52.194 61.186 143.285 1.00 80.99 446 CYS A C 1
ATOM 3345 O O . CYS A 1 471 ? 52.402 60.097 142.733 1.00 76.68 446 CYS A O 1
ATOM 3348 N N . ALA A 1 472 ? 53.087 62.169 143.302 1.00 77.91 447 ALA A N 1
ATOM 3349 C CA . ALA A 1 472 ? 54.303 62.118 142.509 1.00 80.48 447 ALA A CA 1
ATOM 3350 C C . ALA A 1 472 ? 55.455 62.862 143.182 1.00 84.62 447 ALA A C 1
ATOM 3351 O O . ALA A 1 472 ? 55.269 63.954 143.721 1.00 85.23 447 ALA A O 1
ATOM 3353 N N . GLY A 1 473 ? 56.647 62.275 143.132 1.00 83.52 448 GLY A N 1
ATOM 3354 C CA . GLY A 1 473 ? 57.834 62.944 143.629 1.00 83.90 448 GLY A CA 1
ATOM 3355 C C . GLY A 1 473 ? 58.600 63.652 142.533 1.00 82.00 448 GLY A C 1
ATOM 3356 O O . GLY A 1 473 ? 58.552 63.239 141.386 1.00 87.34 448 GLY A O 1
ATOM 3357 N N . SER A 1 474 ? 59.301 64.724 142.885 1.00 88.53 449 SER A N 1
ATOM 3358 C CA . SER A 1 474 ? 60.129 65.451 141.924 1.00 92.58 449 SER A CA 1
ATOM 3359 C C . SER A 1 474 ? 61.570 65.601 142.406 1.00 95.83 449 SER A C 1
ATOM 3360 O O . SER A 1 474 ? 61.845 65.506 143.604 1.00 102.73 449 SER A O 1
ATOM 3363 N N . LEU A 1 475 ? 62.485 65.836 141.469 1.00 91.94 450 LEU A N 1
ATOM 3364 C CA . LEU A 1 475 ? 63.859 66.184 141.818 1.00 94.11 450 LEU A CA 1
ATOM 3365 C C . LEU A 1 475 ? 63.953 67.678 142.076 1.00 94.71 450 LEU A C 1
ATOM 3366 O O . LEU A 1 475 ? 64.869 68.153 142.746 1.00 93.37 450 LEU A O 1
ATOM 3371 N N . ASP A 1 476 ? 62.980 68.411 141.549 1.00 96.91 451 ASP A N 1
ATOM 3372 C CA . ASP A 1 476 ? 62.988 69.865 141.617 1.00 97.60 451 ASP A CA 1
ATOM 3373 C C . ASP A 1 476 ? 62.525 70.407 142.965 1.00 95.06 451 ASP A C 1
ATOM 3374 O O . ASP A 1 476 ? 62.438 71.623 143.151 1.00 92.43 451 ASP A O 1
ATOM 3379 N N . ASN A 1 477 ? 62.231 69.492 143.888 1.00 89.86 452 ASN A N 1
ATOM 3380 C CA . ASN A 1 477 ? 61.891 69.829 145.263 1.00 87.27 452 ASN A CA 1
ATOM 3381 C C . ASN A 1 477 ? 61.894 68.598 146.179 1.00 91.75 452 ASN A C 1
ATOM 3382 O O . ASN A 1 477 ? 62.020 67.459 145.714 1.00 92.76 452 ASN A O 1
ATOM 3387 N N . PHE A 1 478 ? 61.742 68.844 147.482 1.00 92.00 453 PHE A N 1
ATOM 3388 C CA . PHE A 1 478 ? 61.824 67.797 148.498 1.00 88.16 453 PHE A CA 1
ATOM 3389 C C . PHE A 1 478 ? 60.449 67.355 148.991 1.00 89.57 453 PHE A C 1
ATOM 3390 O O . PHE A 1 478 ? 60.339 66.612 149.968 1.00 91.41 453 PHE A O 1
ATOM 3398 N N . ASP A 1 479 ? 59.398 67.805 148.313 1.00 92.53 454 ASP A N 1
ATOM 3399 C CA . ASP A 1 479 ? 58.035 67.479 148.726 1.00 92.34 454 ASP A CA 1
ATOM 3400 C C . ASP A 1 479 ? 57.406 66.417 147.837 1.00 86.16 454 ASP A C 1
ATOM 3401 O O . ASP A 1 479 ? 57.793 66.248 146.684 1.00 87.09 454 ASP A O 1
ATOM 3406 N N . ILE A 1 480 ? 56.439 65.700 148.391 1.00 85.14 455 ILE A N 1
ATOM 3407 C CA . ILE A 1 480 ? 55.574 64.830 147.606 1.00 86.17 455 ILE A CA 1
ATOM 3408 C C . ILE A 1 480 ? 54.346 65.599 147.133 1.00 84.85 455 ILE A C 1
ATOM 3409 O O . ILE A 1 480 ? 53.635 66.174 147.956 1.00 83.23 455 ILE A O 1
ATOM 3414 N N . HIS A 1 481 ? 54.090 65.612 145.826 1.00 84.77 456 HIS A N 1
ATOM 3415 C CA . HIS A 1 481 ? 52.950 66.365 145.290 1.00 85.64 456 HIS A CA 1
ATOM 3416 C C . HIS A 1 481 ? 51.685 65.530 145.190 1.00 87.74 456 HIS A C 1
ATOM 3417 O O . HIS A 1 481 ? 51.718 64.383 144.759 1.00 87.35 456 HIS A O 1
ATOM 3424 N N . VAL A 1 482 ? 50.569 66.124 145.600 1.00 88.11 457 VAL A N 1
ATOM 3425 C CA . VAL A 1 482 ? 49.332 65.387 145.811 1.00 85.27 457 VAL A CA 1
ATOM 3426 C C . VAL A 1 482 ? 48.177 66.041 145.054 1.00 90.57 457 VAL A C 1
ATOM 3427 O O . VAL A 1 482 ? 48.017 67.256 145.118 1.00 94.29 457 VAL A O 1
ATOM 3431 N N . TRP A 1 483 ? 47.404 65.244 144.311 1.00 96.04 458 TRP A N 1
ATOM 3432 C CA . TRP A 1 483 ? 46.207 65.733 143.604 1.00 97.45 458 TRP A CA 1
ATOM 3433 C C . TRP A 1 483 ? 44.972 64.934 143.988 1.00 99.96 458 TRP A C 1
ATOM 3434 O O . TRP A 1 483 ? 45.039 63.714 144.084 1.00 97.27 458 TRP A O 1
ATOM 3445 N N . SER A 1 484 ? 43.838 65.602 144.179 1.00 106.13 459 SER A N 1
ATOM 3446 C CA . SER A 1 484 ? 42.578 64.869 144.228 1.00 109.89 459 SER A CA 1
ATOM 3447 C C . SER A 1 484 ? 42.341 64.366 142.822 1.00 110.35 459 SER A C 1
ATOM 3448 O O . SER A 1 484 ? 42.512 65.116 141.866 1.00 111.20 459 SER A O 1
ATOM 3451 N N . VAL A 1 485 ? 41.993 63.093 142.685 1.00 111.63 460 VAL A N 1
ATOM 3452 C CA . VAL A 1 485 ? 41.784 62.526 141.360 1.00 117.39 460 VAL A CA 1
ATOM 3453 C C . VAL A 1 485 ? 40.622 63.223 140.667 1.00 123.11 460 VAL A C 1
ATOM 3454 O O . VAL A 1 485 ? 40.740 63.652 139.519 1.00 119.36 460 VAL A O 1
ATOM 3458 N N . GLN A 1 486 ? 39.509 63.350 141.385 1.00 129.21 461 GLN A N 1
ATOM 3459 C CA . GLN A 1 486 ? 38.291 63.932 140.834 1.00 130.44 461 GLN A CA 1
ATOM 3460 C C . GLN A 1 486 ? 38.457 65.389 140.454 1.00 125.78 461 GLN A C 1
ATOM 3461 O O . GLN A 1 486 ? 38.236 65.758 139.308 1.00 129.61 461 GLN A O 1
ATOM 3467 N N . THR A 1 487 ? 38.867 66.204 141.418 1.00 122.30 462 THR A N 1
ATOM 3468 C CA . THR A 1 487 ? 38.750 67.656 141.314 1.00 123.87 462 THR A CA 1
ATOM 3469 C C . THR A 1 487 ? 39.193 68.297 139.977 1.00 125.97 462 THR A C 1
ATOM 3470 O O . THR A 1 487 ? 38.492 69.186 139.503 1.00 135.00 462 THR A O 1
ATOM 3474 N N . GLY A 1 488 ? 40.311 67.913 139.354 1.00 122.06 463 GLY A N 1
ATOM 3475 C CA . GLY A 1 488 ? 41.376 67.105 139.907 1.00 118.59 463 GLY A CA 1
ATOM 3476 C C . GLY A 1 488 ? 42.509 68.060 140.214 1.00 119.38 463 GLY A C 1
ATOM 3477 O O . GLY A 1 488 ? 43.527 68.082 139.525 1.00 109.32 463 GLY A O 1
ATOM 3478 N N . GLN A 1 489 ? 42.307 68.868 141.252 1.00 126.23 464 GLN A N 1
ATOM 3479 C CA . GLN A 1 489 ? 43.200 69.969 141.585 1.00 121.28 464 GLN A CA 1
ATOM 3480 C C . GLN A 1 489 ? 44.252 69.588 142.605 1.00 113.05 464 GLN A C 1
ATOM 3481 O O . GLN A 1 489 ? 44.243 68.492 143.167 1.00 108.08 464 GLN A O 1
ATOM 3487 N N . LEU A 1 490 ? 45.153 70.532 142.839 1.00 112.26 465 LEU A N 1
ATOM 3488 C CA . LEU A 1 490 ? 46.266 70.361 143.759 1.00 106.38 465 LEU A CA 1
ATOM 3489 C C . LEU A 1 490 ? 45.810 70.258 145.208 1.00 104.86 465 LEU A C 1
ATOM 3490 O O . LEU A 1 490 ? 44.862 70.921 145.623 1.00 106.69 465 LEU A O 1
ATOM 3495 N N . LEU A 1 491 ? 46.491 69.415 145.972 1.00 102.15 466 LEU A N 1
ATOM 3496 C CA . LEU A 1 491 ? 46.282 69.345 147.413 1.00 100.25 466 LEU A CA 1
ATOM 3497 C C . LEU A 1 491 ? 47.528 69.850 148.129 1.00 99.82 466 LEU A C 1
ATOM 3498 O O . LEU A 1 491 ? 48.536 70.167 147.498 1.00 102.66 466 LEU A O 1
ATOM 3503 N N . ASP A 1 492 ? 47.459 69.931 149.450 1.00 100.70 467 ASP A N 1
ATOM 3504 C CA . ASP A 1 492 ? 48.626 70.320 150.222 1.00 96.50 467 ASP A CA 1
ATOM 3505 C C . ASP A 1 492 ? 49.678 69.219 150.114 1.00 89.29 467 ASP A C 1
ATOM 3506 O O . ASP A 1 492 ? 49.431 68.072 150.500 1.00 85.40 467 ASP A O 1
ATOM 3508 N N . ALA A 1 493 ? 50.836 69.577 149.562 1.00 80.01 468 ALA A N 1
ATOM 3509 C CA . ALA A 1 493 ? 51.977 68.671 149.453 1.00 84.53 468 ALA A CA 1
ATOM 3510 C C . ALA A 1 493 ? 52.349 67.985 150.769 1.00 88.15 468 ALA A C 1
ATOM 3511 O O . ALA A 1 493 ? 52.009 68.454 151.854 1.00 90.92 468 ALA A O 1
ATOM 3513 N N . LEU A 1 494 ? 53.061 66.872 150.661 1.00 84.94 469 LEU A N 1
ATOM 3514 C CA . LEU A 1 494 ? 53.682 66.248 151.819 1.00 85.44 469 LEU A CA 1
ATOM 3515 C C . LEU A 1 494 ? 55.142 66.698 151.877 1.00 91.39 469 LEU A C 1
ATOM 3516 O O . LEU A 1 494 ? 55.966 66.223 151.098 1.00 89.82 469 LEU A O 1
ATOM 3521 N N . SER A 1 495 ? 55.472 67.604 152.796 1.00 99.56 470 SER A N 1
ATOM 3522 C CA . SER A 1 495 ? 56.685 68.407 152.625 1.00 102.54 470 SER A CA 1
ATOM 3523 C C . SER A 1 495 ? 57.926 68.030 153.446 1.00 100.53 470 SER A C 1
ATOM 3524 O O . SER A 1 495 ? 58.993 68.593 153.207 1.00 102.41 470 SER A O 1
ATOM 3527 N N . GLY A 1 496 ? 57.819 67.081 154.373 1.00 89.60 471 GLY A N 1
ATOM 3528 C CA . GLY A 1 496 ? 58.910 66.845 155.311 1.00 92.92 471 GLY A CA 1
ATOM 3529 C C . GLY A 1 496 ? 60.207 66.094 154.971 1.00 89.95 471 GLY A C 1
ATOM 3530 O O . GLY A 1 496 ? 60.837 65.565 155.878 1.00 88.13 471 GLY A O 1
ATOM 3531 N N . HIS A 1 497 ? 60.660 66.059 153.719 1.00 97.27 472 HIS A N 1
ATOM 3532 C CA . HIS A 1 497 ? 61.704 65.077 153.386 1.00 94.67 472 HIS A CA 1
ATOM 3533 C C . HIS A 1 497 ? 63.149 65.553 153.330 1.00 94.40 472 HIS A C 1
ATOM 3534 O O . HIS A 1 497 ? 64.054 64.743 153.500 1.00 97.85 472 HIS A O 1
ATOM 3541 N N . GLU A 1 498 ? 63.373 66.833 153.061 1.00 94.47 473 GLU A N 1
ATOM 3542 C CA . GLU A 1 498 ? 64.730 67.425 153.019 1.00 101.84 473 GLU A CA 1
ATOM 3543 C C . GLU A 1 498 ? 65.752 66.740 152.070 1.00 92.99 473 GLU A C 1
ATOM 3544 O O . GLU A 1 498 ? 66.949 67.038 152.107 1.00 94.31 473 GLU A O 1
ATOM 3550 N N . GLY A 1 499 ? 65.266 65.857 151.202 1.00 92.12 474 GLY A N 1
ATOM 3551 C CA . GLY A 1 499 ? 65.997 65.414 150.019 1.00 87.62 474 GLY A CA 1
ATOM 3552 C C . GLY A 1 499 ? 64.963 65.217 148.921 1.00 87.20 474 GLY A C 1
ATOM 3553 O O . GLY A 1 499 ? 63.773 65.141 149.236 1.00 88.19 474 GLY A O 1
ATOM 3554 N N . PRO A 1 500 ? 65.380 65.157 147.640 1.00 87.07 475 PRO A N 1
ATOM 3555 C CA . PRO A 1 500 ? 64.331 64.903 146.643 1.00 84.24 475 PRO A CA 1
ATOM 3556 C C . PRO A 1 500 ? 63.717 63.525 146.875 1.00 82.67 475 PRO A C 1
ATOM 3557 O O . PRO A 1 500 ? 64.432 62.596 147.266 1.00 79.96 475 PRO A O 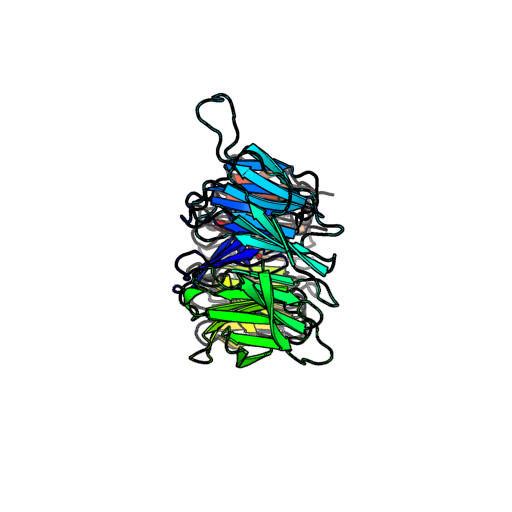1
ATOM 3561 N N . VAL A 1 501 ? 62.409 63.400 146.677 1.00 83.95 476 VAL A N 1
ATOM 3562 C CA . VAL A 1 501 ? 61.751 62.113 146.861 1.00 83.12 476 VAL A CA 1
ATOM 3563 C C . VAL A 1 501 ? 61.801 61.320 145.547 1.00 84.30 476 VAL A C 1
ATOM 3564 O O . VAL A 1 501 ? 61.520 61.849 144.472 1.00 84.72 476 VAL A O 1
ATOM 3568 N N . SER A 1 502 ? 62.186 60.051 145.645 1.00 84.27 477 SER A N 1
ATOM 3569 C CA . SER A 1 502 ? 62.576 59.269 144.475 1.00 77.26 477 SER A CA 1
ATOM 3570 C C . SER A 1 502 ? 61.826 57.947 144.344 1.00 71.39 477 SER A C 1
ATOM 3571 O O . SER A 1 502 ? 61.873 57.298 143.300 1.00 76.66 477 SER A O 1
ATOM 3574 N N . CYS A 1 503 ? 61.150 57.543 145.411 1.00 73.68 478 CYS A N 1
ATOM 3575 C CA . CYS A 1 503 ? 60.370 56.315 145.398 1.00 71.82 478 CYS A CA 1
ATOM 3576 C C . CYS A 1 503 ? 59.064 56.565 146.118 1.00 74.52 478 CYS A C 1
ATOM 3577 O O . CYS A 1 503 ? 59.018 57.333 147.071 1.00 78.28 478 CYS A O 1
ATOM 3580 N N . LEU A 1 504 ? 57.999 55.934 145.638 1.00 75.42 479 LEU A N 1
ATOM 3581 C CA . LEU A 1 504 ? 56.692 56.012 146.282 1.00 67.58 479 LEU A CA 1
ATOM 3582 C C . LEU A 1 504 ? 56.030 54.650 146.227 1.00 67.35 479 LEU A C 1
ATOM 3583 O O . LEU A 1 504 ? 56.260 53.883 145.296 1.00 75.52 479 LEU A O 1
ATOM 3588 N N . SER A 1 505 ? 55.219 54.338 147.226 1.00 63.69 480 SER A N 1
ATOM 3589 C CA . SER A 1 505 ? 54.578 53.040 147.264 1.00 64.69 480 SER A CA 1
ATOM 3590 C C . SER A 1 505 ? 53.427 53.012 148.268 1.00 74.80 480 SER A C 1
ATOM 3591 O O . SER A 1 505 ? 53.612 53.262 149.466 1.00 77.14 480 SER A O 1
ATOM 3594 N N . PHE A 1 506 ? 52.235 52.711 147.760 1.00 70.90 481 PHE A N 1
ATOM 3595 C CA . PHE A 1 506 ? 51.072 52.489 148.609 1.00 74.91 481 PHE A CA 1
ATOM 3596 C C . PHE A 1 506 ? 50.937 51.018 149.009 1.00 76.03 481 PHE A C 1
ATOM 3597 O O . PHE A 1 506 ? 51.484 50.133 148.362 1.00 76.83 481 PHE A O 1
ATOM 3605 N N . SER A 1 507 ? 50.209 50.761 150.084 1.00 79.78 482 SER A N 1
ATOM 3606 C CA . SER A 1 507 ? 49.798 49.405 150.393 1.00 84.28 482 SER A CA 1
ATOM 3607 C C . SER A 1 507 ? 48.436 49.192 149.759 1.00 89.10 482 SER A C 1
ATOM 3608 O O . SER A 1 507 ? 47.842 50.136 149.227 1.00 90.64 482 SER A O 1
ATOM 3611 N N . GLN A 1 508 ? 47.948 47.958 149.798 1.00 91.93 483 GLN A N 1
ATOM 3612 C CA . GLN A 1 508 ? 46.606 47.670 149.312 1.00 97.48 483 GLN A CA 1
ATOM 3613 C C . GLN A 1 508 ? 45.639 48.011 150.427 1.00 100.76 483 GLN A C 1
ATOM 3614 O O . GLN A 1 508 ? 44.689 48.773 150.236 1.00 100.64 483 GLN A O 1
ATOM 3620 N N . GLU A 1 509 ? 45.922 47.451 151.601 1.00 103.61 484 GLU A N 1
ATOM 3621 C CA . GLU A 1 509 ? 45.234 47.792 152.840 1.00 103.81 484 GLU A CA 1
ATOM 3622 C C . GLU A 1 509 ? 45.398 49.267 153.176 1.00 104.10 484 GLU A C 1
ATOM 3623 O O . GLU A 1 509 ? 46.457 49.697 153.635 1.00 95.20 484 GLU A O 1
ATOM 3629 N N . ASN A 1 510 ? 44.325 50.021 152.946 1.00 115.09 485 ASN A N 1
ATOM 3630 C CA . ASN A 1 510 ? 44.288 51.468 153.135 1.00 113.69 485 ASN A CA 1
ATOM 3631 C C . ASN A 1 510 ? 44.976 51.943 154.414 1.00 103.10 485 ASN A C 1
ATOM 3632 O O . ASN A 1 510 ? 44.793 51.357 155.482 1.00 101.15 485 ASN A O 1
ATOM 3637 N N . SER A 1 511 ? 45.780 52.994 154.299 1.00 100.01 486 SER A N 1
ATOM 3638 C CA . SER A 1 511 ? 46.092 53.626 153.019 1.00 99.31 486 SER A CA 1
ATOM 3639 C C . SER A 1 511 ? 47.511 54.156 153.109 1.00 92.53 486 SER A C 1
ATOM 3640 O O . SER A 1 511 ? 47.784 55.307 152.757 1.00 90.51 486 SER A O 1
ATOM 3643 N N . VAL A 1 512 ? 48.403 53.301 153.603 1.00 89.24 487 VAL A N 1
ATOM 3644 C CA . VAL A 1 512 ? 49.748 53.706 153.994 1.00 91.49 487 VAL A CA 1
ATOM 3645 C C . VAL A 1 512 ? 50.645 54.038 152.793 1.00 84.78 487 VAL A C 1
ATOM 3646 O O . VAL A 1 512 ? 50.877 53.199 151.923 1.00 78.30 487 VAL A O 1
ATOM 3650 N N . LEU A 1 513 ? 51.138 55.273 152.767 1.00 77.05 488 LEU A N 1
ATOM 3651 C CA . LEU A 1 513 ? 52.052 55.726 151.732 1.00 78.00 488 LEU A CA 1
ATOM 3652 C C . LEU A 1 513 ? 53.496 55.769 152.242 1.00 80.28 488 LEU A C 1
ATOM 3653 O O . LEU A 1 513 ? 53.823 56.578 153.115 1.00 78.90 488 LEU A O 1
ATOM 3658 N N . ALA A 1 514 ? 54.356 54.904 151.708 1.00 76.47 489 ALA A N 1
ATOM 3659 C CA . ALA A 1 514 ? 55.792 55.023 151.974 1.00 75.88 489 ALA A CA 1
ATOM 3660 C C . ALA A 1 514 ? 56.449 55.905 150.921 1.00 72.64 489 ALA A C 1
ATOM 3661 O O . ALA A 1 514 ? 56.005 55.962 149.780 1.00 76.45 489 ALA A O 1
ATOM 3663 N N . SER A 1 515 ? 57.495 56.613 151.313 1.00 68.63 490 SER A N 1
ATOM 3664 C CA . SER A 1 515 ? 58.292 57.353 150.350 1.00 72.15 490 SER A CA 1
ATOM 3665 C C . SER A 1 515 ? 59.751 57.118 150.670 1.00 82.25 490 SER A C 1
ATOM 3666 O O . SER A 1 515 ? 60.089 56.661 151.761 1.00 80.17 490 SER A O 1
ATOM 3669 N N . ALA A 1 516 ? 60.621 57.424 149.719 1.00 81.09 491 ALA A N 1
ATOM 3670 C CA . ALA A 1 516 ? 62.045 57.254 149.933 1.00 75.50 491 ALA A CA 1
ATOM 3671 C C . ALA A 1 516 ? 62.774 58.408 149.262 1.00 78.80 491 ALA A C 1
ATOM 3672 O O . ALA A 1 516 ? 62.387 58.864 148.190 1.00 74.62 491 ALA A O 1
ATOM 3674 N N . SER A 1 517 ? 63.819 58.908 149.904 1.00 81.23 492 SER A N 1
ATOM 3675 C CA . SER A 1 517 ? 64.428 60.131 149.420 1.00 81.81 492 SER A CA 1
ATOM 3676 C C . SER A 1 517 ? 65.933 60.046 149.334 1.00 82.89 492 SER A C 1
ATOM 3677 O O . SER A 1 517 ? 66.552 59.122 149.854 1.00 82.02 492 SER A O 1
ATOM 3680 N N . TRP A 1 518 ? 66.516 61.029 148.662 1.00 87.64 493 TRP A N 1
ATOM 3681 C CA . TRP A 1 518 ? 67.955 61.203 148.653 1.00 85.45 493 TRP A CA 1
ATOM 3682 C C . TRP A 1 518 ? 68.498 61.400 150.077 1.00 84.08 493 TRP A C 1
ATOM 3683 O O . TRP A 1 518 ? 69.640 61.045 150.369 1.00 89.62 493 TRP A O 1
ATOM 3694 N N . ASP A 1 519 ? 67.660 61.932 150.967 1.00 81.05 494 ASP A N 1
ATOM 3695 C CA . ASP A 1 519 ? 68.001 62.091 152.385 1.00 85.01 494 ASP A CA 1
ATOM 3696 C C . ASP A 1 519 ? 68.207 60.741 153.091 1.00 87.29 494 ASP A C 1
ATOM 3697 O O . ASP A 1 519 ? 68.361 60.684 154.309 1.00 88.14 494 ASP A O 1
ATOM 3702 N N . LYS A 1 520 ? 68.106 59.673 152.328 1.00 87.23 495 LYS A N 1
ATOM 3703 C CA . LYS A 1 520 ? 68.342 58.348 152.850 1.00 89.94 495 LYS A CA 1
ATOM 3704 C C . LYS A 1 520 ? 67.400 57.936 153.952 1.00 87.96 495 LYS A C 1
ATOM 3705 O O . LYS A 1 520 ? 67.752 57.115 154.775 1.00 87.70 495 LYS A O 1
ATOM 3711 N N . THR A 1 521 ? 66.191 58.471 153.953 1.00 85.33 496 THR A N 1
ATOM 3712 C CA . THR A 1 521 ? 65.158 57.966 154.870 1.00 87.53 496 THR A CA 1
ATOM 3713 C C . THR A 1 521 ? 63.836 57.559 154.217 1.00 84.18 496 THR A C 1
ATOM 3714 O O . THR A 1 521 ? 63.391 58.142 153.230 1.00 88.39 496 THR A O 1
ATOM 3718 N N . ILE A 1 522 ? 63.209 56.546 154.796 1.00 80.58 497 ILE A N 1
ATOM 3719 C CA . ILE A 1 522 ? 61.837 56.217 154.459 1.00 79.24 497 ILE A CA 1
ATOM 3720 C C . ILE A 1 522 ? 60.889 56.988 155.362 1.00 77.08 497 ILE A C 1
ATOM 3721 O O . ILE A 1 522 ? 61.005 56.928 156.583 1.00 79.39 497 ILE A O 1
ATOM 3726 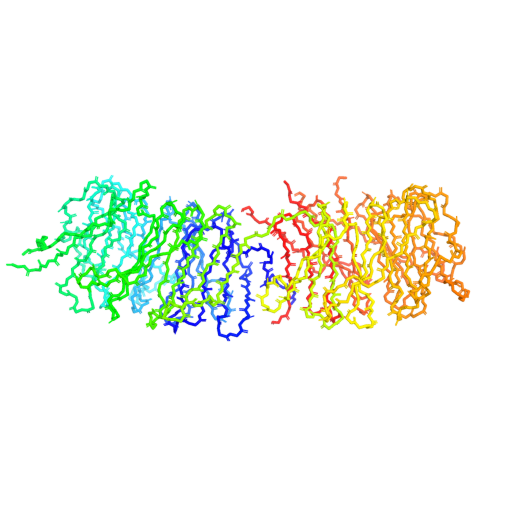N N . ARG A 1 523 ? 59.944 57.704 154.770 1.00 79.22 498 ARG A N 1
ATOM 3727 C CA . ARG A 1 523 ? 58.883 58.295 155.564 1.00 79.17 498 ARG A CA 1
ATOM 3728 C C . ARG A 1 523 ? 57.563 57.608 155.273 1.00 75.15 498 ARG A C 1
ATOM 3729 O O . ARG A 1 523 ? 57.341 57.100 154.176 1.00 75.58 498 ARG A O 1
ATOM 3737 N N . ILE A 1 524 ? 56.704 57.600 156.283 1.00 77.50 499 ILE A N 1
ATOM 3738 C CA . ILE A 1 524 ? 55.412 56.944 156.231 1.00 75.81 499 ILE A CA 1
ATOM 3739 C C . ILE A 1 524 ? 54.311 57.973 156.411 1.00 78.40 499 ILE A C 1
ATOM 3740 O O . ILE A 1 524 ? 54.326 58.730 157.386 1.00 80.14 499 ILE A O 1
ATOM 3745 N N . TRP A 1 525 ? 53.353 57.996 155.484 1.00 80.36 500 TRP A N 1
ATOM 3746 C CA . TRP A 1 525 ? 52.338 59.044 155.473 1.00 82.88 500 TRP A CA 1
ATOM 3747 C C . TRP A 1 525 ? 50.919 58.485 155.477 1.00 91.77 500 TRP A C 1
ATOM 3748 O O . TRP A 1 525 ? 50.694 57.327 155.127 1.00 93.81 500 TRP A O 1
ATOM 3759 N N . SER A 1 526 ? 49.971 59.312 155.907 1.00 93.25 501 SER A N 1
ATOM 3760 C CA . SER A 1 526 ? 48.566 59.108 155.574 1.00 100.06 501 SER A CA 1
ATOM 3761 C C . SER A 1 526 ? 48.038 60.428 155.032 1.00 96.25 501 SER A C 1
ATOM 3762 O O . SER A 1 526 ? 48.189 61.475 155.654 1.00 99.95 501 SER A O 1
ATOM 3765 N N . ILE A 1 527 ? 47.442 60.384 153.854 1.00 95.67 502 ILE A N 1
ATOM 3766 C CA . ILE A 1 527 ? 47.089 61.609 153.171 1.00 95.98 502 ILE A CA 1
ATOM 3767 C C . ILE A 1 527 ? 46.009 62.345 153.958 1.00 102.07 502 ILE A C 1
ATOM 3768 O O . ILE A 1 527 ? 46.041 63.571 154.083 1.00 100.42 502 ILE A O 1
ATOM 3773 N N . PHE A 1 528 ? 45.085 61.578 154.529 1.00 106.16 503 PHE A N 1
ATOM 3774 C CA . PHE A 1 528 ? 43.910 62.146 155.184 1.00 107.08 503 PHE A CA 1
ATOM 3775 C C . PHE A 1 528 ? 43.833 61.801 156.667 1.00 111.85 503 PHE A C 1
ATOM 3776 O O . PHE A 1 528 ? 43.514 62.656 157.492 1.00 115.21 503 PHE A O 1
ATOM 3784 N N . GLY A 1 529 ? 44.120 60.550 157.006 1.00 116.12 504 GLY A N 1
ATOM 3785 C CA . GLY A 1 529 ? 44.113 60.132 158.395 1.00 116.90 504 GLY A CA 1
ATOM 3786 C C . GLY A 1 529 ? 45.426 60.447 159.085 1.00 120.07 504 GLY A C 1
ATOM 3787 O O . GLY A 1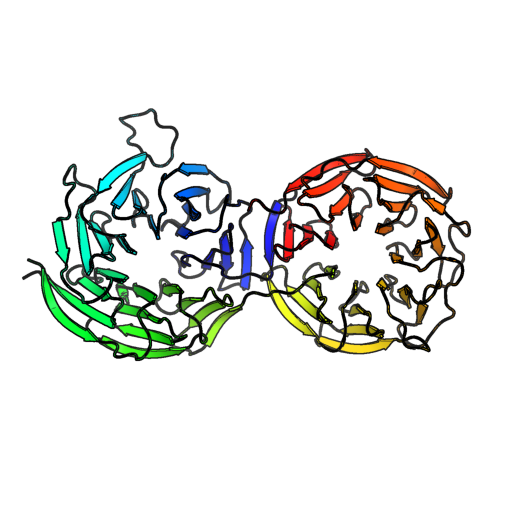 529 ? 46.223 61.252 158.591 1.00 113.64 504 GLY A O 1
ATOM 3788 N N . ARG A 1 530 ? 45.644 59.817 160.237 1.00 124.53 505 ARG A N 1
ATOM 3789 C CA . ARG A 1 530 ? 46.910 59.919 160.956 1.00 124.94 505 ARG A CA 1
ATOM 3790 C C . ARG A 1 530 ? 47.856 58.830 160.469 1.00 120.07 505 ARG A C 1
ATOM 3791 O O . ARG A 1 530 ? 47.449 57.675 160.324 1.00 116.38 505 ARG A O 1
ATOM 3799 N N . SER A 1 531 ? 49.113 59.201 160.221 1.00 118.77 506 SER A N 1
ATOM 3800 C CA . SER A 1 531 ? 50.145 58.256 159.780 1.00 115.61 506 SER A CA 1
ATOM 3801 C C . SER A 1 531 ? 50.291 57.068 160.734 1.00 114.24 506 SER A C 1
ATOM 3802 O O . SER A 1 531 ? 49.742 57.069 161.837 1.00 111.78 506 SER A O 1
ATOM 3805 N N . GLN A 1 532 ? 51.028 56.052 160.300 1.00 107.75 507 GLN A N 1
ATOM 3806 C CA . GLN A 1 532 ? 51.231 54.860 161.111 1.00 102.82 507 GLN A CA 1
ATOM 3807 C C . GLN A 1 532 ? 52.617 54.928 161.736 1.00 99.76 507 GLN A C 1
ATOM 3808 O O . GLN A 1 532 ? 53.002 54.086 162.557 1.00 96.46 507 GLN A O 1
ATOM 3814 N N . GLN A 1 533 ? 53.356 55.953 161.320 1.00 97.39 508 GLN A N 1
ATOM 3815 C CA . GLN A 1 533 ? 54.698 56.232 161.808 1.00 92.08 508 GLN A CA 1
ATOM 3816 C C . GLN A 1 533 ? 55.106 57.626 161.352 1.00 93.07 508 GLN A C 1
ATOM 3817 O O . GLN A 1 533 ? 55.553 57.829 160.221 1.00 92.07 508 GLN A O 1
ATOM 3823 N N . VAL A 1 534 ? 54.939 58.586 162.251 1.00 95.36 509 VAL A N 1
ATOM 3824 C CA . VAL A 1 534 ? 55.281 59.974 161.991 1.00 96.30 509 VAL A CA 1
ATOM 3825 C C . VAL A 1 534 ? 56.822 60.156 162.000 1.00 95.08 509 VAL A C 1
ATOM 3826 O O . VAL A 1 534 ? 57.349 61.206 161.619 1.00 90.75 509 VAL A O 1
ATOM 3830 N N . GLU A 1 535 ? 57.510 59.129 162.460 1.00 94.17 510 GLU A N 1
ATOM 3831 C CA . GLU A 1 535 ? 58.948 59.171 162.579 1.00 95.46 510 GLU A CA 1
ATOM 3832 C C . GLU A 1 535 ? 59.625 58.691 161.321 1.00 96.72 510 GLU A C 1
ATOM 3833 O O . GLU A 1 535 ? 59.182 57.749 160.698 1.00 93.70 510 GLU A O 1
ATOM 3839 N N . PRO A 1 536 ? 60.743 59.293 160.987 1.00 94.30 511 PRO A N 1
ATOM 3840 C CA . PRO A 1 536 ? 61.471 58.911 159.798 1.00 85.82 511 PRO A CA 1
ATOM 3841 C C . PRO A 1 536 ? 62.181 57.612 159.998 1.00 80.84 511 PRO A C 1
ATOM 3842 O O . PRO A 1 536 ? 62.339 57.170 161.108 1.00 82.71 511 PRO A O 1
ATOM 3846 N N . ILE A 1 537 ? 62.650 57.001 158.923 1.00 82.29 512 ILE A N 1
ATOM 3847 C CA . ILE A 1 537 ? 63.435 55.784 159.031 1.00 83.28 512 ILE A CA 1
ATOM 3848 C C . ILE A 1 537 ? 64.671 55.858 158.171 1.00 86.61 512 ILE A C 1
ATOM 3849 O O . ILE A 1 537 ? 64.622 56.421 157.093 1.00 89.05 512 ILE A O 1
ATOM 3854 N N . GLU A 1 538 ? 65.733 55.330 158.737 1.00 84.36 513 GLU A N 1
ATOM 3855 C CA . GLU A 1 538 ? 67.046 55.764 158.417 1.00 94.19 513 GLU A CA 1
ATOM 3856 C C . GLU A 1 538 ? 67.546 54.537 157.803 1.00 94.30 513 GLU A C 1
ATOM 3857 O O . GLU A 1 538 ? 67.430 53.466 158.358 1.00 98.20 513 GLU A O 1
ATOM 3863 N N . VAL A 1 539 ? 68.071 54.696 156.620 1.00 92.22 514 VAL A N 1
ATOM 3864 C CA . VAL A 1 539 ? 68.472 53.572 155.849 1.00 97.29 514 VAL A CA 1
ATOM 3865 C C . VAL A 1 539 ? 69.851 54.011 155.537 1.00 96.86 514 VAL A C 1
ATOM 3866 O O . VAL A 1 539 ? 70.113 55.202 155.466 1.00 100.98 514 VAL A O 1
ATOM 3870 N N . TYR A 1 540 ? 70.751 53.067 155.428 1.00 93.71 515 TYR A N 1
ATOM 3871 C CA . TYR A 1 540 ? 72.084 53.409 155.047 1.00 96.36 515 TYR A CA 1
ATOM 3872 C C . TYR A 1 540 ? 72.374 52.550 153.842 1.00 104.17 515 TYR A C 1
ATOM 3873 O O . TYR A 1 540 ? 72.148 51.352 153.858 1.00 107.51 515 TYR A O 1
ATOM 3882 N N . SER A 1 541 ? 72.812 53.185 152.773 1.00 103.26 516 SER A N 1
ATOM 3883 C CA . SER A 1 541 ? 71.887 53.673 151.779 1.00 93.19 516 SER A CA 1
ATOM 3884 C C . SER A 1 541 ? 72.629 53.789 150.477 1.00 92.14 516 SER A C 1
ATOM 3885 O O . SER A 1 541 ? 73.850 53.891 150.456 1.00 88.77 516 SER A O 1
ATOM 3888 N N . ASP A 1 542 ? 71.900 53.757 149.378 1.00 93.38 517 ASP A N 1
ATOM 3889 C CA . ASP A 1 542 ? 70.955 54.769 148.999 1.00 87.97 517 ASP A CA 1
ATOM 3890 C C . ASP A 1 542 ? 69.816 53.928 148.543 1.00 80.53 517 ASP A C 1
ATOM 3891 O O . ASP A 1 542 ? 70.007 52.755 148.281 1.00 79.53 517 ASP A O 1
ATOM 3896 N N . VAL A 1 543 ? 68.618 54.471 148.481 1.00 76.08 518 VAL A N 1
ATOM 3897 C CA . VAL A 1 543 ? 67.533 53.583 148.202 1.00 74.87 518 VAL A CA 1
ATOM 3898 C C . VAL A 1 543 ? 67.287 53.702 146.732 1.00 74.82 518 VAL A C 1
ATOM 3899 O O . VAL A 1 543 ? 67.104 54.786 146.228 1.00 74.95 518 VAL A O 1
ATOM 3903 N N . LEU A 1 544 ? 67.302 52.573 146.048 1.00 71.61 519 LEU A N 1
ATOM 3904 C CA . LEU A 1 544 ? 67.013 52.543 144.636 1.00 73.47 519 LEU A CA 1
ATOM 3905 C C . LEU A 1 544 ? 65.582 52.183 144.346 1.00 73.86 519 LEU A C 1
ATOM 3906 O O . LEU A 1 544 ? 64.988 52.690 143.428 1.00 75.28 519 LEU A O 1
ATOM 3911 N N . ALA A 1 545 ? 65.023 51.303 145.147 1.00 72.86 520 ALA A N 1
ATOM 3912 C CA . ALA A 1 545 ? 63.663 50.887 144.942 1.00 69.61 520 ALA A CA 1
ATOM 3913 C C . ALA A 1 545 ? 62.995 50.625 146.250 1.00 72.53 520 ALA A C 1
ATOM 3914 O O . ALA A 1 545 ? 63.615 50.153 147.169 1.00 73.14 520 ALA A O 1
ATOM 3916 N N . LEU A 1 546 ? 61.715 50.921 146.321 1.00 72.87 521 LEU A N 1
ATOM 3917 C CA . LEU A 1 546 ? 60.958 50.684 147.518 1.00 73.44 521 LEU A CA 1
ATOM 3918 C C . LEU A 1 546 ? 59.633 50.036 147.189 1.00 73.97 521 LEU A C 1
ATOM 3919 O O . LEU A 1 546 ? 58.910 50.534 146.366 1.00 78.96 521 LEU A O 1
ATOM 3924 N N . SER A 1 547 ? 59.293 48.944 147.851 1.00 72.20 522 SER A N 1
ATOM 3925 C CA . SER A 1 547 ? 57.994 48.338 147.654 1.00 74.31 522 SER A CA 1
ATOM 3926 C C . SER A 1 547 ? 57.260 48.211 148.967 1.00 76.30 522 SER A C 1
ATOM 3927 O O . SER A 1 547 ? 57.740 47.571 149.880 1.00 71.82 522 SER A O 1
ATOM 3930 N N . MET A 1 548 ? 56.071 48.780 149.046 1.00 75.44 523 MET A N 1
ATOM 3931 C CA . MET A 1 548 ? 55.307 48.685 150.265 1.00 74.40 523 MET A CA 1
ATOM 3932 C C . MET A 1 548 ? 54.588 47.364 150.325 1.00 73.71 523 MET A C 1
ATOM 3933 O O . MET A 1 548 ? 53.920 46.973 149.396 1.00 70.61 523 MET A O 1
ATOM 3938 N N . ARG A 1 549 ? 54.707 46.689 151.448 1.00 73.03 524 ARG A N 1
ATOM 3939 C CA . ARG A 1 549 ? 54.047 45.425 151.607 1.00 75.79 524 ARG A CA 1
ATOM 3940 C C . ARG A 1 549 ? 52.577 45.681 151.558 1.00 79.59 524 ARG A C 1
ATOM 3941 O O . ARG A 1 549 ? 52.122 46.733 151.964 1.00 78.39 524 ARG A O 1
ATOM 3949 N N . PRO A 1 550 ? 51.816 44.653 150.987 1.00 87.84 525 PRO A N 1
ATOM 3950 C CA . PRO A 1 550 ? 50.422 45.033 150.742 1.00 85.85 525 PRO A CA 1
ATOM 3951 C C . PRO A 1 550 ? 49.646 45.359 152.001 1.00 85.60 525 PRO A C 1
ATOM 3952 O O . PRO A 1 550 ? 48.877 46.303 152.008 1.00 83.59 525 PRO A O 1
ATOM 3956 N N . ASP A 1 551 ? 49.856 44.589 153.054 1.00 86.92 526 ASP A N 1
ATOM 3957 C CA . ASP A 1 551 ? 49.137 44.788 154.295 1.00 84.46 526 ASP A CA 1
ATOM 3958 C C . ASP A 1 551 ? 49.445 46.145 154.876 1.00 82.87 526 ASP A C 1
ATOM 3959 O O . ASP A 1 551 ? 48.626 46.733 155.538 1.00 87.47 526 ASP A O 1
ATOM 3964 N N . GLY A 1 552 ? 50.647 46.624 154.632 1.00 80.88 527 GLY A N 1
ATOM 3965 C CA . GLY A 1 552 ? 51.041 47.941 155.079 1.00 83.08 527 GLY A CA 1
ATOM 3966 C C . GLY A 1 552 ? 51.775 47.989 156.388 1.00 78.82 527 GLY A C 1
ATOM 3967 O O . GLY A 1 552 ? 52.064 49.045 156.903 1.00 73.29 527 GLY A O 1
ATOM 3968 N N . LYS A 1 553 ? 52.076 46.830 156.929 1.00 76.35 528 LYS A N 1
ATOM 3969 C CA . LYS A 1 553 ? 52.806 46.764 158.164 1.00 81.21 528 LYS A CA 1
ATOM 3970 C C . LYS A 1 553 ? 54.314 46.760 157.992 1.00 84.60 528 LYS A C 1
ATOM 3971 O O . LYS A 1 553 ? 55.037 46.898 158.947 1.00 81.90 528 LYS A O 1
ATOM 3977 N N . GLU A 1 554 ? 54.790 46.602 156.772 1.00 84.67 529 GLU A N 1
ATOM 3978 C CA . GLU A 1 554 ? 56.219 46.527 156.541 1.00 83.08 529 GLU A CA 1
ATOM 3979 C C . GLU A 1 554 ? 56.607 47.161 155.240 1.00 79.76 529 GLU A C 1
ATOM 3980 O O . GLU A 1 554 ? 55.784 47.350 154.387 1.00 79.28 529 GLU A O 1
ATOM 3986 N N . VAL A 1 555 ? 57.867 47.516 155.097 1.00 75.20 530 VAL A N 1
ATOM 3987 C CA . VAL A 1 555 ? 58.352 48.045 153.846 1.00 74.37 530 VAL A CA 1
ATOM 3988 C C . VAL A 1 555 ? 59.702 47.475 153.498 1.00 76.13 530 VAL A C 1
ATOM 3989 O O . VAL A 1 555 ? 60.490 47.161 154.359 1.00 74.58 530 VAL A O 1
ATOM 3993 N N . ALA A 1 556 ? 59.962 47.370 152.211 1.00 75.00 531 ALA A N 1
ATOM 3994 C CA . ALA A 1 556 ? 61.202 46.818 151.739 1.00 71.52 531 ALA A CA 1
ATOM 3995 C C . ALA A 1 556 ? 61.850 47.802 150.816 1.00 70.66 531 ALA A C 1
ATOM 3996 O O . ALA A 1 556 ? 61.187 48.490 150.084 1.00 68.38 531 ALA A O 1
ATOM 3998 N N . VAL A 1 557 ? 63.163 47.882 150.873 1.00 67.14 532 VAL A N 1
ATOM 3999 C CA . VAL A 1 557 ? 63.886 48.753 149.988 1.00 74.08 532 VAL A CA 1
ATOM 4000 C C . VAL A 1 557 ? 65.098 48.052 149.448 1.00 75.00 532 VAL A C 1
ATOM 4001 O O . VAL A 1 557 ? 65.607 47.135 150.044 1.00 73.50 532 VAL A O 1
ATOM 4005 N N . SER A 1 558 ? 65.549 48.491 148.295 1.00 68.04 533 SER A N 1
ATOM 4006 C CA . SER A 1 558 ? 66.738 47.946 147.714 1.00 70.08 533 SER A CA 1
ATOM 4007 C C . SER A 1 558 ? 67.767 49.027 147.749 1.00 68.90 533 SER A C 1
ATOM 4008 O O . SER A 1 558 ? 67.503 50.143 147.393 1.00 69.89 533 SER A O 1
ATOM 4011 N N . THR A 1 559 ? 68.949 48.681 148.198 1.00 68.53 534 THR A N 1
ATOM 4012 C CA . THR A 1 559 ? 69.984 49.666 148.461 1.00 71.59 534 THR A CA 1
ATOM 4013 C C . THR A 1 559 ? 71.109 49.624 147.432 1.00 72.82 534 THR A C 1
ATOM 4014 O O . THR A 1 559 ? 71.160 48.739 146.578 1.00 75.88 534 THR A O 1
ATOM 4018 N N . LEU A 1 560 ? 71.993 50.610 147.510 1.00 76.69 535 LEU A N 1
ATOM 4019 C CA . LEU A 1 560 ? 73.159 50.712 146.639 1.00 70.29 535 LEU A CA 1
ATOM 4020 C C . LEU A 1 560 ? 74.216 49.649 146.962 1.00 70.78 535 LEU A C 1
ATOM 4021 O O . LEU A 1 560 ? 75.018 49.280 146.100 1.00 76.25 535 LEU A O 1
ATOM 4026 N N . LYS A 1 561 ? 74.227 49.165 148.199 1.00 69.97 536 LYS A N 1
ATOM 4027 C CA . LYS A 1 561 ? 74.878 47.894 148.494 1.00 67.47 536 LYS A CA 1
ATOM 4028 C C . LYS A 1 561 ? 73.924 46.824 147.999 1.00 74.88 536 LYS A C 1
ATOM 4029 O O . LYS A 1 561 ? 72.797 47.124 147.633 1.00 75.51 536 LYS A O 1
ATOM 4035 N N . GLY A 1 562 ? 74.340 45.571 147.983 1.00 80.68 537 GLY A N 1
ATOM 4036 C CA . GLY A 1 562 ? 73.465 44.553 147.427 1.00 72.31 537 GLY A CA 1
ATOM 4037 C C . GLY A 1 562 ? 72.452 44.090 148.445 1.00 70.39 537 GLY A C 1
ATOM 4038 O O . GLY A 1 562 ? 72.292 42.889 148.657 1.00 75.69 537 GLY A O 1
ATOM 4039 N N . GLN A 1 563 ? 71.767 45.032 149.088 1.00 67.03 538 GLN A N 1
ATOM 4040 C CA . GLN A 1 563 ? 70.883 44.674 150.188 1.00 70.42 538 GLN A CA 1
ATOM 4041 C C . GLN A 1 563 ? 69.433 45.018 149.880 1.00 71.46 538 GLN A C 1
ATOM 4042 O O . GLN A 1 563 ? 69.103 46.158 149.545 1.00 68.42 538 GLN A O 1
ATOM 4048 N N . ILE A 1 564 ? 68.573 44.014 149.996 1.00 69.30 539 ILE A N 1
ATOM 4049 C CA . ILE A 1 564 ? 67.161 44.265 150.183 1.00 71.41 539 ILE A CA 1
ATOM 4050 C C . ILE A 1 564 ? 66.887 44.205 151.688 1.00 72.55 539 ILE A C 1
ATOM 4051 O O . ILE A 1 564 ? 66.998 43.140 152.301 1.00 72.32 539 ILE A O 1
ATOM 4056 N N . SER A 1 565 ? 66.558 45.353 152.282 1.00 74.11 540 SER A N 1
ATOM 4057 C CA . SER A 1 565 ? 66.266 45.426 153.715 1.00 73.03 540 SER A CA 1
ATOM 4058 C C . SER A 1 565 ? 64.787 45.689 153.979 1.00 74.67 540 SER A C 1
ATOM 4059 O O . SER A 1 565 ? 64.132 46.449 153.259 1.00 72.28 540 SER A O 1
ATOM 4062 N N . ILE A 1 566 ? 64.266 45.056 155.023 1.00 79.32 541 ILE A N 1
ATOM 4063 C CA . ILE A 1 566 ? 62.859 45.200 155.384 1.00 75.57 541 ILE A CA 1
ATOM 4064 C C . ILE A 1 566 ? 62.697 45.906 156.729 1.00 75.17 541 ILE A C 1
ATOM 4065 O O . ILE A 1 566 ? 63.430 45.630 157.685 1.00 75.23 541 ILE A O 1
ATOM 4070 N N . PHE A 1 567 ? 61.733 46.820 156.797 1.00 74.53 542 PHE A N 1
ATOM 4071 C CA . PHE A 1 567 ? 61.510 47.592 158.008 1.00 78.82 542 PHE A CA 1
ATOM 4072 C C . PHE A 1 567 ? 60.089 47.440 158.541 1.00 82.21 542 PHE A C 1
ATOM 4073 O O . PHE A 1 567 ? 59.131 47.458 157.772 1.00 82.93 542 PHE A O 1
ATOM 4081 N N . ASN A 1 568 ? 59.951 47.276 159.857 1.00 87.76 543 ASN A N 1
ATOM 4082 C CA . ASN A 1 568 ? 58.632 47.333 160.477 1.00 85.69 543 ASN A CA 1
ATOM 4083 C C . ASN A 1 568 ? 58.233 48.780 160.662 1.00 87.46 543 ASN A C 1
ATOM 4084 O O . ASN A 1 568 ? 59.058 49.610 161.041 1.00 89.06 543 ASN A O 1
ATOM 4089 N N . ILE A 1 569 ? 56.966 49.078 160.401 1.00 85.71 544 ILE A N 1
ATOM 4090 C CA . ILE A 1 569 ? 56.502 50.456 160.372 1.00 88.28 544 ILE A CA 1
ATOM 4091 C C . ILE A 1 569 ? 56.014 50.908 161.747 1.00 94.64 544 ILE A C 1
ATOM 4092 O O . ILE A 1 569 ? 56.228 52.055 162.138 1.00 94.59 544 ILE A O 1
ATOM 4097 N N . GLU A 1 570 ? 55.373 50.009 162.487 1.00 97.69 545 GLU A N 1
ATOM 4098 C CA . GLU A 1 570 ? 54.979 50.322 163.854 1.00 100.50 545 GLU A CA 1
ATOM 4099 C C . GLU A 1 570 ? 56.221 50.628 164.692 1.00 100.89 545 GLU A C 1
ATOM 4100 O O . GLU A 1 570 ? 56.255 51.606 165.437 1.00 98.10 545 GLU A O 1
ATOM 4106 N N . ASP A 1 571 ? 57.250 49.801 164.536 1.00 100.11 546 ASP A N 1
ATOM 4107 C CA . ASP A 1 571 ? 58.463 49.909 165.345 1.00 102.94 546 ASP A CA 1
ATOM 4108 C C . ASP A 1 571 ? 59.522 50.824 164.747 1.00 94.28 546 ASP A C 1
ATOM 4109 O O . ASP A 1 571 ? 60.501 51.138 165.410 1.00 87.38 546 ASP A O 1
ATOM 4114 N N . ALA A 1 572 ? 59.321 51.237 163.497 1.00 94.80 547 ALA A N 1
ATOM 4115 C CA . ALA A 1 572 ? 60.303 52.017 162.738 1.00 92.66 547 ALA A CA 1
ATOM 4116 C C . ALA A 1 572 ? 61.729 51.463 162.889 1.00 94.76 547 ALA A C 1
ATOM 4117 O O . ALA A 1 572 ? 62.710 52.213 162.929 1.00 90.50 547 ALA A O 1
ATOM 4119 N N . LYS A 1 573 ? 61.833 50.142 162.979 1.00 92.42 548 LYS A N 1
ATOM 4120 C CA . LYS A 1 573 ? 63.128 49.488 163.060 1.00 87.23 548 LYS A CA 1
ATOM 4121 C C . LYS A 1 573 ? 63.225 48.385 162.005 1.00 86.49 548 LYS A C 1
ATOM 4122 O O . LYS A 1 573 ? 62.216 47.855 161.537 1.00 87.47 548 LYS A O 1
ATOM 4128 N N . GLN A 1 574 ? 64.452 48.044 161.639 1.00 86.13 549 GLN A N 1
ATOM 4129 C CA . GLN A 1 574 ? 64.702 47.069 160.594 1.00 81.47 549 GLN A CA 1
ATOM 4130 C C . GLN A 1 574 ? 64.471 45.654 161.073 1.00 81.18 549 GLN A C 1
ATOM 4131 O O . GLN A 1 574 ? 65.159 45.184 161.955 1.00 82.37 549 GLN A O 1
ATOM 4137 N N . VAL A 1 575 ? 63.526 44.968 160.445 1.00 87.07 550 VAL A N 1
ATOM 4138 C CA . VAL A 1 575 ? 63.090 43.644 160.875 1.00 81.66 550 VAL A CA 1
ATOM 4139 C C . VAL A 1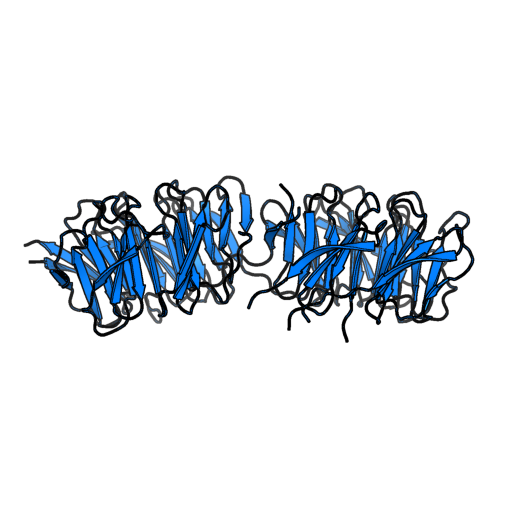 575 ? 63.810 42.522 160.117 1.00 79.39 550 VAL A C 1
ATOM 4140 O O . VAL A 1 575 ? 63.900 41.386 160.589 1.00 77.87 550 VAL A O 1
ATOM 4144 N N . GLY A 1 576 ? 64.301 42.805 158.908 1.00 77.87 551 GLY A N 1
ATOM 4145 C CA . GLY A 1 576 ? 64.938 41.814 158.024 1.00 77.54 551 GLY A CA 1
ATOM 4146 C C . GLY A 1 576 ? 65.889 42.525 157.064 1.00 74.97 551 GLY A C 1
ATOM 4147 O O . GLY A 1 576 ? 65.599 43.612 156.631 1.00 80.29 551 GLY A O 1
ATOM 4148 N N . ASN A 1 577 ? 67.029 41.933 156.741 1.00 72.92 552 ASN A N 1
ATOM 4149 C CA . ASN A 1 577 ? 67.932 42.466 155.716 1.00 74.24 552 ASN A CA 1
ATOM 4150 C C . ASN A 1 577 ? 68.223 41.227 154.854 1.00 74.72 552 ASN A C 1
ATOM 4151 O O . ASN A 1 577 ? 68.529 40.173 155.378 1.00 72.66 552 ASN A O 1
ATOM 4156 N N . ILE A 1 578 ? 68.146 41.354 153.537 1.00 75.59 553 ILE A N 1
ATOM 4157 C CA . ILE A 1 578 ? 68.639 40.304 152.662 1.00 74.79 553 ILE A CA 1
ATOM 4158 C C . ILE A 1 578 ? 69.862 40.812 151.911 1.00 73.20 553 ILE A C 1
ATOM 4159 O O . ILE A 1 578 ? 69.868 41.928 151.359 1.00 71.22 553 ILE A O 1
ATOM 4164 N N . ASP A 1 579 ? 70.881 39.969 151.878 1.00 68.64 554 ASP A N 1
ATOM 4165 C CA . ASP A 1 579 ? 72.102 40.288 151.187 1.00 75.54 554 ASP A CA 1
ATOM 4166 C C . ASP A 1 579 ? 72.061 39.642 149.886 1.00 82.91 554 ASP A C 1
ATOM 4167 O O . ASP A 1 579 ? 72.033 38.422 149.783 1.00 84.25 554 ASP A O 1
ATOM 4172 N N . CYS A 1 580 ? 72.053 40.472 148.873 1.00 82.13 555 CYS A N 1
ATOM 4173 C CA . CYS A 1 580 ? 71.592 40.002 147.659 1.00 86.10 555 CYS A CA 1
ATOM 4174 C C . CYS A 1 580 ? 72.809 39.655 146.975 1.00 93.07 555 CYS A C 1
ATOM 4175 O O . CYS A 1 580 ? 73.549 40.523 146.564 1.00 85.72 555 CYS A O 1
ATOM 4178 N N . ARG A 1 581 ? 73.022 38.362 146.850 1.00 126.47 556 ARG A N 1
ATOM 4179 C CA . ARG A 1 581 ? 74.202 37.949 146.167 1.00 102.24 556 ARG A CA 1
ATOM 4180 C C . ARG A 1 581 ? 74.301 37.002 145.108 1.00 97.81 556 ARG A C 1
ATOM 4181 O O . ARG A 1 581 ? 74.891 35.955 145.252 1.00 90.52 556 ARG A O 1
ATOM 4189 N N . LYS A 1 582 ? 73.786 37.468 144.002 1.00 94.45 557 LYS A N 1
ATOM 4190 C CA . LYS A 1 582 ? 73.622 36.566 142.973 1.00 86.80 557 LYS A CA 1
ATOM 4191 C C . LYS A 1 582 ? 73.710 36.917 141.588 1.00 88.24 557 LYS A C 1
ATOM 4192 O O . LYS A 1 582 ? 73.300 36.142 140.740 1.00 105.33 557 LYS A O 1
ATOM 4198 N N . ASP A 1 583 ? 74.286 38.054 141.351 1.00 83.49 558 ASP A N 1
ATOM 4199 C CA . ASP A 1 583 ? 73.994 38.738 140.166 1.00 93.33 558 ASP A CA 1
ATOM 4200 C C . ASP A 1 583 ? 75.043 38.491 139.202 1.00 96.24 558 ASP A C 1
ATOM 4201 O O . ASP A 1 583 ? 76.159 38.993 139.231 1.00 102.98 558 ASP A O 1
ATOM 4206 N N . ILE A 1 584 ? 74.596 37.721 138.272 1.00 87.96 559 ILE A N 1
ATOM 4207 C CA . ILE A 1 584 ? 75.375 37.455 137.088 1.00 91.10 559 ILE A CA 1
ATOM 4208 C C . ILE A 1 584 ? 75.427 38.807 136.408 1.00 93.23 559 ILE A C 1
ATOM 4209 O O . ILE A 1 584 ? 74.474 39.211 135.745 1.00 101.07 559 ILE A O 1
ATOM 4214 N N . ILE A 1 585 ? 76.533 39.519 136.610 1.00 93.87 560 ILE A N 1
ATOM 4215 C CA . ILE A 1 585 ? 76.599 40.941 136.288 1.00 95.37 560 ILE A CA 1
ATOM 4216 C C . ILE A 1 585 ? 76.896 41.228 134.815 1.00 89.26 560 ILE A C 1
ATOM 4217 O O . ILE A 1 585 ? 76.483 40.480 133.925 1.00 79.26 560 ILE A O 1
ATOM 4222 N N . SER A 1 602 ? 78.874 48.005 143.159 1.00 89.37 577 SER A N 1
ATOM 4223 C CA . SER A 1 602 ? 79.103 47.247 141.943 1.00 88.79 577 SER A CA 1
ATOM 4224 C C . SER A 1 602 ? 77.857 46.472 141.533 1.00 89.35 577 SER A C 1
ATOM 4225 O O . SER A 1 602 ? 77.382 46.599 140.414 1.00 91.95 577 SER A O 1
ATOM 4228 N N . LYS A 1 603 ? 77.333 45.670 142.450 1.00 84.75 578 LYS A N 1
ATOM 4229 C CA . LYS A 1 603 ? 76.186 44.824 142.179 1.00 79.62 578 LYS A CA 1
ATOM 4230 C C . LYS A 1 603 ? 74.980 45.235 142.978 1.00 74.86 578 LYS A C 1
ATOM 4231 O O . LYS A 1 603 ? 75.047 45.270 144.182 1.00 75.23 578 LYS A O 1
ATOM 4237 N N . PHE A 1 604 ? 73.858 45.510 142.335 1.00 76.93 579 PHE A N 1
ATOM 4238 C CA . PHE A 1 604 ? 72.659 45.715 143.142 1.00 68.65 579 PHE A CA 1
ATOM 4239 C C . PHE A 1 604 ? 71.380 45.435 142.397 1.00 73.63 579 PHE A C 1
ATOM 4240 O O . PHE A 1 604 ? 71.366 44.773 141.404 1.00 87.01 579 PHE A O 1
ATOM 4248 N N . PHE A 1 605 ? 70.285 45.919 142.927 1.00 77.92 580 PHE A N 1
ATOM 4249 C CA . PHE A 1 605 ? 68.974 45.883 142.265 1.00 66.14 580 PHE A CA 1
ATOM 4250 C C . PHE A 1 605 ? 68.325 47.260 142.238 1.00 67.70 580 PHE A C 1
ATOM 4251 O O . PHE A 1 605 ? 68.416 48.020 143.204 1.00 70.11 580 PHE A O 1
ATOM 4259 N N . THR A 1 606 ? 67.651 47.578 141.142 1.00 68.44 581 THR A N 1
ATOM 4260 C CA . THR A 1 606 ? 67.051 48.901 140.977 1.00 64.49 581 THR A CA 1
ATOM 4261 C C . THR A 1 606 ? 65.544 48.848 140.956 1.00 61.15 581 THR A C 1
ATOM 4262 O O . THR A 1 606 ? 64.893 49.870 140.813 1.00 64.76 581 THR A O 1
ATOM 4266 N N . THR A 1 607 ? 64.996 47.645 141.058 1.00 59.67 582 THR A N 1
ATOM 4267 C CA . THR A 1 607 ? 63.562 47.455 141.024 1.00 66.48 582 THR A CA 1
ATOM 4268 C C . THR A 1 607 ? 63.207 46.212 141.825 1.00 66.62 582 THR A C 1
ATOM 4269 O O . THR A 1 607 ? 63.772 45.140 141.614 1.00 68.07 582 THR A O 1
ATOM 4273 N N . ILE A 1 608 ? 62.287 46.367 142.769 1.00 61.77 583 ILE A N 1
ATOM 4274 C CA . ILE A 1 608 ? 61.776 45.234 143.532 1.00 61.52 583 ILE A CA 1
ATOM 4275 C C . ILE A 1 608 ? 60.249 45.309 143.618 1.00 64.42 583 ILE A C 1
ATOM 4276 O O . ILE A 1 608 ? 59.660 46.372 143.415 1.00 64.24 583 ILE A O 1
ATOM 4281 N N . HIS A 1 609 ? 59.608 44.186 143.915 1.00 59.84 584 HIS A N 1
ATOM 4282 C CA . HIS A 1 609 ? 58.161 44.177 144.065 1.00 59.71 584 HIS A CA 1
ATOM 4283 C C . HIS A 1 609 ? 57.714 43.030 144.969 1.00 64.54 584 HIS A C 1
ATOM 4284 O O . HIS A 1 609 ? 58.127 41.881 144.802 1.00 64.51 584 HIS A O 1
ATOM 4291 N N . TYR A 1 610 ? 56.891 43.361 145.952 1.00 60.26 585 TYR A N 1
ATOM 4292 C CA . TYR A 1 610 ? 56.281 42.354 146.794 1.00 66.65 585 TYR A CA 1
ATOM 4293 C C . TYR A 1 610 ? 55.200 41.597 146.022 1.00 67.27 585 TYR A C 1
ATOM 4294 O O . TYR A 1 610 ? 54.469 42.190 145.229 1.00 64.19 585 TYR A O 1
ATOM 4303 N N . SER A 1 611 ? 55.078 40.299 146.279 1.00 66.28 586 SER A N 1
ATOM 4304 C CA . SER A 1 611 ? 53.926 39.537 145.816 1.00 71.61 586 SER A CA 1
ATOM 4305 C C . SER A 1 611 ? 52.657 40.010 146.541 1.00 74.73 586 SER A C 1
ATOM 4306 O O . SER A 1 611 ? 52.740 40.830 147.453 1.00 76.08 586 SER A O 1
ATOM 4309 N N . PHE A 1 612 ? 51.489 39.501 146.154 1.00 76.21 587 PHE A N 1
ATOM 4310 C CA . PHE A 1 612 ? 50.232 39.975 146.752 1.00 79.43 587 PHE A CA 1
ATOM 4311 C C . PHE A 1 612 ? 50.093 39.606 148.236 1.00 85.05 587 PHE A C 1
ATOM 4312 O O . PHE A 1 612 ? 49.466 40.329 149.007 1.00 87.05 587 PHE A O 1
ATOM 4320 N N . ASP A 1 613 ? 50.662 38.475 148.634 1.00 82.40 588 ASP A N 1
ATOM 4321 C CA . ASP A 1 613 ? 50.518 38.021 150.008 1.00 83.33 588 ASP A CA 1
ATOM 4322 C C . ASP A 1 613 ? 51.712 38.430 150.886 1.00 86.54 588 ASP A C 1
ATOM 4323 O O . ASP A 1 613 ? 51.821 38.005 152.039 1.00 86.51 588 ASP A O 1
ATOM 4328 N N . GLY A 1 614 ? 52.601 39.248 150.327 1.00 79.75 589 GLY A N 1
ATOM 4329 C CA . GLY A 1 614 ? 53.783 39.720 151.031 1.00 75.09 589 GLY A CA 1
ATOM 4330 C C . GLY A 1 614 ? 54.843 38.684 151.382 1.00 78.70 589 GLY A C 1
ATOM 4331 O O . GLY A 1 614 ? 55.693 38.938 152.231 1.00 87.59 589 GLY A O 1
ATOM 4332 N N . MET A 1 615 ? 54.816 37.522 150.738 1.00 77.13 590 MET A N 1
ATOM 4333 C CA . MET A 1 615 ? 55.763 36.453 151.069 1.00 79.70 590 MET A CA 1
ATOM 4334 C C . MET A 1 615 ? 57.026 36.447 150.197 1.00 82.64 590 MET A C 1
ATOM 4335 O O . MET A 1 615 ? 58.049 35.847 150.569 1.00 78.88 590 MET A O 1
ATOM 4340 N N . ALA A 1 616 ? 56.944 37.101 149.036 1.00 79.35 591 ALA A N 1
ATOM 4341 C CA . ALA A 1 616 ? 58.040 37.106 148.074 1.00 66.36 591 ALA A CA 1
ATOM 4342 C C . ALA A 1 616 ? 58.321 38.482 147.500 1.00 66.89 591 ALA A C 1
ATOM 4343 O O . ALA A 1 616 ? 57.418 39.318 147.354 1.00 65.19 591 ALA A O 1
ATOM 4345 N N . ILE A 1 617 ? 59.595 38.693 147.178 1.00 65.98 592 ILE A N 1
ATOM 4346 C CA . ILE A 1 617 ? 60.052 39.873 146.458 1.00 65.05 592 ILE A CA 1
ATOM 4347 C C . ILE A 1 617 ? 60.693 39.426 145.143 1.00 66.84 592 ILE A C 1
ATOM 4348 O O . ILE A 1 617 ? 61.383 38.404 145.101 1.00 67.43 592 ILE A O 1
ATOM 4353 N N . VAL A 1 618 ? 60.441 40.164 144.067 1.00 62.79 593 VAL A N 1
ATOM 4354 C CA . VAL A 1 618 ? 61.138 39.909 142.818 1.00 60.60 593 VAL A CA 1
ATOM 4355 C C . VAL A 1 618 ? 61.947 41.154 142.514 1.00 62.12 593 VAL A C 1
ATOM 4356 O O . VAL A 1 618 ? 61.488 42.273 142.785 1.00 60.03 593 VAL A O 1
ATOM 4360 N N . ALA A 1 619 ? 63.158 40.956 141.990 1.00 57.26 594 ALA A N 1
ATOM 4361 C CA . ALA A 1 619 ? 64.134 42.040 141.894 1.00 63.63 594 ALA A CA 1
ATOM 4362 C C . ALA A 1 619 ? 65.041 41.949 140.664 1.00 64.93 594 ALA A C 1
ATOM 4363 O O . ALA A 1 619 ? 65.499 40.863 140.272 1.00 59.30 594 ALA A O 1
ATOM 4365 N N . GLY A 1 620 ? 65.309 43.108 140.074 1.00 59.85 595 GLY A N 1
ATOM 4366 C CA . GLY A 1 620 ? 66.234 43.196 138.977 1.00 59.55 595 GLY A CA 1
ATOM 4367 C C . GLY A 1 620 ? 66.988 44.505 139.005 1.00 68.73 595 GLY A C 1
ATOM 4368 O O . GLY A 1 620 ? 66.608 45.437 139.715 1.00 70.48 595 GLY A O 1
ATOM 4369 N N . GLY A 1 621 ? 68.068 44.572 138.232 1.00 68.51 596 GLY A N 1
ATOM 4370 C CA . GLY A 1 621 ? 68.853 45.786 138.131 1.00 66.03 596 GLY A CA 1
ATOM 4371 C C . GLY A 1 621 ? 69.696 45.741 136.881 1.00 72.09 596 GLY A C 1
ATOM 4372 O O . GLY A 1 621 ? 69.454 44.920 136.001 1.00 70.75 596 GLY A O 1
ATOM 4373 N N . ASN A 1 622 ? 70.693 46.615 136.811 1.00 75.19 597 ASN A N 1
ATOM 4374 C CA . ASN A 1 622 ? 71.634 46.633 135.690 1.00 69.96 597 ASN A CA 1
ATOM 4375 C C . ASN A 1 622 ? 72.575 45.431 135.700 1.00 65.38 597 ASN A C 1
ATOM 4376 O O . ASN A 1 622 ? 73.771 45.586 135.795 1.00 72.90 597 ASN A O 1
ATOM 4381 N N . ASN A 1 623 ? 72.013 44.235 135.610 1.00 66.30 598 ASN A N 1
ATOM 4382 C CA . ASN A 1 623 ? 72.779 43.000 135.526 1.00 70.57 598 ASN A CA 1
ATOM 4383 C C . ASN A 1 623 ? 71.922 41.945 134.825 1.00 70.53 598 ASN A C 1
ATOM 4384 O O . ASN A 1 623 ? 70.824 42.240 134.364 1.00 70.79 598 ASN A O 1
ATOM 4389 N N . ASN A 1 624 ? 72.411 40.715 134.753 1.00 72.31 599 ASN A N 1
ATOM 4390 C CA . ASN A 1 624 ? 71.730 39.685 133.980 1.00 71.95 599 ASN A CA 1
ATOM 4391 C C . ASN A 1 624 ? 70.995 38.668 134.854 1.00 72.48 599 ASN A C 1
ATOM 4392 O O . ASN A 1 624 ? 70.578 37.612 134.380 1.00 76.66 599 ASN A O 1
ATOM 4397 N N . SER A 1 625 ? 70.835 38.958 136.137 1.00 72.87 600 SER A N 1
ATOM 4398 C CA . SER A 1 625 ? 70.033 38.047 136.943 1.00 74.12 600 SER A CA 1
ATOM 4399 C C . SER A 1 625 ? 68.778 38.751 137.437 1.00 71.95 600 SER A C 1
ATOM 4400 O O . SER A 1 625 ? 68.770 39.961 137.676 1.00 69.21 600 SER A O 1
ATOM 4403 N N . ILE A 1 626 ? 67.699 37.980 137.500 1.00 70.30 601 ILE A N 1
ATOM 4404 C CA . ILE A 1 626 ? 66.461 38.398 138.128 1.00 65.51 601 ILE A CA 1
ATOM 4405 C C . ILE A 1 626 ? 66.237 37.436 139.281 1.00 67.71 601 ILE A C 1
ATOM 4406 O O . ILE A 1 626 ? 66.307 36.211 139.107 1.00 68.42 601 ILE A O 1
ATOM 4411 N N . CYS A 1 627 ? 66.000 37.976 140.470 1.00 59.89 602 CYS A N 1
ATOM 4412 C CA . CYS A 1 627 ? 66.001 37.115 141.638 1.00 62.63 602 CYS A CA 1
ATOM 4413 C C . CYS A 1 627 ? 64.652 37.121 142.319 1.00 64.17 602 CYS A C 1
ATOM 4414 O O . CYS A 1 627 ? 63.924 38.122 142.333 1.00 63.13 602 CYS A O 1
ATOM 4417 N N . LEU A 1 628 ? 64.316 35.954 142.841 1.00 65.62 603 LEU A N 1
ATOM 4418 C CA . LEU A 1 628 ? 63.065 35.762 143.520 1.00 70.90 603 LEU A CA 1
ATOM 4419 C C . LEU A 1 628 ? 63.383 35.321 144.934 1.00 72.96 603 LEU A C 1
ATOM 4420 O O . LEU A 1 628 ? 63.905 34.227 145.147 1.00 75.45 603 LEU A O 1
ATOM 4425 N N . TYR A 1 629 ? 63.089 36.193 145.892 1.00 70.57 604 TYR A N 1
ATOM 4426 C CA . TYR A 1 629 ? 63.448 35.953 147.278 1.00 73.73 604 TYR A CA 1
ATOM 4427 C C . TYR A 1 629 ? 62.268 35.516 148.140 1.00 77.63 604 TYR A C 1
ATOM 4428 O O . TYR A 1 629 ? 61.133 35.970 147.941 1.00 72.99 604 TYR A O 1
ATOM 4437 N N . ASP A 1 630 ? 62.543 34.603 149.072 1.00 82.08 605 ASP A N 1
ATOM 4438 C CA . ASP A 1 630 ? 61.614 34.313 150.157 1.00 86.51 605 ASP A CA 1
ATOM 4439 C C . ASP A 1 630 ? 61.842 35.378 151.211 1.00 82.85 605 ASP A C 1
ATOM 4440 O O . ASP A 1 630 ? 62.981 35.586 151.625 1.00 82.95 605 ASP A O 1
ATOM 4445 N N . VAL A 1 631 ? 60.789 36.072 151.633 1.00 79.26 606 VAL A N 1
ATOM 4446 C CA . VAL A 1 631 ? 61.007 37.204 152.527 1.00 84.38 606 VAL A CA 1
ATOM 4447 C C . VAL A 1 631 ? 61.060 36.775 154.006 1.00 87.04 606 VAL A C 1
ATOM 4448 O O . VAL A 1 631 ? 61.993 37.173 154.708 1.00 87.19 606 VAL A O 1
ATOM 4452 N N . PRO A 1 632 ? 60.082 35.969 154.485 1.00 88.44 607 PRO A N 1
ATOM 4453 C CA . PRO A 1 632 ? 60.241 35.396 155.829 1.00 88.55 607 PRO A CA 1
ATOM 4454 C C . PRO A 1 632 ? 61.592 34.733 156.077 1.00 92.92 607 PRO A C 1
ATOM 4455 O O . PRO A 1 632 ? 62.307 35.131 156.996 1.00 97.50 607 PRO A O 1
ATOM 4459 N N . ASN A 1 633 ? 61.946 33.744 155.269 1.00 93.24 608 ASN A N 1
ATOM 4460 C CA . ASN A 1 633 ? 63.183 33.012 155.500 1.00 91.60 608 ASN A CA 1
ATOM 4461 C C . ASN A 1 633 ? 64.418 33.691 154.914 1.00 90.02 608 ASN A C 1
ATOM 4462 O O . ASN A 1 633 ? 65.518 33.161 155.024 1.00 91.13 608 ASN A O 1
ATOM 4467 N N . GLU A 1 634 ? 64.235 34.858 154.303 1.00 89.97 609 GLU A N 1
ATOM 4468 C CA . GLU A 1 634 ? 65.343 35.627 153.724 1.00 87.12 609 GLU A CA 1
ATOM 4469 C C . GLU A 1 634 ? 66.285 34.793 152.864 1.00 87.07 609 GLU A C 1
ATOM 4470 O O . GLU A 1 634 ? 67.507 34.909 152.978 1.00 84.64 609 GLU A O 1
ATOM 4476 N N . VAL A 1 635 ? 65.716 33.952 152.005 1.00 91.86 610 VAL A N 1
ATOM 4477 C CA . VAL A 1 635 ? 66.519 33.158 151.080 1.00 91.39 610 VAL A CA 1
ATOM 4478 C C . VAL A 1 635 ? 66.212 33.501 149.627 1.00 85.23 610 VAL A C 1
ATOM 4479 O O . VAL A 1 635 ? 65.369 34.346 149.338 1.00 85.19 610 VAL A O 1
ATOM 4483 N N . LEU A 1 636 ? 66.924 32.843 148.722 1.00 81.61 611 LEU A N 1
ATOM 4484 C CA . LEU A 1 636 ? 66.673 32.973 147.301 1.00 82.25 611 LEU A CA 1
ATOM 4485 C C . LEU A 1 636 ? 65.889 31.760 146.831 1.00 82.67 611 LEU A C 1
ATOM 4486 O O . LEU A 1 636 ? 66.287 30.622 147.065 1.00 84.54 611 LEU A O 1
ATOM 4491 N N . LEU A 1 637 ? 64.760 32.010 146.186 1.00 80.34 612 LEU A N 1
ATOM 4492 C CA . LEU A 1 637 ? 63.907 30.938 145.694 1.00 84.78 612 LEU A CA 1
ATOM 4493 C C . LEU A 1 637 ? 64.356 30.475 144.307 1.00 88.33 612 LEU A C 1
ATOM 4494 O O . LEU A 1 637 ? 64.537 29.279 144.060 1.00 92.35 612 LEU A O 1
ATOM 4499 N N . LYS A 1 638 ? 64.532 31.438 143.407 1.00 84.21 613 LYS A N 1
ATOM 4500 C CA . LYS A 1 638 ? 64.934 31.154 142.037 1.00 81.04 613 LYS A CA 1
ATOM 4501 C C . LYS A 1 638 ? 65.710 32.324 141.466 1.00 76.28 613 LYS A C 1
ATOM 4502 O O . LYS A 1 638 ? 65.378 33.484 141.733 1.00 70.25 613 LYS A O 1
ATOM 4508 N N . ARG A 1 639 ? 66.744 32.031 140.683 1.00 74.51 614 ARG A N 1
ATOM 4509 C CA . ARG A 1 639 ? 67.388 33.084 139.921 1.00 69.72 614 ARG A CA 1
ATOM 4510 C C . ARG A 1 639 ? 67.118 32.868 138.442 1.00 73.63 614 ARG A C 1
ATOM 4511 O O . ARG A 1 639 ? 67.231 31.753 137.929 1.00 74.32 614 ARG A O 1
ATOM 4519 N N . PHE A 1 640 ? 66.750 33.940 137.756 1.00 70.30 615 PHE A N 1
ATOM 4520 C CA . PHE A 1 640 ? 66.496 33.858 136.336 1.00 64.90 615 PHE A CA 1
ATOM 4521 C C . PHE A 1 640 ? 67.563 34.611 135.573 1.00 69.50 615 PHE A C 1
ATOM 4522 O O . PHE A 1 640 ? 67.622 35.834 135.634 1.00 70.75 615 PHE A O 1
ATOM 4530 N N . ILE A 1 641 ? 68.415 33.876 134.863 1.00 71.54 616 ILE A N 1
ATOM 4531 C CA . ILE A 1 641 ? 69.373 34.505 133.965 1.00 71.21 616 ILE A CA 1
ATOM 4532 C C . ILE A 1 641 ? 68.639 35.089 132.763 1.00 72.88 616 ILE A C 1
ATOM 4533 O O . ILE A 1 641 ? 68.057 34.357 131.963 1.00 77.77 616 ILE A O 1
ATOM 4538 N N . VAL A 1 642 ? 68.671 36.411 132.649 1.00 69.64 617 VAL A N 1
ATOM 4539 C CA . VAL A 1 642 ? 67.917 37.115 131.625 1.00 70.71 617 VAL A CA 1
ATOM 4540 C C . VAL A 1 642 ? 68.268 36.611 130.237 1.00 77.82 617 VAL A C 1
ATOM 4541 O O . VAL A 1 642 ? 67.401 36.138 129.492 1.00 79.02 617 VAL A O 1
ATOM 4545 N N . SER A 1 643 ? 69.551 36.687 129.899 1.00 78.31 618 SER A N 1
ATOM 4546 C CA . SER A 1 643 ? 69.981 36.459 128.523 1.00 72.91 618 SER A CA 1
ATOM 4547 C C . SER A 1 643 ? 71.202 35.541 128.381 1.00 69.40 618 SER A C 1
ATOM 4548 O O . SER A 1 643 ? 72.179 35.664 129.127 1.00 72.91 618 SER A O 1
ATOM 4551 N N . ARG A 1 644 ? 71.159 34.629 127.412 1.00 67.70 619 ARG A N 1
ATOM 4552 C CA . ARG A 1 644 ? 72.339 33.802 127.090 1.00 76.29 619 ARG A CA 1
ATOM 4553 C C . ARG A 1 644 ? 73.098 34.173 125.800 1.00 79.89 619 ARG A C 1
ATOM 4554 O O . ARG A 1 644 ? 73.762 33.302 125.240 1.00 82.89 619 ARG A O 1
ATOM 4562 N N . ASN A 1 645 ? 73.005 35.426 125.338 1.00 81.23 620 ASN A N 1
ATOM 4563 C CA . ASN A 1 645 ? 73.734 35.901 124.147 1.00 77.97 620 ASN A CA 1
ATOM 4564 C C . ASN A 1 645 ? 73.217 35.216 122.882 1.00 84.27 620 ASN A C 1
ATOM 4565 O O . ASN A 1 645 ? 72.278 35.699 122.238 1.00 84.58 620 ASN A O 1
ATOM 4570 N N . GLU A 1 703 ? 74.948 46.078 126.970 1.00 80.40 678 GLU A N 1
ATOM 4571 C CA . GLU A 1 703 ? 74.906 45.365 128.255 1.00 92.09 678 GLU A CA 1
ATOM 4572 C C . GLU A 1 703 ? 73.480 45.110 128.732 1.00 85.50 678 GLU A C 1
ATOM 4573 O O . GLU A 1 703 ? 72.580 45.929 128.522 1.00 81.46 678 GLU A O 1
ATOM 4579 N N . VAL A 1 704 ? 73.292 43.970 129.390 1.00 80.97 679 VAL A N 1
ATOM 4580 C CA . VAL A 1 704 ? 71.975 43.534 129.852 1.00 79.43 679 VAL A CA 1
ATOM 4581 C C . VAL A 1 704 ? 71.479 44.309 131.070 1.00 73.93 679 VAL A C 1
ATOM 4582 O O . VAL A 1 704 ? 72.158 44.371 132.098 1.00 72.41 679 VAL A O 1
ATOM 4586 N N . ARG A 1 705 ? 70.290 44.895 130.962 1.00 73.06 680 ARG A N 1
ATOM 4587 C CA . ARG A 1 705 ? 69.706 45.624 132.090 1.00 74.14 680 ARG A CA 1
ATOM 4588 C C . ARG A 1 705 ? 68.223 45.320 132.241 1.00 70.20 680 ARG A C 1
ATOM 4589 O O . ARG A 1 705 ? 67.515 45.134 131.255 1.00 76.99 680 ARG A O 1
ATOM 4597 N N . VAL A 1 706 ? 67.760 45.255 133.483 1.00 71.89 681 VAL A N 1
ATOM 4598 C CA . VAL A 1 706 ? 66.331 45.171 133.768 1.00 67.55 681 VAL A CA 1
ATOM 4599 C C . VAL A 1 706 ? 65.942 46.395 134.582 1.00 68.35 681 VAL A C 1
ATOM 4600 O O . VAL A 1 706 ? 66.562 46.696 135.607 1.00 70.07 681 VAL A O 1
ATOM 4604 N N . THR A 1 707 ? 64.924 47.109 134.128 1.00 63.20 682 THR A N 1
ATOM 4605 C CA . THR A 1 707 ? 64.636 48.418 134.697 1.00 63.67 682 THR A CA 1
ATOM 4606 C C . THR A 1 707 ? 63.311 48.489 135.427 1.00 64.32 682 THR A C 1
ATOM 4607 O O . THR A 1 707 ? 62.976 49.510 136.030 1.00 63.72 682 THR A O 1
ATOM 4611 N N . SER A 1 708 ? 62.559 47.405 135.372 1.00 59.64 683 SER A N 1
ATOM 4612 C CA . SER A 1 708 ? 61.238 47.391 135.954 1.00 60.93 683 SER A CA 1
ATOM 4613 C C . SER A 1 708 ? 60.762 45.960 136.052 1.00 64.31 683 SER A C 1
ATOM 4614 O O . SER A 1 708 ? 60.837 45.205 135.091 1.00 68.27 683 SER A O 1
ATOM 4617 N N . VAL A 1 709 ? 60.274 45.592 137.223 1.00 65.83 684 VAL A N 1
ATOM 4618 C CA . VAL A 1 709 ? 59.945 44.212 137.504 1.00 63.59 684 VAL A CA 1
ATOM 4619 C C . VAL A 1 709 ? 58.715 44.215 138.405 1.00 64.69 684 VAL A C 1
ATOM 4620 O O . VAL A 1 709 ? 58.608 45.041 139.317 1.00 62.15 684 VAL A O 1
ATOM 4624 N N . GLN A 1 710 ? 57.762 43.333 138.124 1.00 70.34 685 GLN A N 1
ATOM 4625 C CA . GLN A 1 710 ? 56.490 43.357 138.840 1.00 69.56 685 GLN A CA 1
ATOM 4626 C C . GLN A 1 710 ? 55.716 42.039 138.752 1.00 63.21 685 GLN A C 1
ATOM 4627 O O . GLN A 1 710 ? 55.625 41.438 137.688 1.00 60.75 685 GLN A O 1
ATOM 4633 N N . PHE A 1 711 ? 55.194 41.578 139.885 1.00 64.99 686 PHE A N 1
ATOM 4634 C CA . PHE A 1 711 ? 54.253 40.456 139.912 1.00 67.03 686 PHE A CA 1
ATOM 4635 C C . PHE A 1 711 ? 52.923 40.819 139.233 1.00 69.11 686 PHE A C 1
ATOM 4636 O O . PHE A 1 711 ? 52.511 41.988 139.230 1.00 68.53 686 PHE A O 1
ATOM 4644 N N . SER A 1 712 ? 52.265 39.820 138.646 1.00 72.75 687 SER A N 1
ATOM 4645 C CA . SER A 1 712 ? 50.866 39.954 138.230 1.00 77.37 687 SER A CA 1
ATOM 4646 C C . SER A 1 712 ? 50.008 39.958 139.492 1.00 78.77 687 SER A C 1
ATOM 4647 O O . SER A 1 712 ? 50.396 39.366 140.493 1.00 75.82 687 SER A O 1
ATOM 4650 N N . PRO A 1 713 ? 48.843 40.623 139.445 1.00 78.30 688 PRO A N 1
ATOM 4651 C CA . PRO A 1 713 ? 47.908 40.760 140.572 1.00 77.63 688 PRO A CA 1
ATOM 4652 C C . PRO A 1 713 ? 47.695 39.505 141.432 1.00 81.37 688 PRO A C 1
ATOM 4653 O O . PRO A 1 713 ? 47.559 39.632 142.648 1.00 87.66 688 PRO A O 1
ATOM 4657 N N . THR A 1 714 ? 47.663 38.322 140.828 1.00 82.46 689 THR A N 1
ATOM 4658 C CA . THR A 1 714 ? 47.520 37.092 141.604 1.00 81.04 689 THR A CA 1
ATOM 4659 C C . THR A 1 714 ? 48.861 36.388 141.787 1.00 79.99 689 THR A C 1
ATOM 4660 O O . THR A 1 714 ? 48.915 35.285 142.334 1.00 78.30 689 THR A O 1
ATOM 4664 N N . ALA A 1 715 ? 49.929 37.039 141.318 1.00 80.30 690 ALA A N 1
ATOM 4665 C CA . ALA A 1 715 ? 51.311 36.543 141.412 1.00 79.67 690 ALA A CA 1
ATOM 4666 C C . ALA A 1 715 ? 51.480 35.186 140.741 1.00 82.53 690 ALA A C 1
ATOM 4667 O O . ALA A 1 715 ? 52.367 34.403 141.121 1.00 73.99 690 ALA A O 1
ATOM 4669 N N . ASN A 1 716 ? 50.634 34.924 139.738 1.00 83.37 691 ASN A N 1
ATOM 4670 C CA . ASN A 1 716 ? 50.752 33.723 138.918 1.00 81.84 691 ASN A CA 1
ATOM 4671 C C . ASN A 1 716 ? 51.860 33.875 137.858 1.00 82.64 691 ASN A C 1
ATOM 4672 O O . ASN A 1 716 ? 52.257 32.909 137.207 1.00 82.38 691 ASN A O 1
ATOM 4677 N N . ALA A 1 717 ? 52.362 35.100 137.716 1.00 77.35 692 ALA A N 1
ATOM 4678 C CA . ALA A 1 717 ? 53.395 35.434 136.744 1.00 75.21 692 ALA A CA 1
ATOM 4679 C C . ALA A 1 717 ? 54.140 36.679 137.200 1.00 77.17 692 ALA A C 1
ATOM 4680 O O . ALA A 1 717 ? 53.685 37.350 138.136 1.00 75.09 692 ALA A O 1
ATOM 4682 N N . PHE A 1 718 ? 55.270 36.993 136.550 1.00 69.32 693 PHE A N 1
ATOM 4683 C CA . PHE A 1 718 ? 55.867 38.320 136.701 1.00 61.98 693 PHE A CA 1
ATOM 4684 C C . PHE A 1 718 ? 56.470 38.820 135.400 1.00 61.10 693 PHE A C 1
ATOM 4685 O O . PHE A 1 718 ? 56.871 38.038 134.541 1.00 61.26 693 PHE A O 1
ATOM 4693 N N . ALA A 1 719 ? 56.510 40.138 135.259 1.00 58.75 694 ALA A N 1
ATOM 4694 C CA . ALA A 1 719 ? 56.934 40.770 134.021 1.00 58.63 694 ALA A CA 1
ATOM 4695 C C . ALA A 1 719 ? 58.164 41.625 134.260 1.00 61.99 694 ALA A C 1
ATOM 4696 O O . ALA A 1 719 ? 58.230 42.345 135.245 1.00 63.77 694 ALA A O 1
ATOM 4698 N N . ALA A 1 720 ? 59.125 41.560 133.345 1.00 64.63 695 ALA A N 1
ATOM 4699 C CA . ALA A 1 720 ? 60.366 42.328 133.459 1.00 65.32 695 ALA A CA 1
ATOM 4700 C C . ALA A 1 720 ? 60.635 43.154 132.210 1.00 63.97 695 ALA A C 1
ATOM 4701 O O . ALA A 1 720 ? 60.675 42.624 131.098 1.00 60.71 695 ALA A O 1
ATOM 4703 N N . ALA A 1 721 ? 60.823 44.454 132.401 1.00 65.09 696 ALA A N 1
ATOM 4704 C CA . ALA A 1 721 ? 61.221 45.333 131.315 1.00 58.90 696 ALA A CA 1
ATOM 4705 C C . ALA A 1 721 ? 62.741 45.332 131.191 1.00 65.49 696 ALA A C 1
ATOM 4706 O O . ALA A 1 721 ? 63.434 46.012 131.954 1.00 67.10 696 ALA A O 1
ATOM 4708 N N . SER A 1 722 ? 63.251 44.559 130.233 1.00 63.00 697 SER A N 1
ATOM 4709 C CA . SER A 1 722 ? 64.680 44.458 129.997 1.00 62.81 697 SER A CA 1
ATOM 4710 C C . SER A 1 722 ? 65.113 45.080 128.680 1.00 68.30 697 SER A C 1
ATOM 4711 O O . SER A 1 722 ? 64.294 45.544 127.883 1.00 67.08 697 SER A O 1
ATOM 4714 N N . THR A 1 723 ? 66.427 45.070 128.476 1.00 68.40 698 THR A N 1
ATOM 4715 C CA . THR A 1 723 ? 67.047 45.490 127.228 1.00 69.75 698 THR A CA 1
ATOM 4716 C C . THR A 1 723 ? 66.885 44.404 126.167 1.00 67.47 698 THR A C 1
ATOM 4717 O O . THR A 1 723 ? 67.179 44.619 124.998 1.00 66.62 698 THR A O 1
ATOM 4721 N N . GLU A 1 724 ? 66.435 43.232 126.602 1.00 67.92 699 GLU A N 1
ATOM 4722 C CA . GLU A 1 724 ? 66.150 42.117 125.718 1.00 65.59 699 GLU A CA 1
ATOM 4723 C C . GLU A 1 724 ? 64.660 42.078 125.398 1.00 71.47 699 GLU A C 1
ATOM 4724 O O . GLU A 1 724 ? 64.157 41.098 124.852 1.00 72.09 699 GLU A O 1
ATOM 4730 N N . GLY A 1 725 ? 63.953 43.142 125.763 1.00 65.63 700 GLY A N 1
ATOM 4731 C CA . GLY A 1 725 ? 62.536 43.232 125.502 1.00 59.69 700 GLY A CA 1
ATOM 4732 C C . GLY A 1 725 ? 61.694 42.947 126.724 1.00 63.07 700 GLY A C 1
ATOM 4733 O O . GLY A 1 725 ? 62.215 42.802 127.834 1.00 59.50 700 GLY A O 1
ATOM 4734 N N . LEU A 1 726 ? 60.382 42.859 126.509 1.00 61.63 701 LEU A N 1
ATOM 4735 C CA . LEU A 1 726 ? 59.431 42.663 127.584 1.00 56.23 701 LEU A CA 1
ATOM 4736 C C . LEU A 1 726 ? 59.293 41.181 127.915 1.00 56.93 701 LEU A C 1
ATOM 4737 O O . LEU A 1 726 ? 58.762 40.397 127.126 1.00 59.22 701 LEU A O 1
ATOM 4742 N N . LEU A 1 727 ? 59.783 40.806 129.091 1.00 55.68 702 LEU A N 1
ATOM 4743 C CA . LEU A 1 727 ? 59.892 39.408 129.462 1.00 55.17 702 LEU A CA 1
ATOM 4744 C C . LEU A 1 727 ? 58.766 39.014 130.396 1.00 62.81 702 LEU A C 1
ATOM 4745 O O . LEU A 1 727 ? 58.438 39.746 131.323 1.00 65.74 702 LEU A O 1
ATOM 4750 N N . ILE A 1 728 ? 58.156 37.868 130.130 1.00 60.96 703 ILE A N 1
ATOM 4751 C CA . ILE A 1 728 ? 57.110 37.355 130.986 1.00 55.45 703 ILE A CA 1
ATOM 4752 C C . ILE A 1 728 ? 57.498 35.976 131.442 1.00 58.09 703 ILE A C 1
ATOM 4753 O O . ILE A 1 728 ? 57.841 35.115 130.622 1.00 57.02 703 ILE A O 1
ATOM 4758 N N . TYR A 1 729 ? 57.442 35.777 132.754 1.00 61.20 704 TYR A N 1
ATOM 4759 C CA . TYR A 1 729 ? 57.697 34.484 133.366 1.00 62.50 704 TYR A CA 1
ATOM 4760 C C . TYR A 1 729 ? 56.403 34.041 134.006 1.00 66.76 704 TYR A C 1
ATOM 4761 O O . TYR A 1 729 ? 55.709 34.858 134.601 1.00 68.88 704 TYR A O 1
ATOM 4770 N N . SER A 1 730 ? 56.064 32.763 133.882 1.00 69.19 705 SER A N 1
ATOM 4771 C CA . SER A 1 730 ? 54.770 32.294 134.365 1.00 74.68 705 SER A CA 1
ATOM 4772 C C . SER A 1 730 ? 54.845 30.917 135.015 1.00 82.67 705 SER A C 1
ATOM 4773 O O . SER A 1 730 ? 55.885 30.265 134.986 1.00 79.37 705 SER A O 1
ATOM 4776 N N . THR A 1 731 ? 53.736 30.478 135.602 1.00 88.85 706 THR A N 1
ATOM 4777 C CA . THR A 1 731 ? 53.716 29.193 136.277 1.00 96.04 706 THR A CA 1
ATOM 4778 C C . THR A 1 731 ? 52.487 28.370 135.896 1.00 109.78 706 THR A C 1
ATOM 4779 O O . THR A 1 731 ? 51.356 28.847 135.997 1.00 119.28 706 THR A O 1
ATOM 4783 N N . ASN A 1 732 ? 52.743 27.150 135.419 1.00 114.69 707 ASN A N 1
ATOM 4784 C CA . ASN A 1 732 ? 51.733 26.112 135.195 1.00 118.23 707 ASN A CA 1
ATOM 4785 C C . ASN A 1 732 ? 52.358 24.879 134.557 1.00 120.50 707 ASN A C 1
ATOM 4786 O O . ASN A 1 732 ? 52.555 23.863 135.221 1.00 118.94 707 ASN A O 1
#

Solvent-accessible surface area: 25641 Å² total; per-residue (Å²): 97,30,118,10,22,16,23,4,14,12,10,2,100,46,23,51,5,14,17,11,59,67,1,93,52,0,0,0,0,3,10,23,16,0,4,8,8,34,20,104,88,86,123,19,41,5,0,80,22,25,0,82,80,61,0,15,0,1,3,16,8,90,97,18,49,35,0,0,0,0,0,59,54,0,74,1,4,1,0,44,27,152,69,121,69,61,75,47,98,14,75,7,175,77,108,0,59,21,8,89,7,1,22,63,14,116,5,1,0,0,1,0,28,85,54,0,11,1,26,74,67,35,52,137,133,132,81,79,74,198,28,46,6,36,133,62,54,59,3,47,23,0,171,89,64,1,34,27,22,30,22,2,122,77,6,143,74,0,1,0,1,0,77,23,63,4,0,25,18,1,12,7,64,62,138,96,118,52,137,28,68,39,53,1,92,42,9,220,32,65,0,26,0,1,17,15,3,122,71,60,117,25,0,0,0,0,0,60,55,9,1,0,8,4,10,54,140,109,86,38,132,58,68,120,98,24,76,8,186,22,122,162,13,96,1,90,18,18,30,16,19,46,71,58,106,9,0,0,0,0,2,42,37,3,35,2,18,0,8,31,0,38,107,35,67,82,64,26,90,62,66,17,32,156,27,45,0,47,8,15,16,21,6,88,73,2,71,29,0,0,0,0,0,44,152,72,3,10,0,5,0,6,45,38,128,65,136,47,110,62,11,109,45,84,12,56,139,48,70,31,41,19,2,4,10,0,28,91,16,36,36,0,0,8,0,3,96,81,2,68,1,17,0,10,22,32,74,3,9,29,32,84,18,57,16,113,85,8,120,38,10,0,30,13,4,52,4,8,70,203,28,48,36,0,2,0,0,0,75,18,4,19,0,43,0,1,36,2,117,175,70,159,35,99,81,62,2,61,14,132,124,195,16,44,0,34,9,9,0,1,8,12,74,21,90,4,0,0,0,0,0,69,80,32,94,38,0,28,2,2,20,18,121,94,10,109,83,58,92,44,22,74,39,0,136,4,11,0,35,13,18,16,14,0,87,110,105,36,9,0,0,0,0,5,149,34,91,11,0,45,7,34,28,34,139,48,226,42,103,29,127,100,38,7,94,5,166,24,47,14,54,10,15,8,9,37,19,46,5,136,26,1,0,0,2,2,84,131,1,24,0,8,4,7,34,3,150,77,29,126,87,82,11,64,5,78,1,138,51,3,81,127,131,73,43,2,39,21,11,51,7,7,120,72,2,92,14,0,0,0,0,0,53,4,14,0,0,0,5,1,27,15,81,101,75,71,48,80,96,101,23,81,6,21,99,124,167,36,89,0,34,8,4,33,7,6,51,93,18,75,8,0,0,0,3,15,71,73,26,14,6,2,6,32,52,210

GO terms:
  GO:0005730 nucleolus (C, IDA)
  GO:0005737 cytoplasm (C, IDA)
  GO:0030686 90S preribosome (C, IDA)
  GO:0032040 small-subunit processome (C, IDA)
  GO:0034388 Pwp2p-containing subcomplex of 90S preribosome (C, IDA)
  GO:0000920 septum digestion after cytokinesis (P, IMP)
  GO:0003729 mRNA binding (F, HDA)
  GO:0030686 90S preribosome (C, HDA)
  GO:0030010 establishment of cell polarity (P, IMP)
  GO:0000447 endonucleolytic cleavage in ITS1 to separate SSU-rRNA from 5.8S rRNA and LSU-rRNA from tricistronic rRNA transcript (SSU-rRNA, 5.8S rRNA, LSU-rRNA) (P, IMP)
  GO:0000462 maturation of SSU-rRNA from tricistronic rRNA transcript (SSU-rRNA, 5.8S rRNA, LSU-rRNA) (P, IMP)
  GO:0000472 endonucleolytic cleavage to generate mature 5'-end of SSU-rRNA from (SSU-rRNA, 5.8S rRNA, LSU-rRNA) (P, IMP)
  GO:0000480 endonucleolytic cleavage in 5'-ETS of tricistronic rRNA transcript (SSU-rRNA, 5.8S rRNA, LSU-rRNA) (P, IMP)
  GO:0005654 nucleoplasm (C, TAS)
  GO:0005515 protein binding (F, IPI)

Foldseek 3Di:
DWAFKAFFQFDAAEAAKEAAQQQQKIWHQGWQWIKIARLVPLFIIIARDGDLGGWQEWEAANVRQWIWTAHQQQKIWIAGRPVRHTDDIDRPRAGWNYKYAFNVNQWIWTFGWQKIWIWGADDCVVPDDPDRIDTDAIADDGPTGWADKDADNVRQKMWTWGQSAKIFMDGPDDPDDRYTPDIGDHDPGTWADWDQAPVSQWIWIAGFQFKIFIWGPVVTDTDDMDGPPDPPKTFQHWDADRVVQWIWTWIQAQWIWIAGPDVRDTDDIDGLHRGTFNYWYAGNVSQWIWTFDNPQTWIWIARVVVRDTSDTDTGHAFQWFEKEAFQVRQWIWTWGQCGKIWIAGPGSSDTPDIDRPGRGGWQYKYAQPDDQWIWTAFQQGKIFIARPVVGDTDDIGDDPDNFHFHEKEAFNNGQKIWTWTQVAQWIWIAGVVVGYTDDIHHPGPFTWHEWEFAQQPTWIWIFGQQQWIAIDHPPDGTLARDIAHHDFDFQYKYAYNNRQKIWTWGPQAKIWMAGRNVSGTDGIARHDDFQAVDYWREWYAANNRQWIWTFFQTQWIWIAGGVVNGTDDIDGRDSHSKTWNYKYARNNNQKIWTDISSGIIIMGDD

Radius of gyration: 28.91 Å; Cα contacts (8 Å, |Δi|>4): 1843; chains: 1; bounding box: 43×79×87 Å

InterPro domains:
  IPR001680 WD40 repeat [PF00400] (141-174)
  IPR001680 WD40 repeat [PF00400] (185-218)
  IPR001680 WD40 repeat [PF00400] (340-373)
  IPR001680 WD40 repeat [PF00400] (378-415)
  IPR001680 WD40 repeat [PF00400] (464-501)
  IPR001680 WD40 repeat [PS50082] (142-183)
  IPR001680 WD40 repeat [PS50082] (187-219)
  IPR001680 WD40 repeat [PS50082] (341-382)
  IPR001680 WD40 repeat [PS50082] (383-424)
  IPR001680 WD40 repeat [PS50082] (469-502)
  IPR001680 WD40 repeat [SM00320] (45-83)
  IPR001680 WD40 repeat [SM00320] (86-123)
  IPR001680 WD40 repeat [SM00320] (135-174)
  IPR001680 WD40 repeat [SM00320] (180-219)
  IPR001680 WD40 repeat [SM00320] (249-288)
  IPR001680 WD40 repeat [SM00320] (291-331)
  IPR001680 WD40 repeat [SM00320] (334-373)
  IPR001680 WD40 repeat [SM00320] (376-415)
  IPR001680 WD40 repeat [SM00320] (418-459)
  IPR001680 WD40 repeat [SM00320] (462-501)

Sequence (606 aa):
DFKFSNLLGTVYRQGNITFSDDGKQLLSPVGNRVSVFDLINNKSFTFEYEHRKNIAAIDLNKQGTLLISIDEDGRAILVNFKARNVLHHFNFKEKCSAVKFSPDGRLFALASGRFLQIWKTPDVNKDRQFAPFVRHRVHAGHFQDITSLTWSQDSRFILTTSKDLSAKIWSVDSEEKNLAATTFNGHRDYVMGAFFSHDQEKIYTVSKDGAVFVWEFTSWRITKKHFFYANQAKVKCVTFHPATRLLAVGFTSGEFRLYDLPDFTLIQQLSMGQNPVNTVSVNQTGEWLAFGSSKLGQLLVYEWQSESYILKQQGHFDSTNSLAYSPDGSRVVTASEDGKIKVWDITSGFCLATFEEHTSSVTAVQFAKRGQVMFSSSLDGTVRAWDLIRYRNFRTFTGTERIQFNCLAVDPSGEVVCAGSLDNFDIHVWSVQTGQLLDALSGHEGPVSCLSFSQENSVLASASWDKTIRIWSIFGRSQQVEPIEVYSDVLALSMRPDGKEVAVSTLKGQISIFNIEDAKQVGNIDCRKDIISKFFTTIHYSFDGMAIVAGGNNNSICLYDVPNEVLLKRFIVSRNEVRVTSVQFSPTANAFAAASTEGLLIYSTN

Nearest PDB structures (foldseek):
  5i2t-assembly1_A  TM=1.002E+00  e=0.000E+00  Saccharomyces cerevisiae
  6lqv-assembly1_B1  TM=8.893E-01  e=1.944E-86  Saccharomyces cerevisiae S288C
  7d5s-assembly1_B1  TM=8.868E-01  e=1.305E-85  Saccharomyces cerevisiae S288C
  6lqt-assembly1_B1  TM=8.938E-01  e=3.072E-84  Saccharomyces cerevisiae S288C
  6zqf-assembly1_UA  TM=8.897E-01  e=2.799E-84  Saccharomyces cerevisiae S288C